Protein AF-0000000066066113 (afdb_homodimer)

Structure (mmCIF, N/CA/C/O backbone):
data_AF-0000000066066113-model_v1
#
loop_
_entity.id
_entity.type
_entity.pdbx_description
1 polymer 'Erythronate-4-phosphate dehydrogenase'
#
loop_
_atom_site.group_PDB
_atom_site.id
_atom_site.type_symbol
_atom_site.label_atom_id
_atom_site.label_alt_id
_atom_site.label_comp_id
_atom_site.label_asym_id
_atom_site.label_entity_id
_atom_site.label_seq_id
_atom_site.pdbx_PDB_ins_code
_atom_site.Cartn_x
_atom_site.Cartn_y
_atom_site.Cartn_z
_atom_site.occupancy
_atom_site.B_iso_or_equiv
_atom_site.auth_seq_id
_atom_site.auth_comp_id
_atom_site.auth_asym_id
_atom_site.auth_atom_id
_atom_site.pdbx_PDB_model_num
ATOM 1 N N . MET A 1 1 ? -11.086 47.125 -4.098 1 95.38 1 MET A N 1
ATOM 2 C CA . MET A 1 1 ? -10.203 47 -2.939 1 95.38 1 MET A CA 1
ATOM 3 C C . MET A 1 1 ? -8.789 46.625 -3.365 1 95.38 1 MET A C 1
ATOM 5 O O . MET A 1 1 ? -8.594 46.031 -4.438 1 95.38 1 MET A O 1
ATOM 9 N N . LYS A 1 2 ? -7.852 47.125 -2.639 1 97.94 2 LYS A N 1
ATOM 10 C CA . LYS A 1 2 ? -6.473 46.688 -2.828 1 97.94 2 LYS A CA 1
ATOM 11 C C . LYS A 1 2 ? -6.086 45.625 -1.81 1 97.94 2 LYS A C 1
ATOM 13 O O . LYS A 1 2 ? -6.152 45.844 -0.601 1 97.94 2 LYS A O 1
ATOM 18 N N . ILE A 1 3 ? -5.738 44.5 -2.369 1 98.38 3 ILE A N 1
ATOM 19 C CA . ILE A 1 3 ? -5.461 43.344 -1.529 1 98.38 3 ILE A CA 1
ATOM 20 C C . ILE A 1 3 ? -3.994 42.938 -1.677 1 98.38 3 ILE A C 1
ATOM 22 O O . ILE A 1 3 ? -3.576 42.469 -2.74 1 98.38 3 ILE A O 1
ATOM 26 N N . VAL A 1 4 ? -3.25 43.094 -0.605 1 98.38 4 VAL A N 1
ATOM 27 C CA . VAL A 1 4 ? -1.85 42.688 -0.605 1 98.38 4 VAL A CA 1
ATOM 28 C C . VAL A 1 4 ? -1.726 41.281 -0.037 1 98.38 4 VAL A C 1
ATOM 30 O O . VAL A 1 4 ? -2.229 41 1.054 1 98.38 4 VAL A O 1
ATOM 33 N N . VAL A 1 5 ? -1.1 40.406 -0.794 1 98.19 5 VAL A N 1
ATOM 34 C CA . VAL A 1 5 ? -0.991 39 -0.369 1 98.19 5 VAL A CA 1
ATOM 35 C C . VAL A 1 5 ? 0.466 38.562 -0.44 1 98.19 5 VAL A C 1
ATOM 37 O O . VAL A 1 5 ? 1.25 39.094 -1.227 1 98.19 5 VAL A O 1
ATOM 40 N N . ASP A 1 6 ? 0.817 37.625 0.457 1 97.19 6 ASP A N 1
ATOM 41 C CA . ASP A 1 6 ? 2.086 36.906 0.263 1 97.19 6 ASP A CA 1
ATOM 42 C C . ASP A 1 6 ? 2.107 36.188 -1.07 1 97.19 6 ASP A C 1
ATOM 44 O O . ASP A 1 6 ? 1.188 35.406 -1.376 1 97.19 6 ASP A O 1
ATOM 48 N N . GLU A 1 7 ? 3.178 36.344 -1.824 1 95.06 7 GLU A N 1
ATOM 49 C CA . GLU A 1 7 ? 3.23 35.781 -3.18 1 95.06 7 GLU A CA 1
ATOM 50 C C . GLU A 1 7 ? 3.207 34.281 -3.168 1 95.06 7 GLU A C 1
ATOM 52 O O . GLU A 1 7 ? 2.9 33.625 -4.184 1 95.06 7 GLU A O 1
ATOM 57 N N . ASN A 1 8 ? 3.428 33.656 -1.995 1 91.88 8 ASN A N 1
ATOM 58 C CA . ASN A 1 8 ? 3.506 32.219 -1.913 1 91.88 8 ASN A CA 1
ATOM 59 C C . ASN A 1 8 ? 2.205 31.609 -1.387 1 91.88 8 ASN A C 1
ATOM 61 O O . ASN A 1 8 ? 2.131 30.406 -1.138 1 91.88 8 ASN A O 1
ATOM 65 N N . MET A 1 9 ? 1.219 32.406 -1.24 1 94.56 9 MET A N 1
ATOM 66 C CA . MET A 1 9 ? -0.091 31.875 -0.862 1 94.56 9 MET A CA 1
ATOM 67 C C . MET A 1 9 ? -0.788 31.234 -2.057 1 94.56 9 MET A C 1
ATOM 69 O O . MET A 1 9 ? -1.115 31.906 -3.029 1 94.56 9 MET A O 1
ATOM 73 N N . PRO A 1 10 ? -1.056 29.969 -1.89 1 92.69 10 PRO A N 1
ATOM 74 C CA . PRO A 1 10 ? -1.675 29.281 -3.025 1 92.69 10 PRO A CA 1
ATOM 75 C C . PRO A 1 10 ? -3.07 29.812 -3.346 1 92.69 10 PRO A C 1
ATOM 77 O O . PRO A 1 10 ? -3.875 30.031 -2.436 1 92.69 10 PRO A O 1
ATOM 80 N N . HIS A 1 11 ? -3.352 30.125 -4.633 1 94.38 11 HIS A N 1
ATOM 81 C CA . HIS A 1 11 ? -4.656 30.438 -5.203 1 94.38 11 HIS A CA 1
ATOM 82 C C . HIS A 1 11 ? -5.176 31.766 -4.684 1 94.38 11 HIS A C 1
ATOM 84 O O . HIS A 1 11 ? -6.375 32.062 -4.777 1 94.38 11 HIS A O 1
ATOM 90 N N . ALA A 1 12 ? -4.32 32.562 -4.051 1 95.38 12 ALA A N 1
ATOM 91 C CA . ALA A 1 12 ? -4.762 33.812 -3.496 1 95.38 12 ALA A CA 1
ATOM 92 C C . ALA A 1 12 ? -5.312 34.75 -4.586 1 95.38 12 ALA A C 1
ATOM 94 O O . ALA A 1 12 ? -6.383 35.344 -4.426 1 95.38 12 ALA A O 1
ATOM 95 N N . ARG A 1 13 ? -4.582 34.812 -5.668 1 94.31 13 ARG A N 1
ATOM 96 C CA . ARG A 1 13 ? -5.035 35.656 -6.758 1 94.31 13 ARG A CA 1
ATOM 97 C C . ARG A 1 13 ? -6.398 35.219 -7.273 1 94.31 13 ARG A C 1
ATOM 99 O O . ARG A 1 13 ? -7.293 36.062 -7.465 1 94.31 13 ARG A O 1
ATOM 106 N N . GLU A 1 14 ? -6.57 33.969 -7.457 1 92.88 14 GLU A N 1
ATOM 107 C CA . GLU A 1 14 ? -7.812 33.406 -7.984 1 92.88 14 GLU A CA 1
ATOM 108 C C . GLU A 1 14 ? -8.977 33.656 -7.027 1 92.88 14 GLU A C 1
ATOM 110 O O . GLU A 1 14 ? -10.078 34 -7.457 1 92.88 14 GLU A O 1
ATOM 115 N N . LEU A 1 15 ? -8.789 33.531 -5.793 1 94.88 15 LEU A N 1
ATOM 116 C CA . LEU A 1 15 ? -9.852 33.594 -4.789 1 94.88 15 LEU A CA 1
ATOM 117 C C . LEU A 1 15 ? -10.242 35.031 -4.504 1 94.88 15 LEU A C 1
ATOM 119 O O . LEU A 1 15 ? -11.422 35.344 -4.316 1 94.88 15 LEU A O 1
ATOM 123 N N . PHE A 1 16 ? -9.305 35.969 -4.559 1 96.44 16 PHE A N 1
ATOM 124 C CA . PHE A 1 16 ? -9.578 37.281 -4.012 1 96.44 16 PHE A CA 1
ATOM 125 C C . PHE A 1 16 ? -9.742 38.312 -5.129 1 96.44 16 PHE A C 1
ATOM 127 O O . PHE A 1 16 ? -10.086 39.469 -4.871 1 96.44 16 PHE A O 1
ATOM 134 N N . ALA A 1 17 ? -9.594 37.875 -6.371 1 94.88 17 ALA A N 1
ATOM 135 C CA . ALA A 1 17 ? -9.688 38.781 -7.516 1 94.88 17 ALA A CA 1
ATOM 136 C C . ALA A 1 17 ? -11.078 39.406 -7.602 1 94.88 17 ALA A C 1
ATOM 138 O O . ALA A 1 17 ? -11.227 40.531 -8.094 1 94.88 17 ALA A O 1
ATOM 139 N N . GLU A 1 18 ? -12.031 38.75 -7.168 1 94.25 18 GLU A N 1
ATOM 140 C CA . GLU A 1 18 ? -13.398 39.25 -7.277 1 94.25 18 GLU A CA 1
ATOM 141 C C . GLU A 1 18 ? -13.602 40.469 -6.379 1 94.25 18 GLU A C 1
ATOM 143 O O . GLU A 1 18 ? -14.578 41.219 -6.547 1 94.25 18 GLU A O 1
ATOM 148 N N . PHE A 1 19 ? -12.703 40.688 -5.445 1 95.88 19 PHE A N 1
ATOM 149 C CA . PHE A 1 19 ? -12.883 41.781 -4.492 1 95.88 19 PHE A CA 1
ATOM 150 C C . PHE A 1 19 ? -12.156 43.031 -4.965 1 95.88 19 PHE A C 1
ATOM 152 O O . PHE A 1 19 ? -12.422 44.125 -4.465 1 95.88 19 PHE A O 1
ATOM 159 N N . GLY A 1 20 ? -11.164 42.844 -5.828 1 96.31 20 GLY A N 1
ATOM 160 C CA . GLY A 1 20 ? -10.383 44 -6.301 1 96.31 20 GLY A CA 1
ATOM 161 C C . GLY A 1 20 ? -9.016 43.594 -6.836 1 96.31 20 GLY A C 1
ATOM 162 O O . GLY A 1 20 ? -8.859 42.5 -7.398 1 96.31 20 GLY A O 1
ATOM 163 N N . GLU A 1 21 ? -8.07 44.531 -6.719 1 97.88 21 GLU A N 1
ATOM 164 C CA . GLU A 1 21 ? -6.715 44.312 -7.223 1 97.88 21 GLU A CA 1
ATOM 165 C C . GLU A 1 21 ? -5.875 43.531 -6.223 1 97.88 21 GLU A C 1
ATOM 167 O O . GLU A 1 21 ? -5.699 43.969 -5.078 1 97.88 21 GLU A O 1
ATOM 172 N N . VAL A 1 22 ? -5.387 42.375 -6.656 1 98.25 22 VAL A N 1
ATOM 173 C CA . VAL A 1 22 ? -4.551 41.531 -5.809 1 98.25 22 VAL A CA 1
ATOM 174 C C . VAL A 1 22 ? -3.076 41.781 -6.121 1 98.25 22 VAL A C 1
ATOM 176 O O . VAL A 1 22 ? -2.646 41.656 -7.27 1 98.25 22 VAL A O 1
ATOM 179 N N . ILE A 1 23 ? -2.297 42.156 -5.121 1 98 23 ILE A N 1
ATOM 180 C CA . ILE A 1 23 ? -0.891 42.531 -5.277 1 98 23 ILE A CA 1
ATOM 181 C C . ILE A 1 23 ? -0.02 41.531 -4.516 1 98 23 ILE A C 1
ATOM 183 O O . ILE A 1 23 ? 0.142 41.625 -3.299 1 98 23 ILE A O 1
ATOM 187 N N . PRO A 1 24 ? 0.548 40.562 -5.246 1 97.62 24 PRO A N 1
ATOM 188 C CA . PRO A 1 24 ? 1.463 39.625 -4.594 1 97.62 24 PRO A CA 1
ATOM 189 C C . PRO A 1 24 ? 2.828 40.219 -4.297 1 97.62 24 PRO A C 1
ATOM 191 O O . PRO A 1 24 ? 3.414 40.875 -5.16 1 97.62 24 PRO A O 1
ATOM 194 N N . LEU A 1 25 ? 3.293 40.062 -3.045 1 97.44 25 LEU A N 1
ATOM 195 C CA . LEU A 1 25 ? 4.605 40.562 -2.631 1 97.44 25 LEU A CA 1
ATOM 196 C C . LEU A 1 25 ? 5.367 39.469 -1.875 1 97.44 25 LEU A C 1
ATOM 198 O O . LEU A 1 25 ? 4.762 38.625 -1.224 1 97.44 25 LEU A O 1
ATOM 202 N N . PRO A 1 26 ? 6.699 39.5 -1.98 1 95.88 26 PRO A N 1
ATOM 203 C CA . PRO A 1 26 ? 7.461 38.594 -1.131 1 95.88 26 PRO A CA 1
ATOM 204 C C . PRO A 1 26 ? 7.27 38.875 0.358 1 95.88 26 PRO A C 1
ATOM 206 O O . PRO A 1 26 ? 7.531 39.969 0.821 1 95.88 26 PRO A O 1
ATOM 209 N N . GLY A 1 27 ? 6.883 37.938 1.05 1 93.31 27 GLY A N 1
ATOM 210 C CA . GLY A 1 27 ? 6.531 38.094 2.453 1 93.31 27 GLY A CA 1
ATOM 211 C C . GLY A 1 27 ? 7.66 38.625 3.295 1 93.31 27 GLY A C 1
ATOM 212 O O . GLY A 1 27 ? 7.438 39.5 4.16 1 93.31 27 GLY A O 1
ATOM 213 N N . ARG A 1 28 ? 8.859 38.219 3.02 1 92.19 28 ARG A N 1
ATOM 214 C CA . ARG A 1 28 ? 10.016 38.625 3.822 1 92.19 28 ARG A CA 1
ATOM 215 C C . ARG A 1 28 ? 10.438 40.062 3.523 1 92.19 28 ARG A C 1
ATOM 217 O O . ARG A 1 28 ? 11.133 40.688 4.324 1 92.19 28 ARG A O 1
ATOM 224 N N . GLN A 1 29 ? 9.922 40.625 2.48 1 94.31 29 GLN A N 1
ATOM 225 C CA . GLN A 1 29 ? 10.398 41.906 2.029 1 94.31 29 GLN A CA 1
ATOM 226 C C . GLN A 1 29 ? 9.297 42.969 2.131 1 94.31 29 GLN A C 1
ATOM 228 O O . GLN A 1 29 ? 9.484 44.125 1.726 1 94.31 29 GLN A O 1
ATOM 233 N N . MET A 1 30 ? 8.203 42.562 2.662 1 95.38 30 MET A N 1
ATOM 234 C CA . MET A 1 30 ? 7.07 43.469 2.736 1 95.38 30 MET A CA 1
ATOM 235 C C . MET A 1 30 ? 7.383 44.656 3.658 1 95.38 30 MET A C 1
ATOM 237 O O . MET A 1 30 ? 7.953 44.469 4.734 1 95.38 30 MET A O 1
ATOM 241 N N . LEU A 1 31 ? 7.07 45.906 3.168 1 95.56 31 LEU A N 1
ATOM 242 C CA . LEU A 1 31 ? 7.332 47.125 3.92 1 95.56 31 LEU A CA 1
ATOM 243 C C . LEU A 1 31 ? 6.043 47.906 4.152 1 95.56 31 LEU A C 1
ATOM 245 O O . LEU A 1 31 ? 5.043 47.656 3.469 1 95.56 31 LEU A O 1
ATOM 249 N N . ALA A 1 32 ? 6.133 48.844 5.09 1 96.69 32 ALA A N 1
ATOM 250 C CA . ALA A 1 32 ? 4.988 49.688 5.406 1 96.69 32 ALA A CA 1
ATOM 251 C C . ALA A 1 32 ? 4.523 50.469 4.172 1 96.69 32 ALA A C 1
ATOM 253 O O . ALA A 1 32 ? 3.326 50.688 3.99 1 96.69 32 ALA A O 1
ATOM 254 N N . THR A 1 33 ? 5.477 50.812 3.32 1 96.38 33 THR A N 1
ATOM 255 C CA . THR A 1 33 ? 5.168 51.594 2.135 1 96.38 33 THR A CA 1
ATOM 256 C C . THR A 1 33 ? 4.305 50.781 1.162 1 96.38 33 THR A C 1
ATOM 258 O O . THR A 1 33 ? 3.523 51.375 0.401 1 96.38 33 THR A O 1
ATOM 261 N N . ASP A 1 34 ? 4.402 49.469 1.246 1 96.69 34 ASP A N 1
ATOM 262 C CA . ASP A 1 34 ? 3.631 48.625 0.357 1 96.69 34 ASP A CA 1
ATOM 263 C C . ASP A 1 34 ? 2.16 48.594 0.763 1 96.69 34 ASP A C 1
ATOM 265 O O . ASP A 1 34 ? 1.304 48.156 -0.021 1 96.69 34 ASP A O 1
ATOM 269 N N . LEU A 1 35 ? 1.851 49.031 1.969 1 97.19 35 LEU A N 1
ATOM 270 C CA . LEU A 1 35 ? 0.516 48.875 2.529 1 97.19 35 LEU A CA 1
ATOM 271 C C . LEU A 1 35 ? -0.241 50.188 2.574 1 97.19 35 LEU A C 1
ATOM 273 O O . LEU A 1 35 ? -1.354 50.25 3.1 1 97.19 35 LEU A O 1
ATOM 277 N N . GLN A 1 36 ? 0.277 51.188 1.976 1 96.25 36 GLN A N 1
ATOM 278 C CA . GLN A 1 36 ? -0.279 52.531 2.061 1 96.25 36 GLN A CA 1
ATOM 279 C C . GLN A 1 36 ? -1.721 52.594 1.561 1 96.25 36 GLN A C 1
ATOM 281 O O . GLN A 1 36 ? -2.561 53.281 2.115 1 96.25 36 GLN A O 1
ATOM 286 N N . GLU A 1 37 ? -1.96 51.844 0.555 1 96.94 37 GLU A N 1
ATOM 287 C CA . GLU A 1 37 ? -3.297 51.875 -0.033 1 96.94 37 GLU A CA 1
ATOM 288 C C . GLU A 1 37 ? -4.004 50.531 0.154 1 96.94 37 GLU A C 1
ATOM 290 O O . GLU A 1 37 ? -5.031 50.281 -0.476 1 96.94 37 GLU A O 1
ATOM 295 N N . ALA A 1 38 ? -3.443 49.688 0.925 1 97.94 38 ALA A N 1
ATOM 296 C CA . ALA A 1 38 ? -3.988 48.312 1.076 1 97.94 38 ALA A CA 1
ATOM 297 C C . ALA A 1 38 ? -5.246 48.344 1.938 1 97.94 38 ALA A C 1
ATOM 299 O O . ALA A 1 38 ? -5.281 48.969 2.988 1 97.94 38 ALA A O 1
ATOM 300 N N . ASP A 1 39 ? -6.281 47.688 1.496 1 98.31 39 ASP A N 1
ATOM 301 C CA . ASP A 1 39 ? -7.492 47.438 2.277 1 98.31 39 ASP A CA 1
ATOM 302 C C . ASP A 1 39 ? -7.402 46.125 3.039 1 98.31 39 ASP A C 1
ATOM 304 O O . ASP A 1 39 ? -7.984 45.969 4.117 1 98.31 39 ASP A O 1
ATOM 308 N N . VAL A 1 40 ? -6.773 45.125 2.441 1 98.44 40 VAL A N 1
ATOM 309 C CA . VAL A 1 40 ? -6.656 43.781 2.951 1 98.44 40 VAL A CA 1
ATOM 310 C C . VAL A 1 40 ? -5.199 43.344 2.895 1 98.44 40 VAL A C 1
ATOM 312 O O . VAL A 1 40 ? -4.5 43.594 1.912 1 98.44 40 VAL A O 1
ATOM 315 N N . LEU A 1 41 ? -4.734 42.719 3.963 1 98.62 41 LEU A N 1
ATOM 316 C CA . LEU A 1 41 ? -3.406 42.125 4.023 1 98.62 41 LEU A CA 1
ATOM 317 C C . LEU A 1 41 ? -3.496 40.625 4.367 1 98.62 41 LEU A C 1
ATOM 319 O O . LEU A 1 41 ? -4.074 40.25 5.391 1 98.62 41 LEU A O 1
ATOM 323 N N . LEU A 1 42 ? -2.994 39.781 3.482 1 98.44 42 LEU A N 1
ATOM 324 C CA . LEU A 1 42 ? -2.945 38.344 3.693 1 98.44 42 LEU A CA 1
ATOM 325 C C . LEU A 1 42 ? -1.505 37.844 3.711 1 98.44 42 LEU A C 1
ATOM 327 O O . LEU A 1 42 ? -0.764 38.031 2.744 1 98.44 42 LEU A O 1
ATOM 331 N N . VAL A 1 43 ? -1.121 37.125 4.812 1 97.81 43 VAL A N 1
ATOM 332 C CA . VAL A 1 43 ? 0.29 36.781 4.969 1 97.81 43 VAL A CA 1
ATOM 333 C C . VAL A 1 43 ? 0.434 35.312 5.371 1 97.81 43 VAL A C 1
ATOM 335 O O . VAL A 1 43 ? -0.562 34.625 5.5 1 97.81 43 VAL A O 1
ATOM 338 N N . ARG A 1 44 ? 1.668 34.875 5.391 1 94.31 44 ARG A N 1
ATOM 339 C CA . ARG A 1 44 ? 2.111 33.625 6.027 1 94.31 44 ARG A CA 1
ATOM 340 C C . ARG A 1 44 ? 3.07 33.938 7.18 1 94.31 44 ARG A C 1
ATOM 342 O O . ARG A 1 44 ? 3.199 35.062 7.613 1 94.31 44 ARG A O 1
ATOM 349 N N . SER A 1 45 ? 3.77 32.875 7.664 1 90.12 45 SER A N 1
ATOM 350 C CA . SER A 1 45 ? 4.531 33 8.898 1 90.12 45 SER A CA 1
ATOM 351 C C . SER A 1 45 ? 5.773 33.875 8.695 1 90.12 45 SER A C 1
ATOM 353 O O . SER A 1 45 ? 6.305 34.438 9.648 1 90.12 45 SER A O 1
ATOM 355 N N . VAL A 1 46 ? 6.156 34.062 7.449 1 91.31 46 VAL A N 1
ATOM 356 C CA . VAL A 1 46 ? 7.438 34.719 7.188 1 91.31 46 VAL A CA 1
ATOM 357 C C . VAL A 1 46 ? 7.273 36.219 7.273 1 91.31 46 VAL A C 1
ATOM 359 O O . VAL A 1 46 ? 8.266 36.969 7.316 1 91.31 46 VAL A O 1
ATOM 362 N N . THR A 1 47 ? 6.055 36.781 7.281 1 94.69 47 THR A N 1
ATOM 363 C CA . THR A 1 47 ? 5.781 38.188 7.375 1 94.69 47 THR A CA 1
ATOM 364 C C . THR A 1 47 ? 5.441 38.594 8.812 1 94.69 47 THR A C 1
ATOM 366 O O . THR A 1 47 ? 4.434 38.125 9.359 1 94.69 47 THR A O 1
ATOM 369 N N . ARG A 1 48 ? 6.258 39.438 9.352 1 95.56 48 ARG A N 1
ATOM 370 C CA . ARG A 1 48 ? 5.98 39.938 10.695 1 95.56 48 ARG A CA 1
ATOM 371 C C . ARG A 1 48 ? 5.016 41.125 10.648 1 95.56 48 ARG A C 1
ATOM 373 O O . ARG A 1 48 ? 5.367 42.188 10.156 1 95.56 48 ARG A O 1
ATOM 380 N N . VAL A 1 49 ? 3.875 40.938 11.156 1 97.62 49 VAL A N 1
ATOM 381 C CA . VAL A 1 49 ? 2.869 42 11.203 1 97.62 49 VAL A CA 1
ATOM 382 C C . VAL A 1 49 ? 2.934 42.719 12.547 1 97.62 49 VAL A C 1
ATOM 384 O O . VAL A 1 49 ? 2.264 42.312 13.5 1 97.62 49 VAL A O 1
ATOM 387 N N . ASP A 1 50 ? 3.707 43.688 12.578 1 97.19 50 ASP A N 1
ATOM 388 C CA . ASP A 1 50 ? 3.939 44.469 13.797 1 97.19 50 ASP A CA 1
ATOM 389 C C . ASP A 1 50 ? 3.805 45.969 13.531 1 97.19 50 ASP A C 1
ATOM 391 O O . ASP A 1 50 ? 3.303 46.375 12.484 1 97.19 50 ASP A O 1
ATOM 395 N N . ALA A 1 51 ? 4.195 46.719 14.492 1 97 51 ALA A N 1
ATOM 396 C CA . ALA A 1 51 ? 4.047 48.156 14.398 1 97 51 ALA A CA 1
ATOM 397 C C . ALA A 1 51 ? 4.836 48.719 13.219 1 97 51 ALA A C 1
ATOM 399 O O . ALA A 1 51 ? 4.395 49.688 12.562 1 97 51 ALA A O 1
ATOM 400 N N . ALA A 1 52 ? 5.977 48.156 12.953 1 97 52 ALA A N 1
ATOM 401 C CA . ALA A 1 52 ? 6.82 48.625 11.859 1 97 52 ALA A CA 1
ATOM 402 C C . ALA A 1 52 ? 6.137 48.438 10.508 1 97 52 ALA A C 1
ATOM 404 O O . ALA A 1 52 ? 6.113 49.344 9.68 1 97 52 ALA A O 1
ATOM 405 N N . LEU A 1 53 ? 5.562 47.25 10.297 1 97.5 53 LEU A N 1
ATOM 406 C CA . LEU A 1 53 ? 4.91 46.969 9.023 1 97.5 53 LEU A CA 1
ATOM 407 C C . LEU A 1 53 ? 3.627 47.781 8.867 1 97.5 53 LEU A C 1
ATOM 409 O O . LEU A 1 53 ? 3.277 48.188 7.758 1 97.5 53 LEU A O 1
ATOM 413 N N . LEU A 1 54 ? 2.898 48.094 9.953 1 97.06 54 LEU A N 1
ATOM 414 C CA . LEU A 1 54 ? 1.583 48.719 9.906 1 97.06 54 LEU A CA 1
ATOM 415 C C . LEU A 1 54 ? 1.694 50.219 10.102 1 97.06 54 LEU A C 1
ATOM 417 O O . LEU A 1 54 ? 0.688 50.906 10.312 1 97.06 54 LEU A O 1
ATOM 421 N N . ALA A 1 55 ? 2.824 50.719 10 1 95.06 55 ALA A N 1
ATOM 422 C CA . ALA A 1 55 ? 3.086 52.125 10.305 1 95.06 55 ALA A CA 1
ATOM 423 C C . ALA A 1 55 ? 2.314 53.031 9.367 1 95.06 55 ALA A C 1
ATOM 425 O O . ALA A 1 55 ? 1.933 54.156 9.75 1 95.06 55 ALA A O 1
ATOM 426 N N . SER A 1 56 ? 2.189 52.656 8.148 1 91.38 56 SER A N 1
ATOM 427 C CA . SER A 1 56 ? 1.51 53.469 7.156 1 91.38 56 SER A CA 1
ATOM 428 C C . SER A 1 56 ? 0.473 52.656 6.383 1 91.38 56 SER A C 1
ATOM 430 O O . SER A 1 56 ? 0.666 52.375 5.203 1 91.38 56 SER A O 1
ATOM 432 N N . CYS A 1 57 ? -0.69 52.375 6.957 1 92.88 57 CYS A N 1
ATOM 433 C CA . CYS A 1 57 ? -1.757 51.594 6.316 1 92.88 57 CYS A CA 1
ATOM 434 C C . CYS A 1 57 ? -3.127 52.125 6.742 1 92.88 57 CYS A C 1
ATOM 436 O O . CYS A 1 57 ? -3.918 51.375 7.332 1 92.88 57 CYS A O 1
ATOM 438 N N . PRO A 1 58 ? -3.445 53.344 6.344 1 93.75 58 PRO A N 1
ATOM 439 C CA . PRO A 1 58 ? -4.652 54 6.855 1 93.75 58 PRO A CA 1
ATOM 440 C C . PRO A 1 58 ? -5.938 53.312 6.383 1 93.75 58 PRO A C 1
ATOM 442 O O . PRO A 1 58 ? -6.988 53.5 7.004 1 93.75 58 PRO A O 1
ATOM 445 N N . ARG A 1 59 ? -5.938 52.531 5.367 1 96.31 59 ARG A N 1
ATOM 446 C CA . ARG A 1 59 ? -7.156 51.969 4.797 1 96.31 59 ARG A CA 1
ATOM 447 C C . ARG A 1 59 ? -7.34 50.531 5.23 1 96.31 59 ARG A C 1
ATOM 449 O O . ARG A 1 59 ? -8.398 49.938 5 1 96.31 59 ARG A O 1
ATOM 456 N N . LEU A 1 60 ? -6.348 49.969 5.844 1 97.56 60 LEU A N 1
ATOM 457 C CA . LEU A 1 60 ? -6.336 48.531 6.148 1 97.56 60 LEU A CA 1
ATOM 458 C C . LEU A 1 60 ? -7.5 48.188 7.062 1 97.56 60 LEU A C 1
ATOM 460 O O . LEU A 1 60 ? -7.664 48.75 8.133 1 97.56 60 LEU A O 1
ATOM 464 N N . SER A 1 61 ? -8.273 47.219 6.598 1 97.5 61 SER A N 1
ATOM 465 C CA . SER A 1 61 ? -9.484 46.875 7.34 1 97.5 61 SER A CA 1
ATOM 466 C C . SER A 1 61 ? -9.594 45.375 7.559 1 97.5 61 SER A C 1
ATOM 468 O O . SER A 1 61 ? -10.539 44.906 8.18 1 97.5 61 SER A O 1
ATOM 470 N N . PHE A 1 62 ? -8.664 44.562 7.082 1 98.31 62 PHE A N 1
ATOM 471 C CA . PHE A 1 62 ? -8.648 43.125 7.211 1 98.31 62 PHE A CA 1
ATOM 472 C C . PHE A 1 62 ? -7.223 42.594 7.168 1 98.31 62 PHE A C 1
ATOM 474 O O . PHE A 1 62 ? -6.465 42.906 6.25 1 98.31 62 PHE A O 1
ATOM 481 N N . VAL A 1 63 ? -6.848 41.812 8.148 1 98.56 63 VAL A N 1
ATOM 482 C CA . VAL A 1 63 ? -5.57 41.125 8.156 1 98.56 63 VAL A CA 1
ATOM 483 C C . VAL A 1 63 ? -5.805 39.625 8.375 1 98.56 63 VAL A C 1
ATOM 485 O O . VAL A 1 63 ? -6.539 39.219 9.289 1 98.56 63 VAL A O 1
ATOM 488 N N . GLY A 1 64 ? -5.297 38.812 7.48 1 98.19 64 GLY A N 1
ATOM 489 C CA . GLY A 1 64 ? -5.398 37.375 7.625 1 98.19 64 GLY A CA 1
ATOM 490 C C . GLY A 1 64 ? -4.07 36.656 7.465 1 98.19 64 GLY A C 1
ATOM 491 O O . GLY A 1 64 ? -3.221 37.062 6.68 1 98.19 64 GLY A O 1
ATOM 492 N N . THR A 1 65 ? -3.855 35.562 8.234 1 97.44 65 THR A N 1
ATOM 493 C CA . THR A 1 65 ? -2.697 34.719 8.031 1 97.44 65 THR A CA 1
ATOM 494 C C . THR A 1 65 ? -3.133 33.281 7.691 1 97.44 65 THR A C 1
ATOM 496 O O . THR A 1 65 ? -4.023 32.719 8.336 1 97.44 65 THR A O 1
ATOM 499 N N . ALA A 1 66 ? -2.51 32.75 6.656 1 95.81 66 ALA A N 1
ATOM 500 C CA . ALA A 1 66 ? -2.836 31.391 6.227 1 95.81 66 ALA A CA 1
ATOM 501 C C . ALA A 1 66 ? -2.025 30.359 7.008 1 95.81 66 ALA A C 1
ATOM 503 O O . ALA A 1 66 ? -1.429 29.453 6.418 1 95.81 66 ALA A O 1
ATOM 504 N N . THR A 1 67 ? -1.931 30.531 8.312 1 91.5 67 THR A N 1
ATOM 505 C CA . THR A 1 67 ? -1.196 29.641 9.203 1 91.5 67 THR A CA 1
ATOM 506 C C . THR A 1 67 ? -2.033 29.297 10.438 1 91.5 67 THR A C 1
ATOM 508 O O . THR A 1 67 ? -2.988 30.016 10.758 1 91.5 67 THR A O 1
ATOM 511 N N . ILE A 1 68 ? -1.674 28.203 11.031 1 87.94 68 ILE A N 1
ATOM 512 C CA . ILE A 1 68 ? -2.273 27.844 12.312 1 87.94 68 ILE A CA 1
ATOM 513 C C . ILE A 1 68 ? -1.718 28.75 13.414 1 87.94 68 ILE A C 1
ATOM 515 O O . ILE A 1 68 ? -2.48 29.359 14.172 1 87.94 68 ILE A O 1
ATOM 519 N N . GLY A 1 69 ? -0.408 28.828 13.477 1 84.62 69 GLY A N 1
ATOM 520 C CA . GLY A 1 69 ? 0.237 29.734 14.414 1 84.62 69 GLY A CA 1
ATOM 521 C C . GLY A 1 69 ? 0.057 31.203 14.055 1 84.62 69 GLY A C 1
ATOM 522 O O . GLY A 1 69 ? -0.102 31.531 12.883 1 84.62 69 GLY A O 1
ATOM 523 N N . THR A 1 70 ? 0.085 32.062 15.125 1 91.94 70 THR A N 1
ATOM 524 C CA . THR A 1 70 ? -0.141 33.469 14.875 1 91.94 70 THR A CA 1
ATOM 525 C C . THR A 1 70 ? 0.924 34.312 15.57 1 91.94 70 THR A C 1
ATOM 527 O O . THR A 1 70 ? 0.722 35.5 15.805 1 91.94 70 THR A O 1
ATOM 530 N N . ASP A 1 71 ? 2.029 33.656 15.867 1 87.06 71 ASP A N 1
ATOM 531 C CA . ASP A 1 71 ? 3.072 34.312 16.641 1 87.06 71 ASP A CA 1
ATOM 532 C C . ASP A 1 71 ? 3.658 35.5 15.883 1 87.06 71 ASP A C 1
ATOM 534 O O . ASP A 1 71 ? 4.168 36.438 16.484 1 87.06 71 ASP A O 1
ATOM 538 N N . HIS A 1 72 ? 3.588 35.531 14.633 1 92.81 72 HIS A N 1
ATOM 539 C CA . HIS A 1 72 ? 4.184 36.531 13.781 1 92.81 72 HIS A CA 1
ATOM 540 C C . HIS A 1 72 ? 3.242 37.719 13.609 1 92.81 72 HIS A C 1
ATOM 542 O O . HIS A 1 72 ? 3.586 38.719 12.938 1 92.81 72 HIS A O 1
ATOM 548 N N . VAL A 1 73 ? 2.086 37.75 14.273 1 97 73 VAL A N 1
ATOM 549 C CA . VAL A 1 73 ? 1.098 38.812 14.148 1 97 73 VAL A CA 1
ATOM 550 C C . VAL A 1 73 ? 0.867 39.469 15.508 1 97 73 VAL A C 1
ATOM 552 O O . VAL A 1 73 ? 0.604 38.781 16.5 1 97 73 VAL A O 1
ATOM 555 N N . ASP A 1 74 ? 1.021 40.719 15.602 1 97 74 ASP A N 1
ATOM 556 C CA . ASP A 1 74 ? 0.686 41.469 16.812 1 97 74 ASP A CA 1
ATOM 557 C C . ASP A 1 74 ? -0.821 41.688 16.922 1 97 74 ASP A C 1
ATOM 559 O O . ASP A 1 74 ? -1.33 42.75 16.531 1 97 74 ASP A O 1
ATOM 563 N N . LYS A 1 75 ? -1.497 40.75 17.5 1 97.06 75 LYS A N 1
ATOM 564 C CA . LYS A 1 75 ? -2.953 40.75 17.594 1 97.06 75 LYS A CA 1
ATOM 565 C C . LYS A 1 75 ? -3.434 41.906 18.469 1 97.06 75 LYS A C 1
ATOM 567 O O . LYS A 1 75 ? -4.492 42.5 18.219 1 97.06 75 LYS A O 1
ATOM 572 N N . GLY A 1 76 ? -2.697 42.219 19.484 1 97 76 GLY A N 1
ATOM 573 C CA . GLY A 1 76 ? -3.033 43.375 20.328 1 97 76 GLY A CA 1
ATOM 574 C C . GLY A 1 76 ? -3.066 44.688 19.578 1 97 76 GLY A C 1
ATOM 575 O O . GLY A 1 76 ? -4.004 45.469 19.734 1 97 76 GLY A O 1
ATOM 576 N N . LEU A 1 77 ? -2.021 44.875 18.828 1 97.06 77 LEU A N 1
ATOM 577 C CA . LEU A 1 77 ? -1.929 46.094 18.016 1 97.06 77 LEU A CA 1
ATOM 578 C C . LEU A 1 77 ? -3.1 46.188 17.031 1 97.06 77 LEU A C 1
ATOM 580 O O . LEU A 1 77 ? -3.68 47.25 16.859 1 97.06 77 LEU A O 1
ATOM 584 N N . LEU A 1 78 ? -3.467 45.125 16.359 1 97.81 78 LEU A N 1
ATOM 585 C CA . LEU A 1 78 ? -4.594 45.094 15.43 1 97.81 78 LEU A CA 1
ATOM 586 C C . LEU A 1 78 ? -5.895 45.438 16.141 1 97.81 78 LEU A C 1
ATOM 588 O O . LEU A 1 78 ? -6.703 46.188 15.625 1 97.81 78 LEU A O 1
ATOM 592 N N . ALA A 1 79 ? -6.109 44.906 17.312 1 97.06 79 ALA A N 1
ATOM 593 C CA . ALA A 1 79 ? -7.301 45.188 18.109 1 97.06 79 ALA A CA 1
ATOM 594 C C . ALA A 1 79 ? -7.379 46.656 18.484 1 97.06 79 ALA A C 1
ATOM 596 O O . ALA A 1 79 ? -8.453 47.25 18.438 1 97.06 79 ALA A O 1
ATOM 597 N N . GLU A 1 80 ? -6.289 47.219 18.891 1 96.81 80 GLU A N 1
ATOM 598 C CA . GLU A 1 80 ? -6.227 48.625 19.234 1 96.81 80 GLU A CA 1
ATOM 599 C C . GLU A 1 80 ? -6.637 49.5 18.078 1 96.81 80 GLU A C 1
ATOM 601 O O . GLU A 1 80 ? -7.266 50.531 18.266 1 96.81 80 GLU A O 1
ATOM 606 N N . ARG A 1 81 ? -6.32 49.094 16.922 1 96 81 ARG A N 1
ATOM 607 C CA . ARG A 1 81 ? -6.598 49.875 15.719 1 96 81 ARG A CA 1
ATOM 608 C C . ARG A 1 81 ? -7.965 49.531 15.141 1 96 81 ARG A C 1
ATOM 610 O O . ARG A 1 81 ? -8.383 50.094 14.133 1 96 81 ARG A O 1
ATOM 617 N N . GLY A 1 82 ? -8.609 48.531 15.711 1 96.62 82 GLY A N 1
ATOM 618 C CA . GLY A 1 82 ? -9.914 48.125 15.234 1 96.62 82 GLY A CA 1
ATOM 619 C C . GLY A 1 82 ? -9.852 47.344 13.922 1 96.62 82 GLY A C 1
ATOM 620 O O . GLY A 1 82 ? -10.789 47.406 13.125 1 96.62 82 GLY A O 1
ATOM 621 N N . ILE A 1 83 ? -8.742 46.75 13.617 1 97.44 83 ILE A N 1
ATOM 622 C CA . ILE A 1 83 ? -8.578 45.969 12.398 1 97.44 83 ILE A CA 1
ATOM 623 C C . ILE A 1 83 ? -8.852 44.5 12.695 1 97.44 83 ILE A C 1
ATOM 625 O O . ILE A 1 83 ? -8.102 43.844 13.43 1 97.44 83 ILE A O 1
ATOM 629 N N . PRO A 1 84 ? -9.93 43.875 12.07 1 97.62 84 PRO A N 1
ATOM 630 C CA . PRO A 1 84 ? -10.211 42.438 12.273 1 97.62 84 PRO A CA 1
ATOM 631 C C . PRO A 1 84 ? -9.078 41.562 11.781 1 97.62 84 PRO A C 1
ATOM 633 O O . PRO A 1 84 ? -8.469 41.812 10.742 1 97.62 84 PRO A O 1
ATOM 636 N N . PHE A 1 85 ? -8.789 40.5 12.57 1 97.81 85 PHE A N 1
ATOM 637 C CA . PHE A 1 85 ? -7.738 39.531 12.273 1 97.81 85 PHE A CA 1
ATOM 638 C C . PHE A 1 85 ? -8.312 38.125 12.172 1 97.81 85 PHE A C 1
ATOM 640 O O . PHE A 1 85 ? -9.188 37.75 12.961 1 97.81 85 PHE A O 1
ATOM 647 N N . PHE A 1 86 ? -7.875 37.375 11.164 1 97.38 86 PHE A N 1
ATOM 648 C CA . PHE A 1 86 ? -8.312 36 10.969 1 97.38 86 PHE A CA 1
ATOM 649 C C . PHE A 1 86 ? -7.121 35.094 10.688 1 97.38 86 PHE A C 1
ATOM 651 O O . PHE A 1 86 ? -6.199 35.469 9.961 1 97.38 86 PHE A O 1
ATOM 658 N N . SER A 1 87 ? -7.121 33.906 11.312 1 96.69 87 SER A N 1
ATOM 659 C CA . SER A 1 87 ? -6.133 32.875 11.008 1 96.69 87 SER A CA 1
ATOM 660 C C . SER A 1 87 ? -6.785 31.672 10.352 1 96.69 87 SER A C 1
ATOM 662 O O . SER A 1 87 ? -7.945 31.734 9.938 1 96.69 87 SER A O 1
ATOM 664 N N . ALA A 1 88 ? -5.992 30.656 10.125 1 95.81 88 ALA A N 1
ATOM 665 C CA . ALA A 1 88 ? -6.492 29.453 9.484 1 95.81 88 ALA A CA 1
ATOM 666 C C . ALA A 1 88 ? -6.254 28.219 10.359 1 95.81 88 ALA A C 1
ATOM 668 O O . ALA A 1 88 ? -5.621 27.25 9.93 1 95.81 88 ALA A O 1
ATOM 669 N N . PRO A 1 89 ? -6.852 28.234 11.594 1 93.69 89 PRO A N 1
ATOM 670 C CA . PRO A 1 89 ? -6.656 27.078 12.469 1 93.69 89 PRO A CA 1
ATOM 671 C C . PRO A 1 89 ? -7.184 25.781 11.859 1 93.69 89 PRO A C 1
ATOM 673 O O . PRO A 1 89 ? -8.281 25.766 11.297 1 93.69 89 PRO A O 1
ATOM 676 N N . GLY A 1 90 ? -6.441 24.719 11.883 1 95.31 90 GLY A N 1
ATOM 677 C CA . GLY A 1 90 ? -6.891 23.406 11.453 1 95.31 90 GLY A CA 1
ATOM 678 C C . GLY A 1 90 ? -6.902 23.25 9.945 1 95.31 90 GLY A C 1
ATOM 679 O O . GLY A 1 90 ? -7.566 22.359 9.414 1 95.31 90 GLY A O 1
ATOM 680 N N . CYS A 1 91 ? -6.27 24.172 9.227 1 96.12 91 CYS A N 1
ATOM 681 C CA . CYS A 1 91 ? -6.305 24.078 7.773 1 96.12 91 CYS A CA 1
ATOM 682 C C . CYS A 1 91 ? -5.637 22.797 7.293 1 96.12 91 CYS A C 1
ATOM 684 O O . CYS A 1 91 ? -5.887 22.344 6.176 1 96.12 91 CYS A O 1
ATOM 686 N N . ASN A 1 92 ? -4.801 22.156 8.156 1 96.06 92 ASN A N 1
ATOM 687 C CA . ASN A 1 92 ? -4.109 20.922 7.77 1 96.06 92 ASN A CA 1
ATOM 688 C C . ASN A 1 92 ? -4.645 19.719 8.531 1 96.06 92 ASN A C 1
ATOM 690 O O . ASN A 1 92 ? -4.043 18.641 8.5 1 96.06 92 ASN A O 1
ATOM 694 N N . LYS A 1 93 ? -5.75 19.844 9.242 1 97.94 93 LYS A N 1
ATOM 695 C CA . LYS A 1 93 ? -6.223 18.797 10.148 1 97.94 93 LYS A CA 1
ATOM 696 C C . LYS A 1 93 ? -6.527 17.516 9.391 1 97.94 93 LYS A C 1
ATOM 698 O O . LYS A 1 93 ? -6.258 16.422 9.883 1 97.94 93 LYS A O 1
ATOM 703 N N . TYR A 1 94 ? -7.027 17.609 8.156 1 98.12 94 TYR A N 1
ATOM 704 C CA . TYR A 1 94 ? -7.41 16.406 7.414 1 98.12 94 TYR A CA 1
ATOM 705 C C . TYR A 1 94 ? -6.18 15.648 6.945 1 98.12 94 TYR A C 1
ATOM 707 O O . TYR A 1 94 ? -6.176 14.414 6.938 1 98.12 94 TYR A O 1
ATOM 715 N N . SER A 1 95 ? -5.133 16.406 6.535 1 98.25 95 SER A N 1
ATOM 716 C CA . SER A 1 95 ? -3.9 15.742 6.121 1 98.25 95 SER A CA 1
ATOM 717 C C . SER A 1 95 ? -3.26 15 7.285 1 98.25 95 SER A C 1
ATOM 719 O O . SER A 1 95 ? -2.762 13.883 7.113 1 98.25 95 SER A O 1
ATOM 721 N N . VAL A 1 96 ? -3.295 15.57 8.461 1 98.62 96 VAL A N 1
ATOM 722 C CA . VAL A 1 96 ? -2.762 14.891 9.633 1 98.62 96 VAL A CA 1
ATOM 723 C C . VAL A 1 96 ? -3.615 13.664 9.945 1 98.62 96 VAL A C 1
ATOM 725 O O . VAL A 1 96 ? -3.086 12.586 10.242 1 98.62 96 VAL A O 1
ATOM 728 N N . GLY A 1 97 ? -4.93 13.875 9.898 1 98.81 97 GLY A N 1
ATOM 729 C CA . GLY A 1 97 ? -5.816 12.742 10.094 1 98.81 97 GLY A CA 1
ATOM 730 C C . GLY A 1 97 ? -5.543 11.594 9.141 1 98.81 97 GLY A C 1
ATOM 731 O O . GLY A 1 97 ? -5.516 10.438 9.547 1 98.81 97 GLY A O 1
ATOM 732 N N . ASP A 1 98 ? -5.359 11.945 7.863 1 98.88 98 ASP A N 1
ATOM 733 C CA . ASP A 1 98 ? -5.059 10.938 6.848 1 98.88 98 ASP A CA 1
ATOM 734 C C . ASP A 1 98 ? -3.729 10.25 7.137 1 98.88 98 ASP A C 1
ATOM 736 O O . ASP A 1 98 ? -3.586 9.047 6.902 1 98.88 98 ASP A O 1
ATOM 740 N N . TYR A 1 99 ? -2.73 11.016 7.617 1 98.88 99 TYR A N 1
ATOM 741 C CA . TYR A 1 99 ? -1.431 10.469 7.988 1 98.88 99 TYR A CA 1
ATOM 742 C C . TYR A 1 99 ? -1.576 9.414 9.078 1 98.88 99 TYR A C 1
ATOM 744 O O . TYR A 1 99 ? -1.062 8.305 8.945 1 98.88 99 TYR A O 1
ATOM 752 N N . VAL A 1 100 ? -2.326 9.711 10.109 1 98.94 100 VAL A N 1
ATOM 753 C CA . VAL A 1 100 ? -2.506 8.805 11.234 1 98.94 100 VAL A CA 1
ATOM 754 C C . VAL A 1 100 ? -3.303 7.578 10.789 1 98.94 100 VAL A C 1
ATOM 756 O O . VAL A 1 100 ? -2.963 6.449 11.141 1 98.94 100 VAL A O 1
ATOM 759 N N . LEU A 1 101 ? -4.32 7.863 10.016 1 98.88 101 LEU A N 1
ATOM 760 C CA . LEU A 1 101 ? -5.141 6.77 9.492 1 98.88 101 LEU A CA 1
ATOM 761 C C . LEU A 1 101 ? -4.297 5.812 8.664 1 98.88 101 LEU A C 1
ATOM 763 O O . LEU A 1 101 ? -4.375 4.594 8.844 1 98.88 101 LEU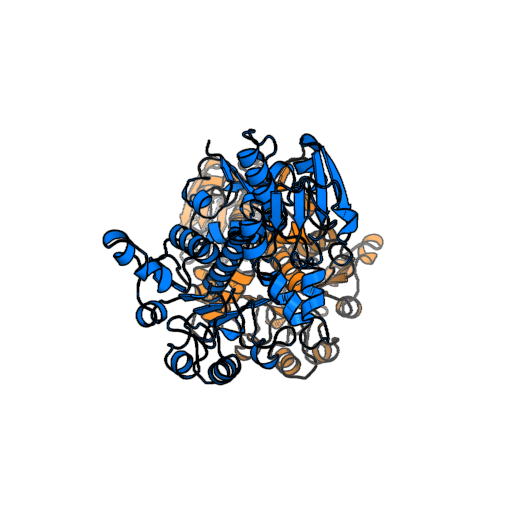 A O 1
ATOM 767 N N . SER A 1 102 ? -3.514 6.355 7.758 1 98.88 102 SER A N 1
ATOM 768 C CA . SER A 1 102 ? -2.615 5.555 6.934 1 98.88 102 SER A CA 1
ATOM 769 C C . SER A 1 102 ? -1.672 4.723 7.797 1 98.88 102 SER A C 1
ATOM 771 O O . SER A 1 102 ? -1.489 3.527 7.551 1 98.88 102 SER A O 1
ATOM 773 N N . ALA A 1 103 ? -1.132 5.309 8.812 1 98.94 103 ALA A N 1
ATOM 774 C CA . ALA A 1 103 ? -0.187 4.641 9.703 1 98.94 103 ALA A CA 1
ATOM 775 C C . ALA A 1 103 ? -0.866 3.512 10.477 1 98.94 103 ALA A C 1
ATOM 777 O O . ALA A 1 103 ? -0.318 2.412 10.594 1 98.94 103 ALA A O 1
ATOM 778 N N . LEU A 1 104 ? -2.066 3.82 10.992 1 98.94 104 LEU A N 1
ATOM 779 C CA . LEU A 1 104 ? -2.816 2.811 11.727 1 98.94 104 LEU A CA 1
ATOM 780 C C . LEU A 1 104 ? -3.049 1.572 10.867 1 98.94 104 LEU A C 1
ATOM 782 O O . LEU A 1 104 ? -2.871 0.445 11.336 1 98.94 104 LEU A O 1
ATOM 786 N N . LEU A 1 105 ? -3.371 1.807 9.648 1 98.88 105 LEU A N 1
ATOM 787 C CA . LEU A 1 105 ? -3.715 0.702 8.766 1 98.88 105 LEU A CA 1
ATOM 788 C C . LEU A 1 105 ? -2.467 -0.072 8.352 1 98.88 105 LEU A C 1
ATOM 790 O O . LEU A 1 105 ? -2.52 -1.291 8.172 1 98.88 105 LEU A O 1
ATOM 794 N N . VAL A 1 106 ? -1.309 0.588 8.172 1 98.88 106 VAL A N 1
ATOM 795 C CA . VAL A 1 106 ? -0.043 -0.094 7.926 1 98.88 106 VAL A CA 1
ATOM 796 C C . VAL A 1 106 ? 0.283 -1.017 9.094 1 98.88 106 VAL A C 1
ATOM 798 O O . VAL A 1 106 ? 0.58 -2.197 8.898 1 98.88 106 VAL A O 1
ATOM 801 N N . LEU A 1 107 ? 0.17 -0.471 10.32 1 98.88 107 LEU A N 1
ATOM 802 C CA . LEU A 1 107 ? 0.537 -1.242 11.5 1 98.88 107 LEU A CA 1
ATOM 803 C C . LEU A 1 107 ? -0.437 -2.395 11.719 1 98.88 107 LEU A C 1
ATOM 805 O O . LEU A 1 107 ? -0.035 -3.479 12.148 1 98.88 107 LEU A O 1
ATOM 809 N N . ALA A 1 108 ? -1.718 -2.107 11.469 1 98.75 108 ALA A N 1
ATOM 810 C CA . ALA A 1 108 ? -2.711 -3.168 11.625 1 98.75 108 ALA A CA 1
ATOM 811 C C . ALA A 1 108 ? -2.381 -4.359 10.727 1 98.75 108 ALA A C 1
ATOM 813 O O . ALA A 1 108 ? -2.52 -5.512 11.141 1 98.75 108 ALA A O 1
ATOM 814 N N . GLU A 1 109 ? -1.981 -4.098 9.508 1 97.94 109 GLU A N 1
ATOM 815 C CA . GLU A 1 109 ? -1.604 -5.168 8.594 1 97.94 109 GLU A CA 1
ATOM 816 C C . GLU A 1 109 ? -0.308 -5.844 9.039 1 97.94 109 GLU A C 1
ATOM 818 O O . GLU A 1 109 ? -0.221 -7.07 9.07 1 97.94 109 GLU A O 1
ATOM 823 N N . ARG A 1 110 ? 0.688 -5.055 9.406 1 97.88 110 ARG A N 1
ATOM 824 C CA . ARG A 1 110 ? 2.008 -5.539 9.789 1 97.88 110 ARG A CA 1
ATOM 825 C C . ARG A 1 110 ? 1.916 -6.473 10.992 1 97.88 110 ARG A C 1
ATOM 827 O O . ARG A 1 110 ? 2.617 -7.484 11.062 1 97.88 110 ARG A O 1
ATOM 834 N N . HIS A 1 111 ? 1.021 -6.137 11.922 1 98 111 HIS A N 1
ATOM 835 C CA . HIS A 1 111 ? 0.965 -6.863 13.188 1 98 111 HIS A CA 1
ATOM 836 C C . HIS A 1 111 ? -0.356 -7.609 13.336 1 98 111 HIS A C 1
ATOM 838 O O . HIS A 1 111 ? -0.688 -8.078 14.422 1 98 111 HIS A O 1
ATOM 844 N N . GLU A 1 112 ? -1.138 -7.637 12.227 1 96.88 112 GLU A N 1
ATOM 845 C CA . GLU A 1 112 ? -2.4 -8.367 12.164 1 96.88 112 GLU A CA 1
ATOM 846 C C . GLU A 1 112 ? -3.334 -7.949 13.297 1 96.88 112 GLU A C 1
ATOM 848 O O . GLU A 1 112 ? -3.861 -8.797 14.016 1 96.88 112 GLU A O 1
ATOM 853 N N . LEU A 1 113 ? -3.557 -6.656 13.414 1 98.44 113 LEU A N 1
ATOM 854 C CA . LEU A 1 113 ? -4.414 -6.09 14.445 1 98.44 113 LEU A CA 1
ATOM 855 C C . LEU A 1 113 ? -5.828 -5.867 13.914 1 98.44 113 LEU A C 1
ATOM 857 O O . LEU A 1 113 ? -6.008 -5.508 12.742 1 98.44 113 LEU A O 1
ATOM 861 N N . ASN A 1 114 ? -6.797 -6.074 14.734 1 98.44 114 ASN A N 1
ATOM 862 C CA . ASN A 1 114 ? -8.172 -5.648 14.508 1 98.44 114 ASN A CA 1
ATOM 863 C C . ASN A 1 114 ? -8.469 -4.316 15.195 1 98.44 114 ASN A C 1
ATOM 865 O O . ASN A 1 114 ? -8.773 -4.281 16.391 1 98.44 114 ASN A O 1
ATOM 869 N N . LEU A 1 115 ? -8.438 -3.273 14.453 1 98.75 115 LEU A N 1
ATOM 870 C CA . LEU A 1 115 ? -8.523 -1.932 15.023 1 98.75 115 LEU A CA 1
ATOM 871 C C . LEU A 1 115 ? -9.883 -1.71 15.68 1 98.75 115 LEU A C 1
ATOM 873 O O . LEU A 1 115 ? -9.984 -1.007 16.688 1 98.75 115 LEU A O 1
ATOM 877 N N . GLY A 1 116 ? -10.906 -2.33 15.141 1 98.44 116 GLY A N 1
ATOM 878 C CA . GLY A 1 116 ? -12.234 -2.191 15.703 1 98.44 116 GLY A CA 1
ATOM 879 C C . GLY A 1 116 ? -12.344 -2.721 17.125 1 98.44 116 GLY A C 1
ATOM 880 O O . GLY A 1 116 ? -13.289 -2.393 17.844 1 98.44 116 GLY A O 1
ATOM 881 N N . ALA A 1 117 ? -11.445 -3.502 17.516 1 98.56 117 ALA A N 1
ATOM 882 C CA . ALA A 1 117 ? -11.453 -4.098 18.844 1 98.56 117 ALA A CA 1
ATOM 883 C C . ALA A 1 117 ? -10.453 -3.396 19.766 1 98.56 117 ALA A C 1
ATOM 885 O O . ALA A 1 117 ? -10.18 -3.873 20.875 1 98.56 117 ALA A O 1
ATOM 886 N N . MET A 1 118 ? -9.906 -2.281 19.297 1 98.81 118 MET A N 1
ATOM 887 C CA . MET A 1 118 ? -8.836 -1.617 20.047 1 98.81 118 MET A CA 1
ATOM 888 C C . MET A 1 118 ? -9.258 -0.205 20.453 1 98.81 118 MET A C 1
ATOM 890 O O . MET A 1 118 ? -10.148 0.379 19.844 1 98.81 118 MET A O 1
ATOM 894 N N . SER A 1 119 ? -8.586 0.339 21.438 1 98.88 119 SER A N 1
ATOM 895 C CA . SER A 1 119 ? -8.797 1.716 21.859 1 98.88 119 SER A CA 1
ATOM 896 C C . SER A 1 119 ? -7.703 2.639 21.344 1 98.88 119 SER A C 1
ATOM 898 O O . SER A 1 119 ? -6.551 2.229 21.219 1 98.88 119 SER A O 1
ATOM 900 N N . LEU A 1 120 ? -8.094 3.836 21.016 1 98.88 120 LEU A N 1
ATOM 901 C CA . LEU A 1 120 ? -7.168 4.902 20.641 1 98.88 120 LEU A CA 1
ATOM 902 C C . LEU A 1 120 ? -7.418 6.152 21.484 1 98.88 120 LEU A C 1
ATOM 904 O O . LEU A 1 120 ? -8.547 6.648 21.531 1 98.88 120 LEU A O 1
ATOM 908 N N . ALA A 1 121 ? -6.426 6.621 22.172 1 98.94 121 ALA A N 1
ATOM 909 C CA . ALA A 1 121 ? -6.52 7.887 22.891 1 98.94 121 ALA A CA 1
ATOM 910 C C . ALA A 1 121 ? -5.879 9.023 22.094 1 98.94 121 ALA A C 1
ATOM 912 O O . ALA A 1 121 ? -4.77 8.867 21.578 1 98.94 121 ALA A O 1
ATOM 913 N N . VAL A 1 122 ? -6.566 10.078 22 1 98.75 122 VAL A N 1
ATOM 914 C CA . VAL A 1 122 ? -6.023 11.305 21.438 1 98.75 122 VAL A CA 1
ATOM 915 C C . VAL A 1 122 ? -5.625 12.266 22.547 1 98.75 122 VAL A C 1
ATOM 917 O O . VAL A 1 122 ? -6.465 12.672 23.359 1 98.75 122 VAL A O 1
ATOM 920 N N . ILE A 1 123 ? -4.336 12.539 22.609 1 98.69 123 ILE A N 1
ATOM 921 C CA . ILE A 1 123 ? -3.844 13.594 23.5 1 98.69 123 ILE A CA 1
ATOM 922 C C . ILE A 1 123 ? -3.859 14.93 22.766 1 98.69 123 ILE A C 1
ATOM 924 O O . ILE A 1 123 ? -3.059 15.148 21.844 1 98.69 123 ILE A O 1
ATOM 928 N N . GLY A 1 124 ? -4.656 15.859 23.219 1 97.56 124 GLY A N 1
ATOM 929 C CA . GLY A 1 124 ? -4.965 17.062 22.453 1 97.56 124 GLY A CA 1
ATOM 930 C C . GLY A 1 124 ? -6.145 16.875 21.516 1 97.56 124 GLY A C 1
ATOM 931 O O . GLY A 1 124 ? -5.98 16.406 20.375 1 97.56 124 GLY A O 1
ATOM 932 N N . ALA A 1 125 ? -7.305 17.297 21.984 1 96.69 125 ALA A N 1
ATOM 933 C CA . ALA A 1 125 ? -8.531 17.109 21.219 1 96.69 125 ALA A CA 1
ATOM 934 C C . ALA A 1 125 ? -8.984 18.406 20.562 1 96.69 125 ALA A C 1
ATOM 936 O O . ALA A 1 125 ? -10.141 18.812 20.672 1 96.69 125 ALA A O 1
ATOM 937 N N . GLY A 1 126 ? -7.984 19.109 19.938 1 95.31 126 GLY A N 1
ATOM 938 C CA . GLY A 1 126 ? -8.297 20.25 19.094 1 95.31 126 GLY A CA 1
ATOM 939 C C . GLY A 1 126 ? -8.695 19.859 17.688 1 95.31 126 GLY A C 1
ATOM 940 O O . GLY A 1 126 ? -9.297 18.797 17.484 1 95.31 126 GLY A O 1
ATOM 941 N N . ASN A 1 127 ? -8.422 20.75 16.719 1 95.62 127 ASN A N 1
ATOM 942 C CA . ASN A 1 127 ? -8.812 20.484 15.336 1 95.62 127 ASN A CA 1
ATOM 943 C C . ASN A 1 127 ? -8.211 19.188 14.812 1 95.62 127 ASN A C 1
ATOM 945 O O . ASN A 1 127 ? -8.938 18.312 14.328 1 95.62 127 ASN A O 1
ATOM 949 N N . THR A 1 128 ? -6.914 19.016 14.984 1 96.88 128 THR A N 1
ATOM 950 C CA . THR A 1 128 ? -6.215 17.844 14.469 1 96.88 128 THR A CA 1
ATOM 951 C C . THR A 1 128 ? -6.598 16.594 15.258 1 96.88 128 THR A C 1
ATOM 953 O O . THR A 1 128 ? -6.941 15.562 14.672 1 96.88 128 THR A O 1
ATOM 956 N N . GLY A 1 129 ? -6.598 16.719 16.562 1 98 129 GLY A N 1
ATOM 957 C CA . GLY A 1 129 ? -6.957 15.594 17.406 1 98 129 GLY A CA 1
ATOM 958 C C . GLY A 1 129 ? -8.359 15.07 17.141 1 98 129 GLY A C 1
ATOM 959 O O . GLY A 1 129 ? -8.57 13.859 17.078 1 98 129 GLY A O 1
ATOM 960 N N . GLU A 1 130 ? -9.25 15.992 17 1 97.5 130 GLU A N 1
ATOM 961 C CA . GLU A 1 130 ? -10.633 15.586 16.75 1 97.5 130 GLU A CA 1
ATOM 962 C C . GLU A 1 130 ? -10.781 14.93 15.391 1 97.5 130 GLU A C 1
ATOM 964 O O . GLU A 1 130 ? -11.594 14.016 15.219 1 97.5 130 GLU A O 1
ATOM 969 N N . CYS A 1 131 ? -10.039 15.422 14.422 1 98.19 131 CYS A N 1
ATOM 970 C CA . CYS A 1 131 ? -10.062 14.766 13.117 1 98.19 131 CYS A CA 1
ATOM 971 C C . CYS A 1 131 ? -9.578 13.328 13.219 1 98.19 131 CYS A C 1
ATOM 973 O O . CYS A 1 131 ? -10.211 12.414 12.688 1 98.19 131 CYS A O 1
ATOM 975 N N . VAL A 1 132 ? -8.508 13.086 13.953 1 98.75 132 VAL A N 1
ATOM 976 C CA . VAL A 1 132 ? -7.965 11.75 14.172 1 98.75 132 VAL A CA 1
ATOM 977 C C . VAL A 1 132 ? -8.984 10.891 14.914 1 98.75 132 VAL A C 1
ATOM 979 O O . VAL A 1 132 ? -9.234 9.742 14.539 1 98.75 132 VAL A O 1
ATOM 982 N N . ALA A 1 133 ? -9.602 11.516 15.93 1 98.5 133 ALA A N 1
ATOM 983 C CA . ALA A 1 133 ? -10.617 10.812 16.719 1 98.5 133 ALA A CA 1
ATOM 984 C C . ALA A 1 133 ? -11.781 10.359 15.828 1 98.5 133 ALA A C 1
ATOM 986 O O . ALA A 1 133 ? -12.211 9.211 15.906 1 98.5 133 ALA A O 1
ATOM 987 N N . GLY A 1 134 ? -12.242 11.258 15.031 1 98.19 134 GLY A N 1
ATOM 988 C CA . GLY A 1 134 ? -13.344 10.938 14.141 1 98.19 134 GLY A CA 1
ATOM 989 C C . GLY A 1 134 ? -13.023 9.797 13.188 1 98.19 134 GLY A C 1
ATOM 990 O O . GLY A 1 134 ? -13.836 8.898 12.984 1 98.19 134 GLY A O 1
ATOM 991 N N . LYS A 1 135 ? -11.852 9.828 12.602 1 98.56 135 LYS A N 1
ATOM 992 C CA . LYS A 1 135 ? -11.438 8.773 11.68 1 98.56 135 LYS A CA 1
ATOM 993 C C . LYS A 1 135 ? -11.266 7.441 12.398 1 98.56 135 LYS A C 1
ATOM 995 O O . LYS A 1 135 ? -11.633 6.391 11.867 1 98.56 135 LYS A O 1
ATOM 1000 N N . ALA A 1 136 ? -10.727 7.469 13.609 1 98.69 136 ALA A N 1
ATOM 1001 C CA . ALA A 1 136 ? -10.594 6.254 14.406 1 98.69 136 ALA A CA 1
ATOM 1002 C C . ALA A 1 136 ? -11.969 5.664 14.742 1 98.69 136 ALA A C 1
ATOM 1004 O O . ALA A 1 136 ? -12.156 4.449 14.68 1 98.69 136 ALA A O 1
ATOM 1005 N N . GLU A 1 137 ? -12.891 6.539 15.102 1 98.25 137 GLU A N 1
ATOM 1006 C CA . GLU A 1 137 ? -14.25 6.09 15.367 1 98.25 137 GLU A CA 1
ATOM 1007 C C . GLU A 1 137 ? -14.867 5.438 14.133 1 98.25 137 GLU A C 1
ATOM 1009 O O . GLU A 1 137 ? -15.57 4.426 14.242 1 98.25 137 GLU A O 1
ATOM 1014 N N . ALA A 1 138 ? -14.586 6.004 13 1 97.75 138 ALA A N 1
ATOM 1015 C CA . ALA A 1 138 ? -15.102 5.465 11.742 1 97.75 138 ALA A CA 1
ATOM 1016 C C . ALA A 1 138 ? -14.539 4.074 11.469 1 97.75 138 ALA A C 1
ATOM 1018 O O . ALA A 1 138 ? -15.172 3.264 10.789 1 97.75 138 ALA A O 1
ATOM 1019 N N . LEU A 1 139 ? -13.359 3.734 12.023 1 97.88 139 LEU A N 1
ATOM 1020 C CA . LEU A 1 139 ? -12.75 2.41 11.914 1 97.88 139 LEU A CA 1
ATOM 1021 C C . LEU A 1 139 ? -13.352 1.455 12.938 1 97.88 139 LEU A C 1
ATOM 1023 O O . LEU A 1 139 ? -13.016 0.268 12.961 1 97.88 139 LEU A O 1
ATOM 1027 N N . GLY A 1 140 ? -14.148 1.968 13.828 1 97.75 140 GLY A N 1
ATOM 1028 C CA . GLY A 1 140 ? -14.781 1.154 14.852 1 97.75 140 GLY A CA 1
ATOM 1029 C C . GLY A 1 140 ? -14 1.112 16.156 1 97.75 140 GLY A C 1
ATOM 1030 O O . GLY A 1 140 ? -14.305 0.31 17.031 1 97.75 140 GLY A O 1
ATOM 1031 N N . MET A 1 141 ? -13.031 1.946 16.312 1 98.62 141 MET A N 1
ATOM 1032 C CA . MET A 1 141 ? -12.211 1.928 17.531 1 98.62 141 MET A CA 1
ATOM 1033 C C . MET A 1 141 ? -12.938 2.604 18.688 1 98.62 141 MET A C 1
ATOM 1035 O O . MET A 1 141 ? -13.805 3.451 18.469 1 98.62 141 MET A O 1
ATOM 1039 N N . ARG A 1 142 ? -12.633 2.189 19.938 1 98.44 142 ARG A N 1
ATOM 1040 C CA . ARG A 1 142 ? -12.984 2.959 21.125 1 98.44 142 ARG A CA 1
ATOM 1041 C C . ARG A 1 142 ? -12.047 4.152 21.297 1 98.44 142 ARG A C 1
ATOM 1043 O O . ARG A 1 142 ? -10.844 3.977 21.516 1 98.44 142 ARG A O 1
ATOM 1050 N N . VAL A 1 143 ? -12.625 5.383 21.25 1 98.62 143 VAL A N 1
ATOM 1051 C CA . VAL A 1 143 ? -11.758 6.562 21.25 1 98.62 143 VAL A CA 1
ATOM 1052 C C . VAL A 1 143 ? -11.852 7.277 22.594 1 98.62 143 VAL A C 1
ATOM 1054 O O . VAL A 1 143 ? -12.945 7.461 23.141 1 98.62 143 VAL A O 1
ATOM 1057 N N . LEU A 1 144 ? -10.719 7.582 23.109 1 98.62 144 LEU A N 1
ATOM 1058 C CA . LEU A 1 144 ? -10.602 8.406 24.297 1 98.62 144 LEU A CA 1
ATOM 1059 C C . LEU A 1 144 ? -10.031 9.773 23.969 1 98.62 144 LEU A C 1
ATOM 1061 O O . LEU A 1 144 ? -9.125 9.891 23.125 1 98.62 144 LEU A O 1
ATOM 1065 N N . ARG A 1 145 ? -10.602 10.789 24.547 1 98.19 145 ARG A N 1
ATOM 1066 C CA . ARG A 1 145 ? -10.125 12.156 24.359 1 98.19 145 ARG A CA 1
ATOM 1067 C C . ARG A 1 145 ? -9.508 12.711 25.641 1 98.19 145 ARG A C 1
ATOM 1069 O O . ARG A 1 145 ? -10.133 12.664 26.703 1 98.19 145 ARG A O 1
ATOM 1076 N N . CYS A 1 146 ? -8.312 13.133 25.531 1 98.25 146 CYS A N 1
ATOM 1077 C CA . CYS A 1 146 ? -7.625 13.797 26.641 1 98.25 146 CYS A CA 1
ATOM 1078 C C . CYS A 1 146 ? -7.223 15.219 26.25 1 98.25 146 CYS A C 1
ATOM 1080 O O . CYS A 1 146 ? -6.371 15.414 25.391 1 98.25 146 CYS A O 1
ATOM 1082 N N . ASP A 1 147 ? -7.816 16.188 26.828 1 96.94 147 ASP A N 1
ATOM 1083 C CA . ASP A 1 147 ? -7.57 17.609 26.609 1 96.94 147 ASP A CA 1
ATOM 1084 C C . ASP A 1 147 ? -7.93 18.422 27.859 1 96.94 147 ASP A C 1
ATOM 1086 O O . ASP A 1 147 ? -9.039 18.938 27.969 1 96.94 147 ASP A O 1
ATOM 1090 N N . PRO A 1 148 ? -6.941 18.562 28.75 1 94.5 148 PRO A N 1
ATOM 1091 C CA . PRO A 1 148 ? -7.242 19.172 30.047 1 94.5 148 PRO A CA 1
ATOM 1092 C C . PRO A 1 148 ? -7.805 20.578 29.938 1 94.5 148 PRO A C 1
ATOM 1094 O O . PRO A 1 148 ? -8.828 20.891 30.547 1 94.5 148 PRO A O 1
ATOM 1097 N N . PRO A 1 149 ? -7.156 21.469 29.141 1 92.81 149 PRO A N 1
ATOM 1098 C CA . PRO A 1 149 ? -7.766 22.797 29.031 1 92.81 149 PRO A CA 1
ATOM 1099 C C . PRO A 1 149 ? -9.211 22.734 28.547 1 92.81 149 PRO A C 1
ATOM 1101 O O . PRO A 1 149 ? -10.07 23.469 29.062 1 92.81 149 PRO A O 1
ATOM 1104 N N . ARG A 1 150 ? -9.578 21.953 27.594 1 93.12 150 ARG A N 1
ATOM 1105 C CA . ARG A 1 150 ? -10.938 21.828 27.078 1 93.12 150 ARG A CA 1
ATOM 1106 C C . ARG A 1 150 ? -11.859 21.203 28.109 1 93.12 150 ARG A C 1
ATOM 1108 O O . ARG A 1 150 ? -13.031 21.578 28.234 1 93.12 150 ARG A O 1
ATOM 1115 N N . ALA A 1 151 ? -11.375 20.219 28.766 1 92.62 151 ALA A N 1
ATOM 1116 C CA . ALA A 1 151 ? -12.156 19.578 29.812 1 92.62 151 ALA A CA 1
ATOM 1117 C C . ALA A 1 151 ? -12.555 20.578 30.891 1 92.62 151 ALA A C 1
ATOM 1119 O O . ALA A 1 151 ? -13.695 20.562 31.359 1 92.62 151 ALA A O 1
ATOM 1120 N N . ARG A 1 152 ? -11.617 21.453 31.25 1 91.81 152 ARG A N 1
ATOM 1121 C CA . ARG A 1 152 ? -11.867 22.438 32.281 1 91.81 152 ARG A CA 1
ATOM 1122 C C . ARG A 1 152 ? -12.867 23.5 31.797 1 91.81 152 ARG A C 1
ATOM 1124 O O . ARG A 1 152 ? -13.656 24.016 32.594 1 91.81 152 ARG A O 1
ATOM 1131 N N . ALA A 1 153 ? -12.812 23.75 30.531 1 89.81 153 ALA A N 1
ATOM 1132 C CA . ALA A 1 153 ? -13.672 24.781 29.969 1 89.81 153 ALA A CA 1
ATOM 1133 C C . ALA A 1 153 ? -15.062 24.234 29.656 1 89.81 153 ALA A C 1
ATOM 1135 O O . ALA A 1 153 ? -16.016 25 29.469 1 89.81 153 ALA A O 1
ATOM 1136 N N . ALA A 1 154 ? -15.141 22.969 29.516 1 84.38 154 ALA A N 1
ATOM 1137 C CA . ALA A 1 154 ? -16.375 22.328 29.094 1 84.38 154 ALA A CA 1
ATOM 1138 C C . ALA A 1 154 ? -17.406 22.344 30.219 1 84.38 154 ALA A C 1
ATOM 1140 O O . ALA A 1 154 ? -17.062 22.312 31.391 1 84.38 154 ALA A O 1
ATOM 1141 N N . GLU A 1 155 ? -18.641 22.438 29.766 1 78.5 155 GLU A N 1
ATOM 1142 C CA . GLU A 1 155 ? -19.719 22.234 30.719 1 78.5 155 GLU A CA 1
ATOM 1143 C C . GLU A 1 155 ? -19.75 20.797 31.234 1 78.5 155 GLU A C 1
ATOM 1145 O O . GLU A 1 155 ? -19.141 19.906 30.641 1 78.5 155 GLU A O 1
ATOM 1150 N N . ALA A 1 156 ? -20.562 20.656 32.312 1 68.19 156 ALA A N 1
ATOM 1151 C CA . ALA A 1 156 ? -20.531 19.406 33.031 1 68.19 156 ALA A CA 1
ATOM 1152 C C . ALA A 1 156 ? -20.766 18.219 32.094 1 68.19 156 ALA A C 1
ATOM 1154 O O . ALA A 1 156 ? -20.016 17.25 32.125 1 68.19 156 ALA A O 1
ATOM 1155 N N . ASN A 1 157 ? -21.734 18.172 31.219 1 67.19 157 ASN A N 1
ATOM 1156 C CA . ASN A 1 157 ? -22.094 17.062 30.344 1 67.19 157 ASN A CA 1
ATOM 1157 C C . ASN A 1 157 ? -21.031 16.828 29.281 1 67.19 157 ASN A C 1
ATOM 1159 O O . ASN A 1 157 ? -20.734 15.672 28.938 1 67.19 157 ASN A O 1
ATOM 1163 N N . GLU A 1 158 ? -20.312 17.781 28.859 1 75.56 158 GLU A N 1
ATOM 1164 C CA . GLU A 1 158 ? -19.281 17.688 27.828 1 75.56 158 GLU A CA 1
ATOM 1165 C C . GLU A 1 158 ? -17.938 17.25 28.422 1 75.56 158 GLU A C 1
ATOM 1167 O O . GLU A 1 158 ? -17.172 16.547 27.781 1 75.56 158 GLU A O 1
ATOM 1172 N N . ALA A 1 159 ? -17.828 17.594 29.672 1 75.31 159 ALA A N 1
ATOM 1173 C CA . ALA A 1 159 ? -16.594 17.281 30.375 1 75.31 159 ALA A CA 1
ATOM 1174 C C . ALA A 1 159 ? -16.422 15.781 30.562 1 75.31 159 ALA A C 1
ATOM 1176 O O . ALA A 1 159 ? -15.297 15.273 30.578 1 75.31 159 ALA A O 1
ATOM 1177 N N . ALA A 1 160 ? -17.516 15.078 30.625 1 74.62 160 ALA A N 1
ATOM 1178 C CA . ALA A 1 160 ? -17.516 13.641 30.859 1 74.62 160 ALA A CA 1
ATOM 1179 C C . ALA A 1 160 ? -16.953 12.891 29.656 1 74.62 160 ALA A C 1
ATOM 1181 O O . ALA A 1 160 ? -16.578 11.719 29.766 1 74.62 160 ALA A O 1
ATOM 1182 N N . GLN A 1 161 ? -16.719 13.586 28.625 1 86.5 161 GLN A N 1
ATOM 1183 C CA . GLN A 1 161 ? -16.25 12.961 27.406 1 86.5 161 GLN A CA 1
ATOM 1184 C C . GLN A 1 161 ? -14.727 12.906 27.359 1 86.5 161 GLN A C 1
ATOM 1186 O O . GLN A 1 161 ? -14.148 12.234 26.5 1 86.5 161 GLN A O 1
ATOM 1191 N N . PHE A 1 162 ? -14.133 13.531 28.406 1 95.38 162 PHE A N 1
ATOM 1192 C CA . PHE A 1 162 ? -12.672 13.578 28.438 1 95.38 162 PHE A CA 1
ATOM 1193 C C . PHE A 1 162 ? -12.125 12.648 29.516 1 95.38 162 PHE A C 1
ATOM 1195 O O . PHE A 1 162 ? -12.742 12.492 30.578 1 95.38 162 PHE A O 1
ATOM 1202 N N . VAL A 1 163 ? -11.078 12.023 29.234 1 97.12 163 VAL A N 1
ATOM 1203 C CA . VAL A 1 163 ? -10.352 11.227 30.219 1 97.12 163 VAL A CA 1
ATOM 1204 C C . VAL A 1 163 ? -9.086 11.961 30.656 1 97.12 163 VAL A C 1
ATOM 1206 O O . VAL A 1 163 ? -8.664 12.914 30 1 97.12 163 VAL A O 1
ATOM 1209 N N . ASP A 1 164 ? -8.547 11.578 31.797 1 95.81 164 ASP A N 1
ATOM 1210 C CA . ASP A 1 164 ? -7.293 12.203 32.219 1 95.81 164 ASP A CA 1
ATOM 1211 C C . ASP A 1 164 ? -6.102 11.57 31.5 1 95.81 164 ASP A C 1
ATOM 1213 O O . ASP A 1 164 ? -6.262 10.594 30.766 1 95.81 164 ASP A O 1
ATOM 1217 N N . TYR A 1 165 ? -4.961 12.109 31.734 1 97.69 165 TYR A N 1
ATOM 1218 C CA . TYR A 1 165 ? -3.76 11.75 31 1 97.69 165 TYR A CA 1
ATOM 1219 C C . TYR A 1 165 ? -3.359 10.305 31.266 1 97.69 165 TYR A C 1
ATOM 1221 O O . TYR A 1 165 ? -3.031 9.562 30.328 1 97.69 165 TYR A O 1
ATOM 1229 N N . GLN A 1 166 ? -3.367 9.875 32.469 1 97.62 166 GLN A N 1
ATOM 1230 C CA . GLN A 1 166 ? -2.957 8.516 32.812 1 97.62 166 GLN A CA 1
ATOM 1231 C C . GLN A 1 166 ? -3.902 7.48 32.219 1 97.62 166 GLN A C 1
ATOM 1233 O O . GLN A 1 166 ? -3.459 6.449 31.719 1 97.62 166 GLN A O 1
ATOM 1238 N N . GLN A 1 167 ? -5.18 7.773 32.25 1 97.69 167 GLN A N 1
ATOM 1239 C CA . GLN A 1 167 ? -6.164 6.898 31.625 1 97.69 167 GLN A CA 1
ATOM 1240 C C . GLN A 1 167 ? -5.926 6.797 30.109 1 97.69 167 GLN A C 1
ATOM 1242 O O . GLN A 1 167 ? -6.023 5.715 29.531 1 97.69 167 GLN A O 1
ATOM 1247 N N . ALA A 1 168 ? -5.641 7.914 29.531 1 98.62 168 ALA A N 1
ATOM 1248 C CA . ALA A 1 168 ? -5.387 7.949 28.094 1 98.62 168 ALA A CA 1
ATOM 1249 C C . ALA A 1 168 ? -4.18 7.09 27.734 1 98.62 168 ALA A C 1
ATOM 1251 O O . ALA A 1 168 ? -4.203 6.367 26.734 1 98.62 168 ALA A O 1
ATOM 1252 N N . LEU A 1 169 ? -3.154 7.109 28.547 1 98.56 169 LEU A N 1
ATOM 1253 C CA . LEU A 1 169 ? -1.907 6.402 28.281 1 98.56 169 LEU A CA 1
ATOM 1254 C C . LEU A 1 169 ? -2.113 4.895 28.328 1 98.56 169 LEU A C 1
ATOM 1256 O O . LEU A 1 169 ? -1.266 4.129 27.875 1 98.56 169 LEU A O 1
ATOM 1260 N N . GLU A 1 170 ? -3.271 4.41 28.812 1 98.12 170 GLU A N 1
ATOM 1261 C CA . GLU A 1 170 ? -3.539 2.982 28.953 1 98.12 170 GLU A CA 1
ATOM 1262 C C . GLU A 1 170 ? -4.172 2.414 27.688 1 98.12 170 GLU A C 1
ATOM 1264 O O . GLU A 1 170 ? -4.324 1.198 27.562 1 98.12 170 GLU A O 1
ATOM 1269 N N . ALA A 1 171 ? -4.535 3.271 26.781 1 98.81 171 ALA A N 1
ATOM 1270 C CA . ALA A 1 171 ? -5.145 2.814 25.547 1 98.81 171 ALA A CA 1
ATOM 1271 C C . ALA A 1 171 ? -4.176 1.938 24.75 1 98.81 171 ALA A C 1
ATOM 1273 O O . ALA A 1 171 ? -2.963 1.996 24.953 1 98.81 171 ALA A O 1
ATOM 1274 N N . ASP A 1 172 ? -4.719 1.076 23.844 1 98.88 172 ASP A N 1
ATOM 1275 C CA . ASP A 1 172 ? -3.887 0.25 22.969 1 98.88 172 ASP A CA 1
ATOM 1276 C C . ASP A 1 172 ? -2.971 1.112 22.109 1 98.88 172 ASP A C 1
ATOM 1278 O O . ASP A 1 172 ? -1.813 0.757 21.875 1 98.88 172 ASP A O 1
ATOM 1282 N N . ILE A 1 173 ? -3.533 2.229 21.641 1 98.94 173 ILE A N 1
ATOM 1283 C CA . ILE A 1 173 ? -2.846 3.189 20.781 1 98.94 173 ILE A CA 1
ATOM 1284 C C . ILE A 1 173 ? -3.014 4.598 21.344 1 98.94 173 ILE A C 1
ATOM 1286 O O . ILE A 1 173 ? -4.109 4.98 21.766 1 98.94 173 ILE A O 1
ATOM 1290 N N . VAL A 1 174 ? -1.93 5.375 21.438 1 98.94 174 VAL A N 1
ATOM 1291 C CA . VAL A 1 174 ? -1.989 6.754 21.906 1 98.94 174 VAL A CA 1
ATOM 1292 C C . VAL A 1 174 ? -1.391 7.691 20.859 1 98.94 174 VAL A C 1
ATOM 1294 O O . VAL A 1 174 ? -0.256 7.496 20.422 1 98.94 174 VAL A O 1
ATOM 1297 N N . SER A 1 175 ? -2.141 8.688 20.438 1 98.94 175 SER A N 1
ATOM 1298 C CA . SER A 1 175 ? -1.72 9.656 19.438 1 98.94 175 SER A CA 1
ATOM 1299 C C . SER A 1 175 ? -1.674 11.07 20 1 98.94 175 SER A C 1
ATOM 1301 O O . SER A 1 175 ? -2.646 11.531 20.594 1 98.94 175 SER A O 1
ATOM 1303 N N . PHE A 1 176 ? -0.562 11.766 19.797 1 98.81 176 PHE A N 1
ATOM 1304 C CA . PHE A 1 176 ? -0.346 13.078 20.391 1 98.81 176 PHE A CA 1
ATOM 1305 C C . PHE A 1 176 ? -0.565 14.18 19.359 1 98.81 176 PHE A C 1
ATOM 1307 O O . PHE A 1 176 ? -0.017 14.133 18.266 1 98.81 176 PHE A O 1
ATOM 1314 N N . HIS A 1 177 ? -1.343 15.18 19.703 1 98.06 177 HIS A N 1
ATOM 1315 C CA . HIS A 1 177 ? -1.706 16.328 18.875 1 98.06 177 HIS A CA 1
ATOM 1316 C C . HIS A 1 177 ? -1.789 17.594 19.703 1 98.06 177 HIS A C 1
ATOM 1318 O O . HIS A 1 177 ? -2.781 18.328 19.641 1 98.06 177 HIS A O 1
ATOM 1324 N N . VAL A 1 178 ? -0.703 17.953 20.406 1 97.06 178 VAL A N 1
ATOM 1325 C CA . VAL A 1 178 ? -0.679 19.078 21.344 1 97.06 178 VAL A CA 1
ATOM 1326 C C . VAL A 1 178 ? 0.356 20.109 20.891 1 97.06 178 VAL A C 1
ATOM 1328 O O . VAL A 1 178 ? 1.313 19.766 20.188 1 97.06 178 VAL A O 1
ATOM 1331 N N . PRO A 1 179 ? 0.165 21.359 21.266 1 92.69 179 PRO A N 1
ATOM 1332 C CA . PRO A 1 179 ? 1.252 22.328 21.094 1 92.69 179 PRO A CA 1
ATOM 1333 C C . PRO A 1 179 ? 2.4 22.094 22.078 1 92.69 179 PRO A C 1
ATOM 1335 O O . PRO A 1 179 ? 2.297 21.25 22.969 1 92.69 179 PRO A O 1
ATOM 1338 N N . ILE A 1 180 ? 3.492 22.734 21.859 1 92.69 180 ILE A N 1
ATOM 1339 C CA . ILE A 1 180 ? 4.594 22.672 22.812 1 92.69 180 ILE A CA 1
ATOM 1340 C C . ILE A 1 180 ? 4.512 23.844 23.797 1 92.69 180 ILE A C 1
ATOM 1342 O O . ILE A 1 180 ? 4.488 25 23.375 1 92.69 180 ILE A O 1
ATOM 1346 N N . THR A 1 181 ? 4.305 23.547 25.016 1 92.44 181 THR A N 1
ATOM 1347 C CA . THR A 1 181 ? 4.344 24.5 26.109 1 92.44 181 THR A CA 1
ATOM 1348 C C . THR A 1 181 ? 5.273 24.016 27.219 1 92.44 181 THR A C 1
ATOM 1350 O O . THR A 1 181 ? 5.355 22.828 27.484 1 92.44 181 THR A O 1
ATOM 1353 N N . ARG A 1 182 ? 5.945 24.922 27.875 1 93.69 182 ARG A N 1
ATOM 1354 C CA . ARG A 1 182 ? 6.973 24.516 28.828 1 93.69 182 ARG A CA 1
ATOM 1355 C C . ARG A 1 182 ? 6.594 24.891 30.25 1 93.69 182 ARG A C 1
ATOM 1357 O O . ARG A 1 182 ? 7.148 24.375 31.219 1 93.69 182 ARG A O 1
ATOM 1364 N N . GLN A 1 183 ? 5.633 25.812 30.375 1 92.94 183 GLN A N 1
ATOM 1365 C CA . GLN A 1 183 ? 5.238 26.312 31.688 1 92.94 183 GLN A CA 1
ATOM 1366 C C . GLN A 1 183 ? 3.74 26.125 31.922 1 92.94 183 GLN A C 1
ATOM 1368 O O . GLN A 1 183 ? 2.982 25.906 30.969 1 92.94 183 GLN A O 1
ATOM 1373 N N . GLY A 1 184 ? 3.373 26.125 33.219 1 91.94 184 GLY A N 1
ATOM 1374 C CA . GLY A 1 184 ? 1.964 26.062 33.594 1 91.94 184 GLY A CA 1
ATOM 1375 C C . GLY A 1 184 ? 1.478 24.656 33.844 1 91.94 184 GLY A C 1
ATOM 1376 O O . GLY A 1 184 ? 2.227 23.688 33.656 1 91.94 184 GLY A O 1
ATOM 1377 N N . PRO A 1 185 ? 0.2 24.531 34.188 1 91.94 185 PRO A N 1
ATOM 1378 C CA . PRO A 1 185 ? -0.346 23.219 34.594 1 91.94 185 PRO A CA 1
ATOM 1379 C C . PRO A 1 185 ? -0.552 22.297 33.375 1 91.94 185 PRO A C 1
ATOM 1381 O O . PRO A 1 185 ? -0.691 21.078 33.562 1 91.94 185 PRO A O 1
ATOM 1384 N N . ASP A 1 186 ? -0.505 22.812 32.219 1 95.19 186 ASP A N 1
ATOM 1385 C CA . ASP A 1 186 ? -0.759 22 31.031 1 95.19 186 ASP A CA 1
ATOM 1386 C C . ASP A 1 186 ? 0.468 21.953 30.125 1 95.19 186 ASP A C 1
ATOM 1388 O O . ASP A 1 186 ? 0.338 21.906 28.906 1 95.19 186 ASP A O 1
ATOM 1392 N N . ALA A 1 187 ? 1.634 22.125 30.734 1 96 187 ALA A N 1
ATOM 1393 C CA . ALA A 1 187 ? 2.871 22.062 29.953 1 96 187 ALA A CA 1
ATOM 1394 C C . ALA A 1 187 ? 2.982 20.75 29.203 1 96 187 ALA A C 1
ATOM 1396 O O . ALA A 1 187 ? 2.631 19.688 29.734 1 96 187 ALA A O 1
ATOM 1397 N N . THR A 1 188 ? 3.525 20.812 27.984 1 97.5 188 THR A N 1
ATOM 1398 C CA . THR A 1 188 ? 3.506 19.609 27.156 1 97.5 188 THR A CA 1
ATOM 1399 C C . THR A 1 188 ? 4.926 19.156 26.812 1 97.5 188 THR A C 1
ATOM 1401 O O . THR A 1 188 ? 5.117 18.125 26.188 1 97.5 188 THR A O 1
ATOM 1404 N N . PHE A 1 189 ? 5.965 19.953 27.234 1 97.5 189 PHE A N 1
ATOM 1405 C CA . PHE A 1 189 ? 7.344 19.516 27.062 1 97.5 189 PHE A CA 1
ATOM 1406 C C . PHE A 1 189 ? 7.586 18.203 27.812 1 97.5 189 PHE A C 1
ATOM 1408 O O . PHE A 1 189 ? 7.363 18.109 29.016 1 97.5 189 PHE A O 1
ATOM 1415 N N . HIS A 1 190 ? 8.039 17.156 27.047 1 98.19 190 HIS A N 1
ATOM 1416 C CA . HIS A 1 190 ? 8.305 15.82 27.578 1 98.19 190 HIS A CA 1
ATOM 1417 C C . HIS A 1 190 ? 7.102 15.281 28.344 1 98.19 190 HIS A C 1
ATOM 1419 O O . HIS A 1 190 ? 7.25 14.734 29.438 1 98.19 190 HIS A O 1
ATOM 1425 N N . LEU A 1 191 ? 5.945 15.617 27.703 1 97.62 191 LEU A N 1
ATOM 1426 C CA . LEU A 1 191 ? 4.734 14.984 28.219 1 97.62 191 LEU A CA 1
ATOM 1427 C C . LEU A 1 191 ? 4.918 13.469 28.328 1 97.62 191 LEU A C 1
ATOM 1429 O O . LEU A 1 191 ? 4.398 12.844 29.25 1 97.62 191 LEU A O 1
ATOM 1433 N N . LEU A 1 192 ? 5.504 12.852 27.375 1 98.62 192 LEU A N 1
ATOM 1434 C CA . LEU A 1 192 ? 5.977 11.477 27.469 1 98.62 192 LEU A CA 1
ATOM 1435 C C . LEU A 1 192 ? 7.441 11.438 27.891 1 98.62 192 LEU A C 1
ATOM 1437 O O . LEU A 1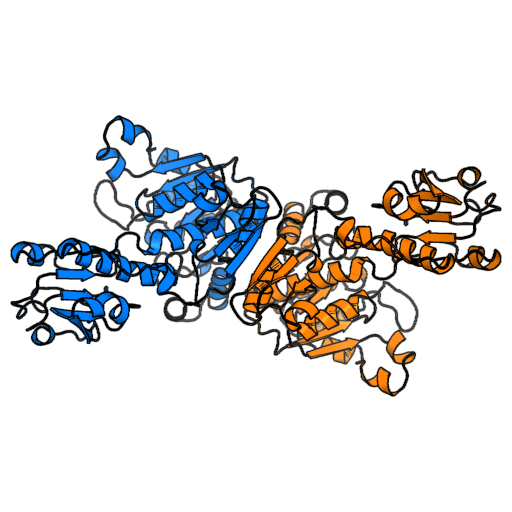 192 ? 8.336 11.312 27.047 1 98.62 192 LEU A O 1
ATOM 1441 N N . ASP A 1 193 ? 7.699 11.555 29.172 1 98.25 193 ASP A N 1
ATOM 1442 C CA . ASP A 1 193 ? 9.047 11.586 29.719 1 98.25 193 ASP A CA 1
ATOM 1443 C C . ASP A 1 193 ? 9.562 10.18 30 1 98.25 193 ASP A C 1
ATOM 1445 O O . ASP A 1 193 ? 8.906 9.195 29.672 1 98.25 193 ASP A O 1
ATOM 1449 N N . ALA A 1 194 ? 10.695 10.094 30.547 1 98.38 194 ALA A N 1
ATOM 1450 C CA . ALA A 1 194 ? 11.375 8.82 30.781 1 98.38 194 ALA A CA 1
ATOM 1451 C C . ALA A 1 194 ? 10.531 7.902 31.656 1 98.38 194 ALA A C 1
ATOM 1453 O O . ALA A 1 194 ? 10.445 6.699 31.406 1 98.38 194 ALA A O 1
ATOM 1454 N N . ALA A 1 195 ? 9.938 8.492 32.656 1 98.25 195 ALA A N 1
ATOM 1455 C CA . ALA A 1 195 ? 9.141 7.699 33.594 1 98.25 195 ALA A CA 1
ATOM 1456 C C . ALA A 1 195 ? 7.918 7.102 32.906 1 98.25 195 ALA A C 1
ATOM 1458 O O . ALA A 1 195 ? 7.605 5.922 33.062 1 98.25 195 ALA A O 1
ATOM 1459 N N . GLN A 1 196 ? 7.211 7.898 32.125 1 98.44 196 GLN A N 1
ATOM 1460 C CA . GLN A 1 196 ? 6.047 7.414 31.391 1 98.44 196 GLN A CA 1
ATOM 1461 C C . GLN A 1 196 ? 6.445 6.371 30.359 1 98.44 196 GLN A C 1
ATOM 1463 O O . GLN A 1 196 ? 5.738 5.379 30.156 1 98.44 196 GLN A O 1
ATOM 1468 N N . ILE A 1 197 ? 7.508 6.582 29.672 1 98.75 197 ILE A N 1
ATOM 1469 C CA . ILE A 1 197 ? 8 5.652 28.656 1 98.75 197 ILE A CA 1
ATOM 1470 C C . ILE A 1 197 ? 8.289 4.297 29.297 1 98.75 197 ILE A C 1
ATOM 1472 O O . ILE A 1 197 ? 7.895 3.256 28.766 1 98.75 197 ILE A O 1
ATOM 1476 N N . ALA A 1 198 ? 8.922 4.332 30.438 1 97.94 198 ALA A N 1
ATOM 1477 C CA . ALA A 1 198 ? 9.281 3.104 31.141 1 97.94 198 ALA A CA 1
ATOM 1478 C C . ALA A 1 198 ? 8.039 2.338 31.578 1 97.94 198 ALA A C 1
ATOM 1480 O O . ALA A 1 198 ? 8.047 1.106 31.641 1 97.94 198 ALA A O 1
ATOM 1481 N N . ALA A 1 199 ? 6.98 3.037 31.797 1 97.94 199 ALA A N 1
ATOM 1482 C CA . ALA A 1 199 ? 5.77 2.445 32.375 1 97.94 199 ALA A CA 1
ATOM 1483 C C . ALA A 1 199 ? 4.883 1.858 31.266 1 97.94 199 ALA A C 1
ATOM 1485 O O . ALA A 1 199 ? 3.955 1.098 31.562 1 97.94 199 ALA A O 1
ATOM 1486 N N . ARG A 1 200 ? 5.148 2.143 30 1 98.31 200 ARG A N 1
ATOM 1487 C CA . ARG A 1 200 ? 4.289 1.68 28.922 1 98.31 200 ARG A CA 1
ATOM 1488 C C . ARG A 1 200 ? 4.469 0.184 28.688 1 98.31 200 ARG A C 1
ATOM 1490 O O . ARG A 1 200 ? 5.574 -0.344 28.812 1 98.31 200 ARG A O 1
ATOM 1497 N N . PRO A 1 201 ? 3.406 -0.53 28.391 1 97.94 201 PRO A N 1
ATOM 1498 C CA . PRO A 1 201 ? 3.566 -1.945 28.047 1 97.94 201 PRO A CA 1
ATOM 1499 C C . PRO A 1 201 ? 4.316 -2.154 26.734 1 97.94 201 PRO A C 1
ATOM 1501 O O . PRO A 1 201 ? 4.188 -1.348 25.812 1 97.94 201 PRO A O 1
ATOM 1504 N N . ALA A 1 202 ? 5.047 -3.254 26.688 1 97.75 202 ALA A N 1
ATOM 1505 C CA . ALA A 1 202 ? 5.773 -3.605 25.469 1 97.75 202 ALA A CA 1
ATOM 1506 C C . ALA A 1 202 ? 4.828 -3.695 24.266 1 97.75 202 ALA A C 1
ATOM 1508 O O . ALA A 1 202 ? 3.727 -4.238 24.375 1 97.75 202 ALA A O 1
ATOM 1509 N N . GLY A 1 203 ? 5.223 -3.096 23.172 1 98.12 203 GLY A N 1
ATOM 1510 C CA . GLY A 1 203 ? 4.457 -3.229 21.938 1 98.12 203 GLY A CA 1
ATOM 1511 C C . GLY A 1 203 ? 3.354 -2.195 21.812 1 98.12 203 GLY A C 1
ATOM 1512 O O . GLY A 1 203 ? 2.654 -2.152 20.797 1 98.12 203 GLY A O 1
ATOM 1513 N N . GLN A 1 204 ? 3.158 -1.359 22.828 1 98.81 204 GLN A N 1
ATOM 1514 C CA . GLN A 1 204 ? 2.158 -0.309 22.672 1 98.81 204 GLN A CA 1
ATOM 1515 C C . GLN A 1 204 ? 2.486 0.589 21.484 1 98.81 204 GLN A C 1
ATOM 1517 O O . GLN A 1 204 ? 3.65 0.921 21.25 1 98.81 204 GLN A O 1
ATOM 1522 N N . ILE A 1 205 ? 1.464 0.98 20.781 1 98.94 205 ILE A N 1
ATOM 1523 C CA . ILE A 1 205 ? 1.642 1.854 19.625 1 98.94 205 ILE A CA 1
ATOM 1524 C C . ILE A 1 205 ? 1.509 3.312 20.062 1 98.94 205 ILE A C 1
ATOM 1526 O O . ILE A 1 205 ? 0.497 3.703 20.656 1 98.94 205 ILE A O 1
ATOM 1530 N N . LEU A 1 206 ? 2.514 4.09 19.828 1 98.94 206 LEU A N 1
ATOM 1531 C CA . LEU A 1 206 ? 2.512 5.523 20.094 1 98.94 206 LEU A CA 1
ATOM 1532 C C . LEU A 1 206 ? 2.75 6.32 18.828 1 98.94 206 LEU A C 1
ATOM 1534 O O . LEU A 1 206 ? 3.613 5.965 18.016 1 98.94 206 LEU A O 1
ATOM 1538 N N . ILE A 1 207 ? 1.952 7.352 18.609 1 98.94 207 ILE A N 1
ATOM 1539 C CA . ILE A 1 207 ? 2.041 8.188 17.406 1 98.94 207 ILE A CA 1
ATOM 1540 C C . ILE A 1 207 ? 2.258 9.641 17.812 1 98.94 207 ILE A C 1
ATOM 1542 O O . ILE A 1 207 ? 1.507 10.188 18.625 1 98.94 207 ILE A O 1
ATOM 1546 N N . ASN A 1 208 ? 3.32 10.266 17.312 1 98.81 208 ASN A N 1
ATOM 1547 C CA . ASN A 1 208 ? 3.531 11.695 17.531 1 98.81 208 ASN A CA 1
ATOM 1548 C C . ASN A 1 208 ? 3.521 12.469 16.219 1 98.81 208 ASN A C 1
ATOM 1550 O O . ASN A 1 208 ? 4.461 12.367 15.422 1 98.81 208 ASN A O 1
ATOM 1554 N N . ALA A 1 209 ? 2.49 13.156 15.945 1 98 209 ALA A N 1
ATOM 1555 C CA . ALA A 1 209 ? 2.367 14.055 14.797 1 98 209 ALA A CA 1
ATOM 1556 C C . ALA A 1 209 ? 2.133 15.492 15.242 1 98 209 ALA A C 1
ATOM 1558 O O . ALA A 1 209 ? 1.377 16.234 14.609 1 98 209 ALA A O 1
ATOM 1559 N N . SER A 1 210 ? 2.684 15.867 16.375 1 96.75 210 SER A N 1
ATOM 1560 C CA . SER A 1 210 ? 2.557 17.203 16.953 1 96.75 210 SER A CA 1
ATOM 1561 C C . SER A 1 210 ? 3.896 17.938 16.953 1 96.75 210 SER A C 1
ATOM 1563 O O . SER A 1 210 ? 4.371 18.391 15.914 1 96.75 210 SER A O 1
ATOM 1565 N N . ARG A 1 211 ? 4.582 17.891 18.156 1 95.94 211 ARG A N 1
ATOM 1566 C CA . ARG A 1 211 ? 5.922 18.453 18.312 1 95.94 211 ARG A CA 1
ATOM 1567 C C . ARG A 1 211 ? 6.887 17.422 18.875 1 95.94 211 ARG A C 1
ATOM 1569 O O . ARG A 1 211 ? 6.523 16.641 19.766 1 95.94 211 ARG A O 1
ATOM 1576 N N . GLY A 1 212 ? 8.094 17.438 18.344 1 97.94 212 GLY A N 1
ATOM 1577 C CA . GLY A 1 212 ? 9.062 16.406 18.703 1 97.94 212 GLY A CA 1
ATOM 1578 C C . GLY A 1 212 ? 9.391 16.391 20.188 1 97.94 212 GLY A C 1
ATOM 1579 O O . GLY A 1 212 ? 9.539 15.32 20.781 1 97.94 212 GLY A O 1
ATOM 1580 N N . GLU A 1 213 ? 9.367 17.625 20.797 1 97.31 213 GLU A N 1
ATOM 1581 C CA . GLU A 1 213 ? 9.812 17.781 22.188 1 97.31 213 GLU A CA 1
ATOM 1582 C C . GLU A 1 213 ? 8.734 17.328 23.156 1 97.31 213 GLU A C 1
ATOM 1584 O O . GLU A 1 213 ? 8.992 17.203 24.359 1 97.31 213 GLU A O 1
ATOM 1589 N N . VAL A 1 214 ? 7.633 16.938 22.656 1 98.31 214 VAL A N 1
ATOM 1590 C CA . VAL A 1 214 ? 6.582 16.391 23.5 1 98.31 214 VAL A CA 1
ATOM 1591 C C . VAL A 1 214 ? 7.008 15.031 24.047 1 98.31 214 VAL A C 1
ATOM 1593 O O . VAL A 1 214 ? 6.602 14.633 25.141 1 98.31 214 VAL A O 1
ATOM 1596 N N . TRP A 1 215 ? 7.809 14.32 23.297 1 98.81 215 TRP A N 1
ATOM 1597 C CA . TRP A 1 215 ? 8.367 13.031 23.703 1 98.81 215 TRP A CA 1
ATOM 1598 C C . TRP A 1 215 ? 9.852 13.172 24.047 1 98.81 215 TRP A C 1
ATOM 1600 O O . TRP A 1 215 ? 10.594 13.867 23.344 1 98.81 215 TRP A O 1
ATOM 1610 N N . ASP A 1 216 ? 10.336 12.57 25.078 1 98.75 216 ASP A N 1
ATOM 1611 C CA . ASP A 1 216 ? 11.758 12.445 25.359 1 98.75 216 ASP A CA 1
ATOM 1612 C C . ASP A 1 216 ? 12.414 11.43 24.422 1 98.75 216 ASP A C 1
ATOM 1614 O O . ASP A 1 216 ? 12.367 10.219 24.672 1 98.75 216 ASP A O 1
ATOM 1618 N N . ASN A 1 217 ? 13.078 11.922 23.375 1 98.81 217 ASN A N 1
ATOM 1619 C CA . ASN A 1 217 ? 13.602 11.047 22.344 1 98.81 217 ASN A CA 1
ATOM 1620 C C . ASN A 1 217 ? 14.75 10.18 22.859 1 98.81 217 ASN A C 1
ATOM 1622 O O . ASN A 1 217 ? 14.914 9.039 22.422 1 98.81 217 ASN A O 1
ATOM 1626 N N . GLN A 1 218 ? 15.547 10.75 23.75 1 98.69 218 GLN A N 1
ATOM 1627 C CA . GLN A 1 218 ? 16.641 9.961 24.312 1 98.69 218 GLN A CA 1
ATOM 1628 C C . GLN A 1 218 ? 16.109 8.797 25.141 1 98.69 218 GLN A C 1
ATOM 1630 O O . GLN A 1 218 ? 16.625 7.68 25.047 1 98.69 218 GLN A O 1
ATOM 1635 N N . ALA A 1 219 ? 15.109 9.094 25.891 1 98.75 219 ALA A N 1
ATOM 1636 C CA . ALA A 1 219 ? 14.484 8.039 26.688 1 98.75 219 ALA A CA 1
ATOM 1637 C C . ALA A 1 219 ? 13.844 6.984 25.781 1 98.75 219 ALA A C 1
ATOM 1639 O O . ALA A 1 219 ? 13.883 5.789 26.094 1 98.75 219 ALA A O 1
ATOM 1640 N N . LEU A 1 220 ? 13.242 7.398 24.703 1 98.81 220 LEU A N 1
ATOM 1641 C CA . LEU A 1 220 ? 12.641 6.469 23.75 1 98.81 220 LEU A CA 1
ATOM 1642 C C . LEU A 1 220 ? 13.695 5.555 23.141 1 98.81 220 LEU A C 1
ATOM 1644 O O . LEU A 1 220 ? 13.461 4.355 22.984 1 98.81 220 LEU A O 1
ATOM 1648 N N . LEU A 1 221 ? 14.836 6.148 22.781 1 98.81 221 LEU A N 1
ATOM 1649 C CA . LEU A 1 221 ? 15.906 5.344 22.219 1 98.81 221 LEU A CA 1
ATOM 1650 C C . LEU A 1 221 ? 16.328 4.242 23.188 1 98.81 221 LEU A C 1
ATOM 1652 O O . LEU A 1 221 ? 16.484 3.084 22.781 1 98.81 221 LEU A O 1
ATOM 1656 N N . ALA A 1 222 ? 16.531 4.652 24.438 1 98.62 222 ALA A N 1
ATOM 1657 C CA . ALA A 1 222 ? 16.891 3.674 25.453 1 98.62 222 ALA A CA 1
ATOM 1658 C C . ALA A 1 222 ? 15.859 2.559 25.547 1 98.62 222 ALA A C 1
ATOM 1660 O O . ALA A 1 222 ? 16.219 1.378 25.609 1 98.62 222 ALA A O 1
ATOM 1661 N N . ARG A 1 223 ? 14.594 2.912 25.547 1 98.69 223 ARG A N 1
ATOM 1662 C CA . ARG A 1 223 ? 13.508 1.945 25.594 1 98.69 223 ARG A CA 1
ATOM 1663 C C . ARG A 1 223 ? 13.531 1.022 24.391 1 98.69 223 ARG A C 1
ATOM 1665 O O . ARG A 1 223 ? 13.375 -0.192 24.516 1 98.69 223 ARG A O 1
ATOM 1672 N N . GLN A 1 224 ? 13.742 1.567 23.203 1 98.62 224 GLN A N 1
ATOM 1673 C CA . GLN A 1 224 ? 13.727 0.823 21.953 1 98.62 224 GLN A CA 1
ATOM 1674 C C . GLN A 1 224 ? 14.875 -0.175 21.891 1 98.62 224 GLN A C 1
ATOM 1676 O O . GLN A 1 224 ? 14.766 -1.218 21.234 1 98.62 224 GLN A O 1
ATOM 1681 N N . GLN A 1 225 ? 15.922 0.107 22.516 1 97.94 225 GLN A N 1
ATOM 1682 C CA . GLN A 1 225 ? 17.094 -0.754 22.5 1 97.94 225 GLN A CA 1
ATOM 1683 C C . GLN A 1 225 ? 17 -1.826 23.578 1 97.94 225 GLN A C 1
ATOM 1685 O O . GLN A 1 225 ? 17.844 -2.736 23.641 1 97.94 225 GLN A O 1
ATOM 1690 N N . SER A 1 226 ? 16.016 -1.716 24.359 1 97.44 226 SER A N 1
ATOM 1691 C CA . SER A 1 226 ? 15.789 -2.727 25.391 1 97.44 226 SER A CA 1
ATOM 1692 C C . SER A 1 226 ? 15.07 -3.945 24.812 1 97.44 226 SER A C 1
ATOM 1694 O O . SER A 1 226 ? 14.883 -4.051 23.609 1 97.44 226 SER A O 1
ATOM 1696 N N . GLN A 1 227 ? 14.602 -4.895 25.688 1 96.62 227 GLN A N 1
ATOM 1697 C CA . GLN A 1 227 ? 13.945 -6.137 25.281 1 96.62 227 GLN A CA 1
ATOM 1698 C C . GLN A 1 227 ? 12.438 -5.949 25.141 1 96.62 227 GLN A C 1
ATOM 1700 O O . GLN A 1 227 ? 11.719 -6.891 24.812 1 96.62 227 GLN A O 1
ATOM 1705 N N . ALA A 1 228 ? 12 -4.75 25.406 1 97 228 ALA A N 1
ATOM 1706 C CA . ALA A 1 228 ? 10.555 -4.508 25.375 1 97 228 ALA A CA 1
ATOM 1707 C C . ALA A 1 228 ? 10.234 -3.225 24.609 1 97 228 ALA A C 1
ATOM 1709 O O . ALA A 1 228 ? 9.672 -2.285 25.172 1 97 228 ALA A O 1
ATOM 1710 N N . PRO A 1 229 ? 10.57 -3.223 23.422 1 98.31 229 PRO A N 1
ATOM 1711 C CA . PRO A 1 229 ? 10.383 -1.996 22.641 1 98.31 229 PRO A CA 1
ATOM 1712 C C . PRO A 1 229 ? 8.906 -1.655 22.438 1 98.31 229 PRO A C 1
ATOM 1714 O O . PRO A 1 229 ? 8.039 -2.523 22.578 1 98.31 229 PRO A O 1
ATOM 1717 N N . LEU A 1 230 ? 8.617 -0.42 22.188 1 98.75 230 LEU A N 1
ATOM 1718 C CA . LEU A 1 230 ? 7.328 0.104 21.766 1 98.75 230 LEU A CA 1
ATOM 1719 C C . LEU A 1 230 ? 7.215 0.104 20.25 1 98.75 230 LEU A C 1
ATOM 1721 O O . LEU A 1 230 ? 8.172 -0.245 19.547 1 98.75 230 LEU A O 1
ATOM 1725 N N . ARG A 1 231 ? 6.074 0.361 19.734 1 98.81 231 ARG A N 1
ATOM 1726 C CA . ARG A 1 231 ? 5.859 0.602 18.312 1 98.81 231 ARG A CA 1
ATOM 1727 C C . ARG A 1 231 ? 5.605 2.08 18.047 1 98.81 231 ARG A C 1
ATOM 1729 O O . ARG A 1 231 ? 4.527 2.598 18.344 1 98.81 231 ARG A O 1
ATOM 1736 N N . LEU A 1 232 ? 6.594 2.744 17.438 1 98.94 232 LEU A N 1
ATOM 1737 C CA . LEU A 1 232 ? 6.586 4.199 17.359 1 98.94 232 LEU A CA 1
ATOM 1738 C C . LEU A 1 232 ? 6.301 4.668 15.93 1 98.94 232 LEU A C 1
ATOM 1740 O O . LEU A 1 232 ? 6.891 4.156 14.977 1 98.94 232 LEU A O 1
ATOM 1744 N N . VAL A 1 233 ? 5.359 5.52 15.758 1 98.94 233 VAL A N 1
ATOM 1745 C CA . VAL A 1 233 ? 5.16 6.312 14.547 1 98.94 233 VAL A CA 1
ATOM 1746 C C . VAL A 1 233 ? 5.488 7.777 14.828 1 98.94 233 VAL A C 1
ATOM 1748 O O . VAL A 1 233 ? 4.816 8.43 15.633 1 98.94 233 VAL A O 1
ATOM 1751 N N . MET A 1 234 ? 6.52 8.273 14.18 1 98.94 234 MET A N 1
ATOM 1752 C CA . MET A 1 234 ? 6.992 9.609 14.516 1 98.94 234 MET A CA 1
ATOM 1753 C C . MET A 1 234 ? 7.102 10.484 13.273 1 98.94 234 MET A C 1
ATOM 1755 O O . MET A 1 234 ? 7.867 10.172 12.352 1 98.94 234 MET A O 1
ATOM 1759 N N . ASP A 1 235 ? 6.359 11.539 13.266 1 98.75 235 ASP A N 1
ATOM 1760 C CA . ASP A 1 235 ? 6.461 12.555 12.219 1 98.75 235 ASP A CA 1
ATOM 1761 C C . ASP A 1 235 ? 7.316 13.734 12.68 1 98.75 235 ASP A C 1
ATOM 1763 O O . ASP A 1 235 ? 7.762 14.539 11.859 1 98.75 235 ASP A O 1
ATOM 1767 N N . VAL A 1 236 ? 7.523 13.844 13.977 1 98.5 236 VAL A N 1
ATOM 1768 C CA . VAL A 1 236 ? 8.242 14.977 14.562 1 98.5 236 VAL A CA 1
ATOM 1769 C C . VAL A 1 236 ? 9.32 14.461 15.508 1 98.5 236 VAL A C 1
ATOM 1771 O O . VAL A 1 236 ? 9.195 13.367 16.062 1 98.5 236 VAL A O 1
ATOM 1774 N N . TRP A 1 237 ? 10.312 15.234 15.688 1 98.31 237 TRP A N 1
ATOM 1775 C CA . TRP A 1 237 ? 11.523 14.805 16.375 1 98.31 237 TRP A CA 1
ATOM 1776 C C . TRP A 1 237 ? 12.062 15.922 17.266 1 98.31 237 TRP A C 1
ATOM 1778 O O . TRP A 1 237 ? 12.055 17.094 16.875 1 98.31 237 TRP A O 1
ATOM 1788 N N . GLU A 1 238 ? 12.469 15.531 18.422 1 97.31 238 GLU A N 1
ATOM 1789 C CA . GLU A 1 238 ? 13.211 16.484 19.234 1 97.31 238 GLU A CA 1
ATOM 1790 C C . GLU A 1 238 ? 14.508 16.906 18.562 1 97.31 238 GLU A C 1
ATOM 1792 O O . GLU A 1 238 ? 15.258 16.047 18.062 1 97.31 238 GLU A O 1
ATOM 1797 N N . GLY A 1 239 ? 14.719 18.25 18.453 1 95.19 239 GLY A N 1
ATOM 1798 C CA . GLY A 1 239 ? 15.961 18.734 17.875 1 95.19 239 GLY A CA 1
ATOM 1799 C C . GLY A 1 239 ? 15.867 18.984 16.375 1 95.19 239 GLY A C 1
ATOM 1800 O O . GLY A 1 239 ? 16.891 19.188 15.719 1 95.19 239 GLY A O 1
ATOM 1801 N N . GLU A 1 240 ? 14.719 19 15.766 1 95.56 240 GLU A N 1
ATOM 1802 C CA . GLU A 1 240 ? 14.578 19.328 14.352 1 95.56 240 GLU A CA 1
ATOM 1803 C C . GLU A 1 240 ? 15.312 20.625 14.008 1 95.56 240 GLU A C 1
ATOM 1805 O O . GLU A 1 240 ? 15.367 21.547 14.82 1 95.56 240 GLU A O 1
ATOM 1810 N N . PRO A 1 241 ? 15.977 20.578 12.883 1 95.81 241 PRO A N 1
ATOM 1811 C CA . PRO A 1 241 ? 15.891 19.656 11.75 1 95.81 241 PRO A CA 1
ATOM 1812 C C . PRO A 1 241 ? 16.922 18.547 11.812 1 95.81 241 PRO A C 1
ATOM 1814 O O . PRO A 1 241 ? 17.219 17.906 10.805 1 95.81 241 PRO A O 1
ATOM 1817 N N . GLU A 1 242 ? 17.531 18.359 12.953 1 95.62 242 GLU A N 1
ATOM 1818 C CA . GLU A 1 242 ? 18.484 17.281 13.164 1 95.62 242 GLU A CA 1
ATOM 1819 C C . GLU A 1 242 ? 17.938 16.234 14.125 1 95.62 242 GLU A C 1
ATOM 1821 O O . GLU A 1 242 ? 18.297 16.203 15.305 1 95.62 242 GLU A O 1
ATOM 1826 N N . PRO A 1 243 ? 17.141 15.312 13.625 1 96.75 243 PRO A N 1
ATOM 1827 C CA . PRO A 1 243 ? 16.578 14.273 14.492 1 96.75 243 PRO A CA 1
ATOM 1828 C C . PRO A 1 243 ? 17.656 13.359 15.086 1 96.75 243 PRO A C 1
ATOM 1830 O O . PRO A 1 243 ? 18.766 13.273 14.555 1 96.75 243 PRO A O 1
ATOM 1833 N N . LEU A 1 244 ? 17.328 12.797 16.234 1 97.75 244 LEU A N 1
ATOM 1834 C CA . LEU A 1 244 ? 18.156 11.727 16.781 1 97.75 244 LEU A CA 1
ATOM 1835 C C . LEU A 1 244 ? 18.203 10.531 15.836 1 97.75 244 LEU A C 1
ATOM 1837 O O . LEU A 1 244 ? 17.344 9.641 15.914 1 97.75 244 LEU A O 1
ATOM 1841 N N . GLN A 1 245 ? 19.203 10.461 15.008 1 97.31 245 GLN A N 1
ATOM 1842 C CA . GLN A 1 245 ? 19.297 9.492 13.914 1 97.31 245 GLN A CA 1
ATOM 1843 C C . GLN A 1 245 ? 19.25 8.062 14.438 1 97.31 245 GLN A C 1
ATOM 1845 O O . GLN A 1 245 ? 18.656 7.184 13.805 1 97.31 245 GLN A O 1
ATOM 1850 N N . ALA A 1 246 ? 19.812 7.836 15.57 1 98 246 ALA A N 1
ATOM 1851 C CA . ALA A 1 246 ? 19.906 6.496 16.141 1 98 246 ALA A CA 1
ATOM 1852 C C . ALA A 1 246 ? 18.531 5.934 16.469 1 98 246 ALA A C 1
ATOM 1854 O O . ALA A 1 246 ? 18.359 4.719 16.594 1 98 246 ALA A O 1
ATOM 1855 N N . LEU A 1 247 ? 17.531 6.816 16.609 1 98.69 247 LEU A N 1
ATOM 1856 C CA . LEU A 1 247 ? 16.188 6.402 17 1 98.69 247 LEU A CA 1
ATOM 1857 C C . LEU A 1 247 ? 15.383 5.949 15.773 1 98.69 247 LEU A C 1
ATOM 1859 O O . LEU A 1 247 ? 14.508 5.086 15.891 1 98.69 247 LEU A O 1
ATOM 1863 N N . VAL A 1 248 ? 15.711 6.426 14.617 1 98.56 248 VAL A N 1
ATOM 1864 C CA . VAL A 1 248 ? 14.914 6.285 13.406 1 98.56 248 VAL A CA 1
ATOM 1865 C C . VAL A 1 248 ? 14.773 4.809 13.047 1 98.56 248 VAL A C 1
ATOM 1867 O O . VAL A 1 248 ? 13.672 4.328 12.781 1 98.56 248 VAL A O 1
ATOM 1870 N N . PRO A 1 249 ? 15.891 3.99 13.133 1 97.44 249 PRO A N 1
ATOM 1871 C CA . PRO A 1 249 ? 15.766 2.58 12.758 1 97.44 249 PRO A CA 1
ATOM 1872 C C . PRO A 1 249 ? 14.859 1.798 13.703 1 97.44 249 PRO A C 1
ATOM 1874 O O . PRO A 1 249 ? 14.438 0.683 13.383 1 97.44 249 PRO A O 1
ATOM 1877 N N . HIS A 1 250 ? 14.523 2.396 14.836 1 98.25 250 HIS A N 1
ATOM 1878 C CA . HIS A 1 250 ? 13.742 1.684 15.844 1 98.25 250 HIS A CA 1
ATOM 1879 C C . HIS A 1 250 ? 12.281 2.117 15.828 1 98.25 250 HIS A C 1
ATOM 1881 O O . HIS A 1 250 ? 11.523 1.813 16.75 1 98.25 250 HIS A O 1
ATOM 1887 N N . THR A 1 251 ? 11.844 2.832 14.812 1 98.75 251 THR A N 1
ATOM 1888 C CA . THR A 1 251 ? 10.453 3.242 14.641 1 98.75 251 THR A CA 1
ATOM 1889 C C . THR A 1 251 ? 9.758 2.363 13.609 1 98.75 251 THR A C 1
ATOM 1891 O O . THR A 1 251 ? 10.406 1.775 12.742 1 98.75 251 THR A O 1
ATOM 1894 N N . GLU A 1 252 ? 8.43 2.264 13.727 1 98.62 252 GLU A N 1
ATOM 1895 C CA . GLU A 1 252 ? 7.621 1.614 12.703 1 98.62 252 GLU A CA 1
ATOM 1896 C C . GLU A 1 252 ? 7.547 2.467 11.438 1 98.62 252 GLU A C 1
ATOM 1898 O O . GLU A 1 252 ? 7.633 1.947 10.32 1 98.62 252 GLU A O 1
ATOM 1903 N N . LEU A 1 253 ? 7.316 3.705 11.609 1 98.88 253 LEU A N 1
ATOM 1904 C CA . LEU A 1 253 ? 7.25 4.715 10.562 1 98.88 253 LEU A CA 1
ATOM 1905 C C . LEU A 1 253 ? 7.902 6.016 11.008 1 98.88 253 LEU A C 1
ATOM 1907 O O . LEU A 1 253 ? 7.723 6.441 12.156 1 98.88 253 LEU A O 1
ATOM 1911 N N . ALA A 1 254 ? 8.703 6.59 10.188 1 98.81 254 ALA A N 1
ATOM 1912 C CA . ALA A 1 254 ? 9.438 7.82 10.461 1 98.81 254 ALA A CA 1
ATOM 1913 C C . ALA A 1 254 ? 9.336 8.789 9.289 1 98.81 254 ALA A C 1
ATOM 1915 O O . ALA A 1 254 ? 9.594 8.422 8.141 1 98.81 254 ALA A O 1
ATOM 1916 N N . THR A 1 255 ? 8.883 10.008 9.547 1 98.81 255 THR A N 1
ATOM 1917 C CA . THR A 1 255 ? 8.734 11.016 8.5 1 98.81 255 THR A CA 1
ATOM 1918 C C . THR A 1 255 ? 9.211 12.375 8.992 1 98.81 255 THR A C 1
ATOM 1920 O O . THR A 1 255 ? 9.391 12.586 10.195 1 98.81 255 THR A O 1
ATOM 1923 N N . PRO A 1 256 ? 9.578 13.266 8.125 1 98.19 256 PRO A N 1
ATOM 1924 C CA . PRO A 1 256 ? 10.18 14.547 8.508 1 98.19 256 PRO A CA 1
ATOM 1925 C C . PRO A 1 256 ? 9.148 15.672 8.609 1 98.19 256 PRO A C 1
ATOM 1927 O O . PRO A 1 256 ? 9.258 16.672 7.902 1 98.19 256 PRO A O 1
ATOM 1930 N N . HIS A 1 257 ? 8.227 15.531 9.555 1 97.94 257 HIS A N 1
ATOM 1931 C CA . HIS A 1 257 ? 7.285 16.594 9.898 1 97.94 257 HIS A CA 1
ATOM 1932 C C . HIS A 1 257 ? 6.453 17 8.688 1 97.94 257 HIS A C 1
ATOM 1934 O O . HIS A 1 257 ? 6.371 18.188 8.359 1 97.94 257 HIS A O 1
ATOM 1940 N N . ILE A 1 258 ? 5.828 15.992 8.039 1 98.12 258 ILE A N 1
ATOM 1941 C CA . ILE A 1 258 ? 5.078 16.234 6.812 1 98.12 258 ILE A CA 1
ATOM 1942 C C . ILE A 1 258 ? 3.637 15.773 6.984 1 98.12 258 ILE A C 1
ATOM 1944 O O . ILE A 1 258 ? 2.867 15.734 6.023 1 98.12 258 ILE A O 1
ATOM 1948 N N . ALA A 1 259 ? 3.211 15.383 8.18 1 98.31 259 ALA A N 1
ATOM 1949 C CA . ALA A 1 259 ? 1.859 14.867 8.391 1 98.31 259 ALA A CA 1
ATOM 1950 C C . ALA A 1 259 ? 0.811 15.883 7.941 1 98.31 259 ALA A C 1
ATOM 1952 O O . ALA A 1 259 ? -0.249 15.5 7.438 1 98.31 259 ALA A O 1
ATOM 1953 N N . GLY A 1 260 ? 1.13 17.141 8.094 1 96.75 260 GLY A N 1
ATOM 1954 C CA . GLY A 1 260 ? 0.171 18.188 7.793 1 96.75 260 GLY A CA 1
ATOM 1955 C C . GLY A 1 260 ? 0.238 18.672 6.352 1 96.75 260 GLY A C 1
ATOM 1956 O O . GLY A 1 260 ? -0.464 19.609 5.969 1 96.75 260 GLY A O 1
ATOM 1957 N N . TYR A 1 261 ? 1.064 18 5.523 1 95.69 261 TYR A N 1
ATOM 1958 C CA . TYR A 1 261 ? 1.258 18.453 4.152 1 95.69 261 TYR A CA 1
ATOM 1959 C C . TYR A 1 261 ? 0.244 17.812 3.213 1 95.69 261 TYR A C 1
ATOM 1961 O O . TYR A 1 261 ? 0.14 16.578 3.146 1 95.69 261 TYR A O 1
ATOM 1969 N N . SER A 1 262 ? -0.496 18.609 2.502 1 96.94 262 SER A N 1
ATOM 1970 C CA . SER A 1 262 ? -1.345 18.188 1.389 1 96.94 262 SER A CA 1
ATOM 1971 C C . SER A 1 262 ? -1.702 19.375 0.498 1 96.94 262 SER A C 1
ATOM 1973 O O . SER A 1 262 ? -1.642 20.531 0.935 1 96.94 262 SER A O 1
ATOM 1975 N N . LEU A 1 263 ? -2.008 19.062 -0.712 1 96.38 263 LEU A N 1
ATOM 1976 C CA . LEU A 1 263 ? -2.457 20.125 -1.617 1 96.38 263 LEU A CA 1
ATOM 1977 C C . LEU A 1 263 ? -3.721 20.781 -1.089 1 96.38 263 LEU A C 1
ATOM 1979 O O . LEU A 1 263 ? -3.838 22.016 -1.118 1 96.38 263 LEU A O 1
ATOM 1983 N N . GLU A 1 264 ? -4.68 20.016 -0.636 1 97.12 264 GLU A N 1
ATOM 1984 C CA . GLU A 1 264 ? -5.918 20.531 -0.059 1 97.12 264 GLU A CA 1
ATOM 1985 C C . GLU A 1 264 ? -5.629 21.422 1.143 1 97.12 264 GLU A C 1
ATOM 1987 O O . GLU A 1 264 ? -6.203 22.516 1.266 1 97.12 264 GLU A O 1
ATOM 1992 N N . GLY A 1 265 ? -4.762 20.938 2.031 1 95.62 265 GLY A N 1
ATOM 1993 C CA . GLY A 1 265 ? -4.449 21.703 3.232 1 95.62 265 GLY A CA 1
ATOM 1994 C C . GLY A 1 265 ? -3.844 23.062 2.941 1 95.62 265 GLY A C 1
ATOM 1995 O O . GLY A 1 265 ? -4.223 24.062 3.557 1 95.62 265 GLY A O 1
ATOM 1996 N N . LYS A 1 266 ? -2.949 23.078 2.02 1 92.81 266 LYS A N 1
ATOM 1997 C CA . LYS A 1 266 ? -2.334 24.344 1.615 1 92.81 266 LYS A CA 1
ATOM 1998 C C . LYS A 1 266 ? -3.373 25.297 1.046 1 92.81 266 LYS A C 1
ATOM 2000 O O . LYS A 1 266 ? -3.41 26.469 1.417 1 92.81 266 LYS A O 1
ATOM 2005 N N . ALA A 1 267 ? -4.195 24.812 0.232 1 95.25 267 ALA A N 1
ATOM 2006 C CA . ALA A 1 267 ? -5.234 25.625 -0.388 1 95.25 267 ALA A CA 1
ATOM 2007 C C . ALA A 1 267 ? -6.277 26.047 0.639 1 95.25 267 ALA A C 1
ATOM 2009 O O . ALA A 1 267 ? -6.812 27.156 0.562 1 95.25 267 AL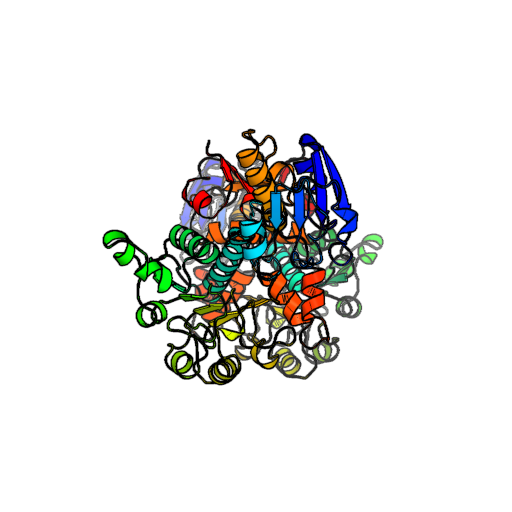A A O 1
ATOM 2010 N N . ARG A 1 268 ? -6.551 25.203 1.546 1 96.31 268 ARG A N 1
ATOM 2011 C CA . ARG A 1 268 ? -7.582 25.453 2.545 1 96.31 268 ARG A CA 1
ATOM 2012 C C . ARG A 1 268 ? -7.211 26.641 3.428 1 96.31 268 ARG A C 1
ATOM 2014 O O . ARG A 1 268 ? -8.078 27.406 3.844 1 96.31 268 ARG A O 1
ATOM 2021 N N . GLY A 1 269 ? -5.953 26.766 3.748 1 95.94 269 GLY A N 1
ATOM 2022 C CA . GLY A 1 269 ? -5.531 27.938 4.496 1 95.94 269 GLY A CA 1
ATOM 2023 C C . GLY A 1 269 ? -5.945 29.234 3.846 1 95.94 269 GLY A C 1
ATOM 2024 O O . GLY A 1 269 ? -6.531 30.109 4.5 1 95.94 269 GLY A O 1
ATOM 2025 N N . THR A 1 270 ? -5.707 29.359 2.564 1 96.25 270 THR A N 1
ATOM 2026 C CA . THR A 1 270 ? -6.098 30.531 1.8 1 96.25 270 THR A CA 1
ATOM 2027 C C . THR A 1 270 ? -7.617 30.625 1.69 1 96.25 270 THR A C 1
ATOM 2029 O O . THR A 1 270 ? -8.188 31.703 1.833 1 96.25 270 THR A O 1
ATOM 2032 N N . TRP A 1 271 ? -8.227 29.5 1.492 1 96.25 271 TRP A N 1
ATOM 2033 C CA . TRP A 1 271 ? -9.672 29.438 1.32 1 96.25 271 TRP A CA 1
ATOM 2034 C C . TRP A 1 271 ? -10.391 29.906 2.578 1 96.25 271 TRP A C 1
ATOM 2036 O O . TRP A 1 271 ? -11.43 30.578 2.496 1 96.25 271 TRP A O 1
ATOM 2046 N N . MET A 1 272 ? -9.883 29.547 3.693 1 96.38 272 MET A N 1
ATOM 2047 C CA . MET A 1 272 ? -10.477 29.969 4.961 1 96.38 272 MET A CA 1
ATOM 2048 C C . MET A 1 272 ? -10.438 31.484 5.102 1 96.38 272 MET A C 1
ATOM 2050 O O . MET A 1 272 ? -11.383 32.094 5.621 1 96.38 272 MET A O 1
ATOM 2054 N N . LEU A 1 273 ? -9.359 32.125 4.676 1 97.12 273 LEU A N 1
ATOM 2055 C CA . LEU A 1 273 ? -9.266 33.562 4.707 1 97.12 273 LEU A CA 1
ATOM 2056 C C . LEU A 1 273 ? -10.234 34.188 3.711 1 97.12 273 LEU A C 1
ATOM 2058 O O . LEU A 1 273 ? -10.82 35.25 3.984 1 97.12 273 LEU A O 1
ATOM 2062 N N . TYR A 1 274 ? -10.383 33.531 2.57 1 97.06 274 TYR A N 1
ATOM 2063 C CA . TYR A 1 274 ? -11.367 33.938 1.576 1 97.06 274 TYR A CA 1
ATOM 2064 C C . TYR A 1 274 ? -12.773 33.938 2.166 1 97.06 274 TYR A C 1
ATOM 2066 O O . TYR A 1 274 ? -13.508 34.906 2.043 1 97.06 274 TYR A O 1
ATOM 2074 N N . GLU A 1 275 ? -13.086 32.906 2.811 1 96.56 275 GLU A N 1
ATOM 2075 C CA . GLU A 1 275 ? -14.391 32.781 3.445 1 96.56 275 GLU A CA 1
ATOM 2076 C C . GLU A 1 275 ? -14.578 33.875 4.504 1 96.56 275 GLU A C 1
ATOM 2078 O O . GLU A 1 275 ? -15.664 34.438 4.625 1 96.56 275 GLU A O 1
ATOM 2083 N N . ALA A 1 276 ? -13.562 34.125 5.293 1 97.12 276 ALA A N 1
ATOM 2084 C CA . ALA A 1 276 ? -13.617 35.156 6.336 1 97.12 276 ALA A CA 1
ATOM 2085 C C . ALA A 1 276 ? -13.875 36.531 5.742 1 97.12 276 ALA A C 1
ATOM 2087 O O . ALA A 1 276 ? -14.672 37.312 6.277 1 97.12 276 ALA A O 1
ATOM 2088 N N . LEU A 1 277 ? -13.172 36.844 4.672 1 97.5 277 LEU A N 1
ATOM 2089 C CA . LEU A 1 277 ? -13.375 38.125 4.02 1 97.5 277 LEU A CA 1
ATOM 2090 C C . LEU A 1 277 ? -14.789 38.219 3.457 1 97.5 277 LEU A C 1
ATOM 2092 O O . LEU A 1 277 ? -15.43 39.281 3.564 1 97.5 277 LEU A O 1
ATOM 2096 N N . CYS A 1 278 ? -15.266 37.156 2.836 1 97.31 278 CYS A N 1
ATOM 2097 C CA . CYS A 1 278 ? -16.641 37.125 2.34 1 97.31 278 CYS A CA 1
ATOM 2098 C C . CYS A 1 278 ? -17.625 37.406 3.459 1 97.31 278 CYS A C 1
ATOM 2100 O O . CYS A 1 278 ? -18.562 38.188 3.27 1 97.31 278 CYS A O 1
ATOM 2102 N N . ARG A 1 279 ? -17.406 36.812 4.574 1 97.12 279 ARG A N 1
ATOM 2103 C CA . ARG A 1 279 ? -18.281 37.031 5.719 1 97.12 279 ARG A CA 1
ATOM 2104 C C . ARG A 1 279 ? -18.25 38.5 6.148 1 97.12 279 ARG A C 1
ATOM 2106 O O . ARG A 1 279 ? -19.297 39.094 6.398 1 97.12 279 ARG A O 1
ATOM 2113 N N . GLN A 1 280 ? -17.031 39.062 6.293 1 96.44 280 GLN A N 1
ATOM 2114 C CA . GLN A 1 280 ? -16.906 40.438 6.695 1 96.44 280 GLN A CA 1
ATOM 2115 C C . GLN A 1 280 ? -17.625 41.375 5.719 1 96.44 280 GLN A C 1
ATOM 2117 O O . GLN A 1 280 ? -18.219 42.375 6.125 1 96.44 280 GLN A O 1
ATOM 2122 N N . LEU A 1 281 ? -17.594 41.031 4.484 1 96.69 281 LEU A N 1
ATOM 2123 C CA . LEU A 1 281 ? -18.188 41.875 3.445 1 96.69 281 LEU A CA 1
ATOM 2124 C C . LEU A 1 281 ? -19.641 41.5 3.195 1 96.69 281 LEU A C 1
ATOM 2126 O O . LEU A 1 281 ? -20.281 42.062 2.312 1 96.69 281 LEU A O 1
ATOM 2130 N N . ARG A 1 282 ? -20.141 40.438 3.799 1 96.31 282 ARG A N 1
ATOM 2131 C CA . ARG A 1 282 ? -21.516 39.938 3.648 1 96.31 282 ARG A CA 1
ATOM 2132 C C . ARG A 1 282 ? -21.766 39.469 2.219 1 96.31 282 ARG A C 1
ATOM 2134 O O . ARG A 1 282 ? -22.766 39.844 1.608 1 96.31 282 ARG A O 1
ATOM 2141 N N . ARG A 1 283 ? -20.828 38.75 1.765 1 95 283 ARG A N 1
ATOM 2142 C CA . ARG A 1 283 ? -20.922 38.156 0.444 1 95 283 ARG A CA 1
ATOM 2143 C C . ARG A 1 283 ? -20.906 36.625 0.548 1 95 283 ARG A C 1
ATOM 2145 O O . ARG A 1 283 ? -20.281 36.062 1.448 1 95 283 ARG A O 1
ATOM 2152 N N . THR A 1 284 ? -21.562 36.031 -0.362 1 93.75 284 THR A N 1
ATOM 2153 C CA . THR A 1 284 ? -21.547 34.562 -0.433 1 93.75 284 THR A CA 1
ATOM 2154 C C . THR A 1 284 ? -20.344 34.062 -1.219 1 93.75 284 THR A C 1
ATOM 2156 O O . THR A 1 284 ? -20.078 34.531 -2.328 1 93.75 284 THR A O 1
ATOM 2159 N N . PRO A 1 285 ? -19.609 33.125 -0.613 1 93 285 PRO A N 1
ATOM 2160 C CA . PRO A 1 285 ? -18.484 32.594 -1.372 1 93 285 PRO A CA 1
ATOM 2161 C C . PRO A 1 285 ? -18.922 31.922 -2.68 1 93 285 PRO A C 1
ATOM 2163 O O . PRO A 1 285 ? -19.938 31.234 -2.719 1 93 285 PRO A O 1
ATOM 2166 N N . ARG A 1 286 ? -18.141 32.125 -3.723 1 89.06 286 ARG A N 1
ATOM 2167 C CA . ARG A 1 286 ? -18.484 31.594 -5.043 1 89.06 286 ARG A CA 1
ATOM 2168 C C . ARG A 1 286 ? -17.578 30.438 -5.438 1 89.06 286 ARG A C 1
ATOM 2170 O O . ARG A 1 286 ? -17.922 29.641 -6.32 1 89.06 286 ARG A O 1
ATOM 2177 N N . GLN A 1 287 ? -16.516 30.344 -4.879 1 85.56 287 GLN A N 1
ATOM 2178 C CA . GLN A 1 287 ? -15.531 29.312 -5.238 1 85.56 287 GLN A CA 1
ATOM 2179 C C . GLN A 1 287 ? -15.453 28.234 -4.168 1 85.56 287 GLN A C 1
ATOM 2181 O O . GLN A 1 287 ? -15.523 28.531 -2.975 1 85.56 287 GLN A O 1
ATOM 2186 N N . ASP A 1 288 ? -15.352 26.984 -4.73 1 87.69 288 ASP A N 1
ATOM 2187 C CA . ASP A 1 288 ? -15.148 25.875 -3.797 1 87.69 288 ASP A CA 1
ATOM 2188 C C . ASP A 1 288 ? -13.695 25.406 -3.826 1 87.69 288 ASP A C 1
ATOM 2190 O O . ASP A 1 288 ? -13.008 25.531 -4.844 1 87.69 288 ASP A O 1
ATOM 2194 N N . LEU A 1 289 ? -13.266 24.938 -2.736 1 89.69 289 LEU A N 1
ATOM 2195 C CA . LEU A 1 289 ? -11.883 24.516 -2.549 1 89.69 289 LEU A CA 1
ATOM 2196 C C . LEU A 1 289 ? -11.477 23.5 -3.607 1 89.69 289 LEU A C 1
ATOM 2198 O O . LEU A 1 289 ? -10.391 23.594 -4.18 1 89.69 289 LEU A O 1
ATOM 2202 N N . GLN A 1 290 ? -12.336 22.531 -3.91 1 87.69 290 GLN A N 1
ATOM 2203 C CA . GLN A 1 290 ? -12.023 21.438 -4.824 1 87.69 290 GLN A CA 1
ATOM 2204 C C . GLN A 1 290 ? -11.797 21.953 -6.242 1 87.69 290 GLN A C 1
ATOM 2206 O O . GLN A 1 290 ? -10.984 21.406 -6.984 1 87.69 290 GLN A O 1
ATOM 2211 N N . SER A 1 291 ? -12.492 23 -6.555 1 89.31 291 SER A N 1
ATOM 2212 C CA . SER A 1 291 ? -12.398 23.547 -7.902 1 89.31 291 SER A CA 1
ATOM 2213 C C . SER A 1 291 ? -11.055 24.219 -8.133 1 89.31 291 SER A C 1
ATOM 2215 O O . SER A 1 291 ? -10.664 24.484 -9.273 1 89.31 291 SER A O 1
ATOM 2217 N N . LEU A 1 292 ? -10.367 24.531 -7.055 1 91.31 292 LEU A N 1
ATOM 2218 C CA . LEU A 1 292 ? -9.086 25.219 -7.141 1 91.31 292 LEU A CA 1
ATOM 2219 C C . LEU A 1 292 ? -7.957 24.234 -7.398 1 91.31 292 LEU A C 1
ATOM 2221 O O . LEU A 1 292 ? -6.852 24.625 -7.777 1 91.31 292 LEU A O 1
ATOM 2225 N N . LEU A 1 293 ? -8.219 22.969 -7.207 1 95 293 LEU A N 1
ATOM 2226 C CA . LEU A 1 293 ? -7.156 21.969 -7.191 1 95 293 LEU A CA 1
ATOM 2227 C C . LEU A 1 293 ? -7.098 21.219 -8.516 1 95 293 LEU A C 1
ATOM 2229 O O . LEU A 1 293 ? -8.117 21.078 -9.203 1 95 293 LEU A O 1
ATOM 2233 N N . PRO A 1 294 ? -5.926 20.766 -8.93 1 94.69 294 PRO A N 1
ATOM 2234 C CA . PRO A 1 294 ? -5.82 19.953 -10.148 1 94.69 294 PRO A CA 1
ATOM 2235 C C . PRO A 1 294 ? -6.527 18.594 -10.016 1 94.69 294 PRO A C 1
ATOM 2237 O O . PRO A 1 294 ? -6.824 18.156 -8.906 1 94.69 294 PRO A O 1
ATOM 2240 N N . ILE A 1 295 ? -6.766 18 -11.172 1 95.62 295 ILE A N 1
ATOM 2241 C CA . ILE A 1 295 ? -7.371 16.672 -11.203 1 95.62 295 ILE A CA 1
ATOM 2242 C C . ILE A 1 295 ? -6.473 15.68 -10.469 1 95.62 295 ILE A C 1
ATOM 2244 O O . ILE A 1 295 ? -5.262 15.641 -10.688 1 95.62 295 ILE A O 1
ATOM 2248 N N . PRO A 1 296 ? -7.078 14.969 -9.508 1 96.88 296 PRO A N 1
ATOM 2249 C CA . PRO A 1 296 ? -6.254 14.008 -8.773 1 96.88 296 PRO A CA 1
ATOM 2250 C C . PRO A 1 296 ? -5.828 12.812 -9.625 1 96.88 296 PRO A C 1
ATOM 2252 O O . PRO A 1 296 ? -6.426 12.555 -10.672 1 96.88 296 PRO A O 1
ATOM 2255 N N . GLU A 1 297 ? -4.805 12.047 -9.18 1 96.88 297 GLU A N 1
ATOM 2256 C CA . GLU A 1 297 ? -4.254 10.906 -9.898 1 96.88 297 GLU A CA 1
ATOM 2257 C C . GLU A 1 297 ? -5.301 9.805 -10.078 1 96.88 297 GLU A C 1
ATOM 2259 O O . GLU A 1 297 ? -5.305 9.102 -11.086 1 96.88 297 GLU A O 1
ATOM 2264 N N . VAL A 1 298 ? -6.141 9.609 -9.109 1 98.12 298 VAL A N 1
ATOM 2265 C CA . VAL A 1 298 ? -7.285 8.711 -9.148 1 98.12 298 VAL A CA 1
ATOM 2266 C C . VAL A 1 298 ? -8.562 9.477 -8.844 1 98.12 298 VAL A C 1
ATOM 2268 O O . VAL A 1 298 ? -8.688 10.086 -7.777 1 98.12 298 VAL A O 1
ATOM 2271 N N . ARG A 1 299 ? -9.547 9.391 -9.703 1 97.19 299 ARG A N 1
ATOM 2272 C CA . ARG A 1 299 ? -10.727 10.234 -9.602 1 97.19 299 ARG A CA 1
ATOM 2273 C C . ARG A 1 299 ? -11.859 9.508 -8.883 1 97.19 299 ARG A C 1
ATOM 2275 O O . ARG A 1 299 ? -12.523 10.086 -8.016 1 97.19 299 ARG A O 1
ATOM 2282 N N . GLU A 1 300 ? -12.031 8.219 -9.312 1 98.12 300 GLU A N 1
ATOM 2283 C CA . GLU A 1 300 ? -13.211 7.504 -8.836 1 98.12 300 GLU A CA 1
ATOM 2284 C C . GLU A 1 300 ? -12.891 6.031 -8.578 1 98.12 300 GLU A C 1
ATOM 2286 O O . GLU A 1 300 ? -12.086 5.434 -9.297 1 98.12 300 GLU A O 1
ATOM 2291 N N . VAL A 1 301 ? -13.539 5.477 -7.617 1 98.62 301 VAL A N 1
ATOM 2292 C CA . VAL A 1 301 ? -13.484 4.047 -7.328 1 98.62 301 VAL A CA 1
ATOM 2293 C C . VAL A 1 301 ? -14.891 3.527 -7.027 1 98.62 301 VAL A C 1
ATOM 2295 O O . VAL A 1 301 ? -15.695 4.223 -6.402 1 98.62 301 VAL A O 1
ATOM 2298 N N . THR A 1 302 ? -15.211 2.393 -7.496 1 98.25 302 THR A N 1
ATOM 2299 C CA . THR A 1 302 ? -16.438 1.694 -7.141 1 98.25 302 THR A CA 1
ATOM 2300 C C . THR A 1 302 ? -16.125 0.442 -6.324 1 98.25 302 THR A C 1
ATOM 2302 O O . THR A 1 302 ? -15.695 -0.573 -6.875 1 98.25 302 THR A O 1
ATOM 2305 N N . PRO A 1 303 ? -16.359 0.511 -4.984 1 97.88 303 PRO A N 1
ATOM 2306 C CA . PRO A 1 303 ? -16.203 -0.711 -4.191 1 97.88 303 PRO A CA 1
ATOM 2307 C C . PRO A 1 303 ? -17.203 -1.795 -4.566 1 97.88 303 PRO A C 1
ATOM 2309 O O . PRO A 1 303 ? -18.312 -1.484 -5.008 1 97.88 303 PRO A O 1
ATOM 2312 N N . GLY A 1 304 ? -16.844 -3.057 -4.375 1 96.88 304 GLY A N 1
ATOM 2313 C CA . GLY A 1 304 ? -17.703 -4.176 -4.723 1 96.88 304 GLY A CA 1
ATOM 2314 C C . GLY A 1 304 ? -18.312 -4.855 -3.51 1 96.88 304 GLY A C 1
ATOM 2315 O O . GLY A 1 304 ? -19.047 -5.836 -3.646 1 96.88 304 GLY A O 1
ATOM 2316 N N . GLN A 1 305 ? -18.031 -4.348 -2.328 1 96.12 305 GLN A N 1
ATOM 2317 C CA . GLN A 1 305 ? -18.547 -4.887 -1.078 1 96.12 305 GLN A CA 1
ATOM 2318 C C . GLN A 1 305 ? -18.594 -3.812 0.005 1 96.12 305 GLN A C 1
ATOM 2320 O O . GLN A 1 305 ? -18.094 -2.707 -0.183 1 96.12 305 GLN A O 1
ATOM 2325 N N . SER A 1 306 ? -19.266 -4.152 1.086 1 95.31 306 SER A N 1
ATOM 2326 C CA . SER A 1 306 ? -19.297 -3.254 2.236 1 95.31 306 SER A CA 1
ATOM 2327 C C . SER A 1 306 ? -17.891 -3.068 2.824 1 95.31 306 SER A C 1
ATOM 2329 O O . SER A 1 306 ? -17.078 -3.984 2.781 1 95.31 306 SER A O 1
ATOM 2331 N N . ALA A 1 307 ? -17.719 -1.965 3.383 1 95.31 307 ALA A N 1
ATOM 2332 C CA . ALA A 1 307 ? -16.406 -1.604 3.891 1 95.31 307 ALA A CA 1
ATOM 2333 C C . ALA A 1 307 ? -16.031 -2.445 5.109 1 95.31 307 ALA A C 1
ATOM 2335 O O . ALA A 1 307 ? -16.812 -2.561 6.055 1 95.31 307 ALA A O 1
ATOM 2336 N N . ASP A 1 308 ? -14.984 -3.098 5.078 1 96.31 308 ASP A N 1
ATOM 2337 C CA . ASP A 1 308 ? -14.281 -3.65 6.23 1 96.31 308 ASP A CA 1
ATOM 2338 C C . ASP A 1 308 ? -12.867 -3.088 6.336 1 96.31 308 ASP A C 1
ATOM 2340 O O . ASP A 1 308 ? -12.469 -2.23 5.539 1 96.31 308 ASP A O 1
ATOM 2344 N N . GLN A 1 309 ? -12.109 -3.434 7.348 1 97.62 309 GLN A N 1
ATOM 2345 C CA . GLN A 1 309 ? -10.789 -2.852 7.598 1 97.62 309 GLN A CA 1
ATOM 2346 C C . GLN A 1 309 ? -9.867 -3.051 6.402 1 97.62 309 GLN A C 1
ATOM 2348 O O . GLN A 1 309 ? -9.086 -2.158 6.059 1 97.62 309 GLN A O 1
ATOM 2353 N N . ALA A 1 310 ? -9.984 -4.199 5.758 1 96.94 310 ALA A N 1
ATOM 2354 C CA . ALA A 1 310 ? -9.125 -4.512 4.621 1 96.94 310 ALA A CA 1
ATOM 2355 C C . ALA A 1 310 ? -9.422 -3.59 3.439 1 96.94 310 ALA A C 1
ATOM 2357 O O . ALA A 1 310 ? -8.508 -3.023 2.838 1 96.94 310 ALA A O 1
ATOM 2358 N N . LEU A 1 311 ? -10.703 -3.436 3.08 1 97.56 311 LEU A N 1
ATOM 2359 C CA . LEU A 1 311 ? -11.086 -2.557 1.979 1 97.56 311 LEU A CA 1
ATOM 2360 C C . LEU A 1 311 ? -10.719 -1.108 2.289 1 97.56 311 LEU A C 1
ATOM 2362 O O . LEU A 1 311 ? -10.242 -0.384 1.414 1 97.56 311 LEU A O 1
ATOM 2366 N N . ILE A 1 312 ? -10.938 -0.68 3.527 1 98.56 312 ILE A N 1
ATOM 2367 C CA . ILE A 1 312 ? -10.594 0.678 3.936 1 98.56 312 ILE A CA 1
ATOM 2368 C C . ILE A 1 312 ? -9.102 0.916 3.738 1 98.56 312 ILE A C 1
ATOM 2370 O O . ILE A 1 312 ? -8.695 1.957 3.219 1 98.56 312 ILE A O 1
ATOM 2374 N N . LYS A 1 313 ? -8.281 -0.068 4.121 1 98.5 313 LYS A N 1
ATOM 2375 C CA . LYS A 1 313 ? -6.836 0.041 3.922 1 98.5 313 LYS A CA 1
ATOM 2376 C C . LYS A 1 313 ? -6.492 0.221 2.445 1 98.5 313 LYS A C 1
ATOM 2378 O O . LYS A 1 313 ? -5.68 1.075 2.092 1 98.5 313 LYS A O 1
ATOM 2383 N N . GLN A 1 314 ? -7.145 -0.596 1.607 1 98.25 314 GLN A N 1
ATOM 2384 C CA . GLN A 1 314 ? -6.91 -0.508 0.171 1 98.25 314 GLN A CA 1
ATOM 2385 C C . GLN A 1 314 ? -7.223 0.891 -0.354 1 98.25 314 GLN A C 1
ATOM 2387 O O . GLN A 1 314 ? -6.414 1.488 -1.066 1 98.25 314 GLN A O 1
ATOM 2392 N N . LEU A 1 315 ? -8.344 1.448 0.044 1 98.69 315 LEU A N 1
ATOM 2393 C CA . LEU A 1 315 ? -8.805 2.738 -0.459 1 98.69 315 LEU A CA 1
ATOM 2394 C C . LEU A 1 315 ? -7.945 3.873 0.085 1 98.69 315 LEU A C 1
ATOM 2396 O O . LEU A 1 315 ? -7.574 4.785 -0.656 1 98.69 315 LEU A O 1
ATOM 2400 N N . VAL A 1 316 ? -7.59 3.83 1.379 1 98.81 316 VAL A N 1
ATOM 2401 C CA . VAL A 1 316 ? -6.789 4.875 2.008 1 98.81 316 VAL A CA 1
ATOM 2402 C C . VAL A 1 316 ? -5.402 4.922 1.366 1 98.81 316 VAL A C 1
ATOM 2404 O O . VAL A 1 316 ? -4.926 5.992 0.983 1 98.81 316 VAL A O 1
ATOM 2407 N N . HIS A 1 317 ? -4.773 3.736 1.17 1 98.69 317 HIS A N 1
ATOM 2408 C CA . HIS A 1 317 ? -3.406 3.682 0.663 1 98.69 317 HIS A CA 1
ATOM 2409 C C . HIS A 1 317 ? -3.365 3.928 -0.842 1 98.69 317 HIS A C 1
ATOM 2411 O O . HIS A 1 317 ? -2.303 4.199 -1.403 1 98.69 317 HIS A O 1
ATOM 2417 N N . LEU A 1 318 ? -4.543 3.873 -1.465 1 98.62 318 LEU A N 1
ATOM 2418 C CA . LEU A 1 318 ? -4.648 4.305 -2.855 1 98.62 318 LEU A CA 1
ATOM 2419 C C . LEU A 1 318 ? -4.352 5.793 -2.986 1 98.62 318 LEU A C 1
ATOM 2421 O O . LEU A 1 318 ? -3.732 6.227 -3.963 1 98.62 318 LEU A O 1
ATOM 2425 N N . ILE A 1 319 ? -4.707 6.543 -1.971 1 98.5 319 ILE A N 1
ATOM 2426 C CA . ILE A 1 319 ? -4.594 7.996 -2.023 1 98.5 319 ILE A CA 1
ATOM 2427 C C . ILE A 1 319 ? -3.344 8.445 -1.268 1 98.5 319 ILE A C 1
ATOM 2429 O O . ILE A 1 319 ? -2.574 9.273 -1.763 1 98.5 319 ILE A O 1
ATOM 2433 N N . TYR A 1 320 ? -3.18 7.855 -0.111 1 98.56 320 TYR A N 1
ATOM 2434 C CA . TYR A 1 320 ? -2.012 8.227 0.679 1 98.56 320 TYR A CA 1
ATOM 2435 C C . TYR A 1 320 ? -1.457 7.027 1.435 1 98.56 320 TYR A C 1
ATOM 2437 O O . TYR A 1 320 ? -2.094 6.52 2.361 1 98.56 320 TYR A O 1
ATOM 2445 N N . ASP A 1 321 ? -0.321 6.582 1.058 1 98.56 321 ASP A N 1
ATOM 2446 C CA . ASP A 1 321 ? 0.461 5.555 1.734 1 98.56 321 ASP A CA 1
ATOM 2447 C C . ASP A 1 321 ? 1.707 6.148 2.385 1 98.56 321 ASP A C 1
ATOM 2449 O O . ASP A 1 321 ? 2.666 6.5 1.696 1 98.56 321 ASP A O 1
ATOM 2453 N N . VAL A 1 322 ? 1.717 6.223 3.691 1 98.75 322 VAL A N 1
ATOM 2454 C CA . VAL A 1 322 ? 2.74 6.906 4.473 1 98.75 322 VAL A CA 1
ATOM 2455 C C . VAL A 1 322 ? 4.09 6.223 4.27 1 98.75 322 VAL A C 1
ATOM 2457 O O . VAL A 1 322 ? 5.141 6.816 4.535 1 98.75 322 VAL A O 1
ATOM 2460 N N . ARG A 1 323 ? 4.105 4.984 3.756 1 98.56 323 ARG A N 1
ATOM 2461 C CA . ARG A 1 323 ? 5.336 4.219 3.6 1 98.56 323 ARG A CA 1
ATOM 2462 C C . ARG A 1 323 ? 6.242 4.848 2.545 1 98.56 323 ARG A C 1
ATOM 2464 O O . ARG A 1 323 ? 7.465 4.699 2.598 1 98.56 323 ARG A O 1
ATOM 2471 N N . ARG A 1 324 ? 5.641 5.57 1.624 1 97.88 324 ARG A N 1
ATOM 2472 C CA . ARG A 1 324 ? 6.434 6.328 0.663 1 97.88 324 ARG A CA 1
ATOM 2473 C C . ARG A 1 324 ? 7.293 7.375 1.367 1 97.88 324 ARG A C 1
ATOM 2475 O O . ARG A 1 324 ? 8.477 7.52 1.06 1 97.88 324 ARG A O 1
ATOM 2482 N N . ASP A 1 325 ? 6.691 8.094 2.281 1 98.56 325 ASP A N 1
ATOM 2483 C CA . ASP A 1 325 ? 7.395 9.141 3.016 1 98.56 325 ASP A CA 1
ATOM 2484 C C . ASP A 1 325 ? 8.414 8.547 3.982 1 98.56 325 ASP A C 1
ATOM 2486 O O . ASP A 1 325 ? 9.492 9.117 4.184 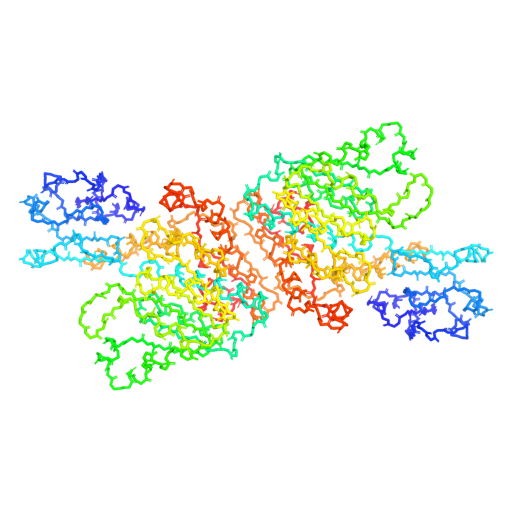1 98.56 325 ASP A O 1
ATOM 2490 N N . ASP A 1 326 ? 8.047 7.434 4.59 1 98.69 326 ASP A N 1
ATOM 2491 C CA . ASP A 1 326 ? 8.992 6.723 5.445 1 98.69 326 ASP A CA 1
ATOM 2492 C C . ASP A 1 326 ? 10.242 6.332 4.672 1 98.69 326 ASP A C 1
ATOM 2494 O O . ASP A 1 326 ? 11.367 6.559 5.137 1 98.69 326 ASP A O 1
ATOM 2498 N N . ALA A 1 327 ? 10.055 5.77 3.48 1 98.38 327 ALA A N 1
ATOM 2499 C CA . ALA A 1 327 ? 11.172 5.344 2.646 1 98.38 327 ALA A CA 1
ATOM 2500 C C . ALA A 1 327 ? 12.062 6.523 2.275 1 98.38 327 ALA A C 1
ATOM 2502 O O . ALA A 1 327 ? 13.289 6.449 2.387 1 98.38 327 ALA A O 1
ATOM 2503 N N . ARG A 1 328 ? 11.484 7.594 1.87 1 97.75 328 ARG A N 1
ATOM 2504 C CA . ARG A 1 328 ? 12.227 8.781 1.476 1 97.75 328 ARG A CA 1
ATOM 2505 C C . ARG A 1 328 ? 13.055 9.32 2.637 1 97.75 328 ARG A C 1
ATOM 2507 O O . ARG A 1 328 ? 14.211 9.711 2.455 1 97.75 328 ARG A O 1
ATOM 2514 N N . PHE A 1 329 ? 12.453 9.305 3.797 1 98.5 329 PHE A N 1
ATOM 2515 C CA . PHE A 1 329 ? 13.117 9.82 4.984 1 98.5 329 PHE A CA 1
ATOM 2516 C C . PHE A 1 329 ? 14.328 8.961 5.344 1 98.5 329 PHE A C 1
ATOM 2518 O O . PHE A 1 329 ? 15.43 9.477 5.535 1 98.5 329 PHE A O 1
ATOM 2525 N N . ARG A 1 330 ? 14.125 7.645 5.363 1 97.81 330 ARG A N 1
ATOM 2526 C CA . ARG A 1 330 ? 15.18 6.719 5.742 1 97.81 330 ARG A CA 1
ATOM 2527 C C . ARG A 1 330 ? 16.312 6.727 4.723 1 97.81 330 ARG A C 1
ATOM 2529 O O . ARG A 1 330 ? 17.484 6.605 5.086 1 97.81 330 ARG A O 1
ATOM 2536 N N . ASN A 1 331 ? 15.992 6.902 3.432 1 97.31 331 ASN A N 1
ATOM 2537 C CA . ASN A 1 331 ? 17 6.898 2.373 1 97.31 331 ASN A CA 1
ATOM 2538 C C . ASN A 1 331 ? 17.922 8.109 2.469 1 97.31 331 ASN A C 1
ATOM 2540 O O . ASN A 1 331 ? 19 8.117 1.878 1 97.31 331 ASN A O 1
ATOM 2544 N N . ARG A 1 332 ? 17.516 9.086 3.217 1 97.12 332 ARG A N 1
ATOM 2545 C CA . ARG A 1 332 ? 18.312 10.305 3.307 1 97.12 332 ARG A CA 1
ATOM 2546 C C . ARG A 1 332 ? 18.766 10.562 4.742 1 97.12 332 ARG A C 1
ATOM 2548 O O . ARG A 1 332 ? 19.203 11.664 5.074 1 97.12 332 ARG A O 1
ATOM 2555 N N . LEU A 1 333 ? 18.578 9.523 5.531 1 93.94 333 LEU A N 1
ATOM 2556 C CA . LEU A 1 333 ? 19.016 9.656 6.918 1 93.94 333 LEU A CA 1
ATOM 2557 C C . LEU A 1 333 ? 20.5 9.945 6.992 1 93.94 333 LEU A C 1
ATOM 2559 O O . LEU A 1 333 ? 21.297 9.305 6.309 1 93.94 333 LEU A O 1
ATOM 2563 N N . GLY A 1 334 ? 20.984 10.914 7.66 1 91.19 334 GLY A N 1
ATOM 2564 C CA . GLY A 1 334 ? 22.391 11.242 7.82 1 91.19 334 GLY A CA 1
ATOM 2565 C C . GLY A 1 334 ? 22.875 12.258 6.809 1 91.19 334 GLY A C 1
ATOM 2566 O O . GLY A 1 334 ? 24.016 12.742 6.914 1 91.19 334 GLY A O 1
ATOM 2567 N N . VAL A 1 335 ? 22.047 12.453 5.773 1 94.81 335 VAL A N 1
ATOM 2568 C CA . VAL A 1 335 ? 22.422 13.461 4.785 1 94.81 335 VAL A CA 1
ATOM 2569 C C . VAL A 1 335 ? 22.125 14.852 5.34 1 94.81 335 VAL A C 1
ATOM 2571 O O . VAL A 1 335 ? 20.984 15.18 5.656 1 94.81 335 VAL A O 1
ATOM 2574 N N . ALA A 1 336 ? 23.141 15.641 5.398 1 94.19 336 ALA A N 1
ATOM 2575 C CA . ALA A 1 336 ? 23.031 16.984 5.973 1 94.19 336 ALA A CA 1
ATOM 2576 C C . ALA A 1 336 ? 21.984 17.812 5.227 1 94.19 336 ALA A C 1
ATOM 2578 O O . ALA A 1 336 ? 21.984 17.859 3.994 1 94.19 336 ALA A O 1
ATOM 2579 N N . GLY A 1 337 ? 21.109 18.406 5.949 1 95.88 337 GLY A N 1
ATOM 2580 C CA . GLY A 1 337 ? 20.125 19.312 5.379 1 95.88 337 GLY A CA 1
ATOM 2581 C C . GLY A 1 337 ? 18.938 18.609 4.762 1 95.88 337 GLY A C 1
ATOM 2582 O O . GLY A 1 337 ? 18 19.25 4.293 1 95.88 337 GLY A O 1
ATOM 2583 N N . SER A 1 338 ? 18.969 17.281 4.824 1 96.44 338 SER A N 1
ATOM 2584 C CA . SER A 1 338 ? 17.953 16.516 4.102 1 96.44 338 SER A CA 1
ATOM 2585 C C . SER A 1 338 ? 16.578 16.688 4.723 1 96.44 338 SER A C 1
ATOM 2587 O O . SER A 1 338 ? 15.57 16.672 4.016 1 96.44 338 SER A O 1
ATOM 2589 N N . PHE A 1 339 ? 16.562 16.859 6.051 1 96.94 339 PHE A N 1
ATOM 2590 C CA . PHE A 1 339 ? 15.297 17.047 6.73 1 96.94 339 PHE A CA 1
ATOM 2591 C C . PHE A 1 339 ? 14.523 18.219 6.129 1 96.94 339 PHE A C 1
ATOM 2593 O O . PHE A 1 339 ? 13.398 18.047 5.66 1 96.94 339 PHE A O 1
ATOM 2600 N N . ASP A 1 340 ? 15.055 19.359 5.973 1 95.56 340 ASP A N 1
ATOM 2601 C CA . ASP A 1 340 ? 14.438 20.562 5.414 1 95.56 340 ASP A CA 1
ATOM 2602 C C . ASP A 1 340 ? 14.203 20.406 3.912 1 95.56 340 ASP A C 1
ATOM 2604 O O . ASP A 1 340 ? 13.195 20.875 3.385 1 95.56 340 ASP A O 1
ATOM 2608 N N . GLU A 1 341 ? 15.156 19.781 3.293 1 96.56 341 GLU A N 1
ATOM 2609 C CA . GLU A 1 341 ? 15.039 19.609 1.85 1 96.56 341 GLU A CA 1
ATOM 2610 C C . GLU A 1 341 ? 13.828 18.75 1.49 1 96.56 341 GLU A C 1
ATOM 2612 O O . GLU A 1 341 ? 13.109 19.062 0.536 1 96.56 341 GLU A O 1
ATOM 2617 N N . GLN A 1 342 ? 13.672 17.688 2.256 1 97.06 342 GLN A N 1
ATOM 2618 C CA . GLN A 1 342 ? 12.547 16.812 2.004 1 97.06 342 GLN A CA 1
ATOM 2619 C C . GLN A 1 342 ? 11.219 17.531 2.221 1 97.06 342 GLN A C 1
ATOM 2621 O O . GLN A 1 342 ? 10.234 17.25 1.529 1 97.06 342 GLN A O 1
ATOM 2626 N N . ARG A 1 343 ? 11.219 18.453 3.137 1 95.38 343 ARG A N 1
ATOM 2627 C CA . ARG A 1 343 ? 10.023 19.234 3.402 1 95.38 343 ARG A CA 1
ATOM 2628 C C . ARG A 1 343 ? 9.797 20.281 2.307 1 95.38 343 ARG A C 1
ATOM 2630 O O . ARG A 1 343 ? 8.68 20.438 1.818 1 95.38 343 ARG A O 1
ATOM 2637 N N . LYS A 1 344 ? 10.812 20.891 1.885 1 92.25 344 LYS A N 1
ATOM 2638 C CA . LYS A 1 344 ? 10.742 21.938 0.866 1 92.25 344 LYS A CA 1
ATOM 2639 C C . LYS A 1 344 ? 10.297 21.359 -0.477 1 92.25 344 LYS A C 1
ATOM 2641 O O . LYS A 1 344 ? 9.508 21.984 -1.191 1 92.25 344 LYS A O 1
ATOM 2646 N N . HIS A 1 345 ? 10.758 20.156 -0.763 1 95.06 345 HIS A N 1
ATOM 2647 C CA . HIS A 1 345 ? 10.469 19.547 -2.053 1 95.06 345 HIS A CA 1
ATOM 2648 C C . HIS A 1 345 ? 9.539 18.344 -1.893 1 95.06 345 HIS A C 1
ATOM 2650 O O . HIS A 1 345 ? 9.68 17.344 -2.6 1 95.06 345 HIS A O 1
ATOM 2656 N N . TYR A 1 346 ? 8.734 18.484 -0.903 1 96.12 346 TYR A N 1
ATOM 2657 C CA . TYR A 1 346 ? 7.801 17.391 -0.629 1 96.12 346 TYR A CA 1
ATOM 2658 C C . TYR A 1 346 ? 6.93 17.109 -1.846 1 96.12 346 TYR A C 1
ATOM 2660 O O . TYR A 1 346 ? 6.367 18.016 -2.451 1 96.12 346 TYR A O 1
ATOM 2668 N N . PRO A 1 347 ? 6.836 15.812 -2.23 1 94.75 347 PRO A N 1
ATOM 2669 C CA . PRO A 1 347 ? 5.992 15.469 -3.379 1 94.75 347 PRO A CA 1
ATOM 2670 C C . PRO A 1 347 ? 4.516 15.758 -3.137 1 94.75 347 PRO A C 1
ATOM 2672 O O . PRO A 1 347 ? 4.059 15.75 -1.991 1 94.75 347 PRO A O 1
ATOM 2675 N N . GLU A 1 348 ? 3.811 15.977 -4.223 1 93.88 348 GLU A N 1
ATOM 2676 C CA . GLU A 1 348 ? 2.387 16.266 -4.117 1 93.88 348 GLU A CA 1
ATOM 2677 C C . GLU A 1 348 ? 1.641 15.156 -3.393 1 93.88 348 GLU A C 1
ATOM 2679 O O . GLU A 1 348 ? 1.888 13.977 -3.643 1 93.88 348 GLU A O 1
ATOM 2684 N N . ARG A 1 349 ? 0.848 15.5 -2.475 1 97.06 349 ARG A N 1
ATOM 2685 C CA . ARG A 1 349 ? -0.003 14.609 -1.694 1 97.06 349 ARG A CA 1
ATOM 2686 C C . ARG A 1 349 ? -1.438 15.125 -1.646 1 97.06 349 ARG A C 1
ATOM 2688 O O . ARG A 1 349 ? -1.668 16.312 -1.419 1 97.06 349 ARG A O 1
ATOM 2695 N N . ARG A 1 350 ? -2.381 14.273 -1.91 1 97.88 350 ARG A N 1
ATOM 2696 C CA . ARG A 1 350 ? -3.799 14.609 -1.834 1 97.88 350 ARG A CA 1
ATOM 2697 C C . ARG A 1 350 ? -4.422 14.062 -0.555 1 97.88 350 ARG A C 1
ATOM 2699 O O . ARG A 1 350 ? -3.859 13.172 0.084 1 97.88 350 ARG A O 1
ATOM 2706 N N . GLU A 1 351 ? -5.492 14.633 -0.106 1 98.44 351 GLU A N 1
ATOM 2707 C CA . GLU A 1 351 ? -6.312 14.117 0.986 1 98.44 351 GLU A CA 1
ATOM 2708 C C . GLU A 1 351 ? -7.332 13.102 0.479 1 98.44 351 GLU A C 1
ATOM 2710 O O . GLU A 1 351 ? -7.586 13.016 -0.725 1 98.44 351 GLU A O 1
ATOM 2715 N N . LEU A 1 352 ? -7.941 12.336 1.389 1 98.5 352 LEU A N 1
ATOM 2716 C CA . LEU A 1 352 ? -8.914 11.312 1.014 1 98.5 352 LEU A CA 1
ATOM 2717 C C . LEU A 1 352 ? -10.102 11.938 0.282 1 98.5 352 LEU A C 1
ATOM 2719 O O . LEU A 1 352 ? -10.734 11.281 -0.544 1 98.5 352 LEU A O 1
ATOM 2723 N N . SER A 1 353 ? -10.312 13.227 0.515 1 97.25 353 SER A N 1
ATOM 2724 C CA . SER A 1 353 ? -11.438 13.922 -0.095 1 97.25 353 SER A CA 1
ATOM 2725 C C . SER A 1 353 ? -11.242 14.078 -1.6 1 97.25 353 SER A C 1
ATOM 2727 O O . SER A 1 353 ? -12.188 14.422 -2.318 1 97.25 353 SER A O 1
ATOM 2729 N N . SER A 1 354 ? -10.07 13.805 -2.109 1 97.56 354 SER A N 1
ATOM 2730 C CA . SER A 1 354 ? -9.812 13.922 -3.541 1 97.56 354 SER A CA 1
ATOM 2731 C C . SER A 1 354 ? -10.43 12.758 -4.309 1 97.56 354 SER A C 1
ATOM 2733 O O . SER A 1 354 ? -10.547 12.812 -5.535 1 97.56 354 SER A O 1
ATOM 2735 N N . LEU A 1 355 ? -10.789 11.695 -3.611 1 98 355 LEU A N 1
ATOM 2736 C CA . LEU A 1 355 ? -11.32 10.492 -4.238 1 98 355 LEU A CA 1
ATOM 2737 C C . LEU A 1 355 ? -12.844 10.438 -4.121 1 98 355 LEU A C 1
ATOM 2739 O O . LEU A 1 355 ? -13.391 10.594 -3.029 1 98 355 LEU A O 1
ATOM 2743 N N . GLN A 1 356 ? -13.484 10.211 -5.219 1 97.56 356 GLN A N 1
ATOM 2744 C CA . GLN A 1 356 ? -14.93 9.977 -5.219 1 97.56 356 GLN A CA 1
ATOM 2745 C C . GLN A 1 356 ? -15.242 8.484 -5.219 1 97.56 356 GLN A C 1
ATOM 2747 O O . GLN A 1 356 ? -14.805 7.75 -6.105 1 97.56 356 GLN A O 1
ATOM 2752 N N . LEU A 1 357 ? -15.922 8.008 -4.234 1 98.38 357 LEU A N 1
ATOM 2753 C CA . LEU A 1 357 ? -16.422 6.633 -4.188 1 98.38 357 LEU A CA 1
ATOM 2754 C C . LEU A 1 357 ? -17.859 6.559 -4.707 1 98.38 357 LEU A C 1
ATOM 2756 O O . LEU A 1 357 ? -18.703 7.355 -4.312 1 98.38 357 LEU A O 1
ATOM 2760 N N . LYS A 1 358 ? -18.078 5.625 -5.566 1 97.75 358 LYS A N 1
ATOM 2761 C CA . LYS A 1 358 ? -19.375 5.5 -6.207 1 97.75 358 LYS A CA 1
ATOM 2762 C C . LYS A 1 358 ? -19.984 4.117 -5.973 1 97.75 358 LYS A C 1
ATOM 2764 O O . LYS A 1 358 ? -19.266 3.17 -5.645 1 97.75 358 LYS A O 1
ATOM 2769 N N . GLY A 1 359 ? -21.359 4.02 -6.176 1 96.25 359 GLY A N 1
ATOM 2770 C CA . GLY A 1 359 ? -22.031 2.732 -6.121 1 96.25 359 GLY A CA 1
ATOM 2771 C C . GLY A 1 359 ? -22.688 2.455 -4.781 1 96.25 359 GLY A C 1
ATOM 2772 O O . GLY A 1 359 ? -22.641 3.289 -3.875 1 96.25 359 GLY A O 1
ATOM 2773 N N . PRO A 1 360 ? -23.234 1.352 -4.613 1 95.38 360 PRO A N 1
ATOM 2774 C CA . PRO A 1 360 ? -24.078 1.054 -3.455 1 95.38 360 PRO A CA 1
ATOM 2775 C C . PRO A 1 360 ? -23.281 0.901 -2.162 1 95.38 360 PRO A C 1
ATOM 2777 O O . PRO A 1 360 ? -23.844 1.039 -1.069 1 95.38 360 PRO A O 1
ATOM 2780 N N . PHE A 1 361 ? -22 0.699 -2.318 1 96 361 PHE A N 1
ATOM 2781 C CA . PHE A 1 361 ? -21.234 0.426 -1.111 1 96 361 PHE A CA 1
ATOM 2782 C C . PHE A 1 361 ? -20.5 1.675 -0.648 1 96 361 PHE A C 1
ATOM 2784 O O . PHE A 1 361 ? -19.766 1.639 0.346 1 96 361 PHE A O 1
ATOM 2791 N N . ALA A 1 362 ? -20.688 2.824 -1.444 1 95.06 362 ALA A N 1
ATOM 2792 C CA . ALA A 1 362 ? -20.109 4.105 -1.042 1 95.06 362 ALA A CA 1
ATOM 2793 C C . ALA A 1 362 ? -20.953 4.762 0.049 1 95.06 362 ALA A C 1
ATOM 2795 O O . ALA A 1 362 ? -21.672 5.727 -0.212 1 95.06 362 ALA A O 1
ATOM 2796 N N . GLY A 1 363 ? -20.812 4.316 1.285 1 90.69 363 GLY A N 1
ATOM 2797 C CA . GLY A 1 363 ? -21.734 4.715 2.332 1 90.69 363 GLY A CA 1
ATOM 2798 C C . GLY A 1 363 ? -21.109 5.648 3.355 1 90.69 363 GLY A C 1
ATOM 2799 O O . GLY A 1 363 ? -20.031 6.188 3.133 1 90.69 363 GLY A O 1
ATOM 2800 N N . ALA A 1 364 ? -21.844 5.852 4.41 1 90.12 364 ALA A N 1
ATOM 2801 C CA . ALA A 1 364 ? -21.547 6.836 5.449 1 90.12 364 ALA A CA 1
ATOM 2802 C C . AL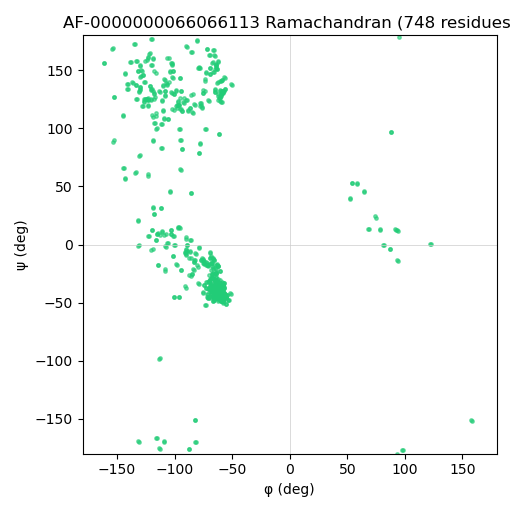A A 1 364 ? -20.25 6.492 6.172 1 90.12 364 ALA A C 1
ATOM 2804 O O . ALA A 1 364 ? -19.5 7.387 6.582 1 90.12 364 ALA A O 1
ATOM 2805 N N . ALA A 1 365 ? -19.984 5.191 6.246 1 91.19 365 ALA A N 1
ATOM 2806 C CA . ALA A 1 365 ? -18.766 4.77 6.945 1 91.19 365 ALA A CA 1
ATOM 2807 C C . ALA A 1 365 ? -17.516 5.281 6.234 1 91.19 365 ALA A C 1
ATOM 2809 O O . ALA A 1 365 ? -16.594 5.785 6.879 1 91.19 365 ALA A O 1
ATOM 2810 N N . LEU A 1 366 ? -17.547 5.172 4.93 1 97.31 366 LEU A N 1
ATOM 2811 C CA . LEU A 1 366 ? -16.406 5.637 4.137 1 97.31 366 LEU A CA 1
ATOM 2812 C C . LEU A 1 366 ? -16.359 7.16 4.105 1 97.31 366 LEU A C 1
ATOM 2814 O O . LEU A 1 366 ? -15.273 7.75 4.125 1 97.31 366 LEU A O 1
ATOM 2818 N N . ALA A 1 367 ? -17.531 7.789 4.145 1 97.31 367 ALA A N 1
ATOM 2819 C CA . ALA A 1 367 ? -17.594 9.25 4.176 1 97.31 367 ALA A CA 1
ATOM 2820 C C . ALA A 1 367 ? -16.984 9.797 5.469 1 97.31 367 ALA A C 1
ATOM 2822 O O . ALA A 1 367 ? -16.328 10.836 5.461 1 97.31 367 ALA A O 1
ATOM 2823 N N . ARG A 1 368 ? -17.188 9.148 6.555 1 97.19 368 ARG A N 1
ATOM 2824 C CA . ARG A 1 368 ? -16.688 9.578 7.859 1 97.19 368 ARG A CA 1
ATOM 2825 C C . ARG A 1 368 ? -15.172 9.508 7.918 1 97.19 368 ARG A C 1
ATOM 2827 O O . ARG A 1 368 ? -14.547 10.172 8.742 1 97.19 368 ARG A O 1
ATOM 2834 N N . LEU A 1 369 ? -14.602 8.703 7.035 1 98.31 369 LEU A N 1
ATOM 2835 C CA . LEU A 1 369 ? -13.148 8.602 6.98 1 98.31 369 LEU A CA 1
ATOM 2836 C C . LEU A 1 369 ? -12.547 9.766 6.199 1 98.31 369 LEU A C 1
ATOM 2838 O O . LEU A 1 369 ? -11.344 10.016 6.273 1 98.31 369 LEU A O 1
ATOM 2842 N N . GLY A 1 370 ? -13.398 10.445 5.398 1 97.81 370 GLY A N 1
ATOM 2843 C CA . GLY A 1 370 ? -12.906 11.602 4.668 1 97.81 370 GLY A CA 1
ATOM 2844 C C . GLY A 1 370 ? -13.078 11.477 3.166 1 97.81 370 GLY A C 1
ATOM 2845 O O . GLY A 1 370 ? -12.742 12.398 2.418 1 97.81 370 GLY A O 1
ATOM 2846 N N . PHE A 1 371 ? -13.656 10.336 2.676 1 98.25 371 PHE A N 1
ATOM 2847 C CA . PHE A 1 371 ? -13.898 10.164 1.247 1 98.25 371 PHE A CA 1
ATOM 2848 C C . PHE A 1 371 ? -15.148 10.914 0.82 1 98.25 371 PHE A C 1
ATOM 2850 O O . PHE A 1 371 ? -16.031 11.18 1.641 1 98.25 371 PHE A O 1
ATOM 2857 N N . VAL A 1 372 ? -15.18 11.32 -0.438 1 97 372 VAL A N 1
ATOM 2858 C CA . VAL A 1 372 ? -16.406 11.828 -1.031 1 97 372 VAL A CA 1
ATOM 2859 C C . VAL A 1 372 ? -17.234 10.672 -1.588 1 97 372 VAL A C 1
ATOM 2861 O O . VAL A 1 372 ? -16.766 9.938 -2.461 1 97 372 VAL A O 1
ATOM 2864 N N . CYS A 1 373 ? -18.422 10.445 -1.068 1 97.06 373 CYS A N 1
ATOM 2865 C CA . CYS A 1 373 ? -19.219 9.281 -1.431 1 97.06 373 CYS A CA 1
ATOM 2866 C C . CYS A 1 373 ? -20.469 9.688 -2.193 1 97.06 373 CYS A C 1
ATOM 2868 O O . CYS A 1 373 ? -21.156 10.641 -1.809 1 97.06 373 CYS A O 1
ATOM 2870 N N . GLN A 1 374 ? -20.719 9.07 -3.266 1 92.75 374 GLN A N 1
ATOM 2871 C CA . GLN A 1 374 ? -21.953 9.195 -4.051 1 92.75 374 GLN A CA 1
ATOM 2872 C C . GLN A 1 374 ? -22.688 7.863 -4.141 1 92.75 374 GLN A C 1
ATOM 2874 O O . GLN A 1 374 ? -22.484 7.105 -5.09 1 92.75 374 GLN A O 1
ATOM 2879 N N . PRO A 1 375 ? -23.562 7.652 -3.176 1 85.5 375 PRO A N 1
ATOM 2880 C CA . PRO A 1 375 ? -24.297 6.387 -3.191 1 85.5 375 PRO A CA 1
ATOM 2881 C C . PRO A 1 375 ? -25.297 6.301 -4.344 1 85.5 375 PRO A C 1
ATOM 2883 O O . PRO A 1 375 ? -25.672 7.324 -4.91 1 85.5 375 PRO A O 1
ATOM 2886 N N . ASP A 1 376 ? -25.609 5.152 -4.973 1 74.31 376 ASP A N 1
ATOM 2887 C CA . ASP A 1 376 ? -26.641 5.051 -5.992 1 74.31 376 ASP A CA 1
ATOM 2888 C C . ASP A 1 376 ? -27.969 5.613 -5.48 1 74.31 376 ASP A C 1
ATOM 2890 O O . ASP A 1 376 ? -28.25 5.574 -4.277 1 74.31 376 ASP A O 1
ATOM 2894 N N . MET B 1 1 ? -23.047 -37.562 -20.938 1 95.25 1 MET B N 1
ATOM 2895 C CA . MET B 1 1 ? -21.734 -38.031 -20.547 1 95.25 1 MET B CA 1
ATOM 2896 C C . MET B 1 1 ? -21.609 -38.094 -19.016 1 95.25 1 MET B C 1
ATOM 2898 O O . MET B 1 1 ? -22.328 -37.375 -18.312 1 95.25 1 MET B O 1
ATOM 2902 N N . LYS B 1 2 ? -20.906 -39.062 -18.578 1 97.94 2 LYS B N 1
ATOM 2903 C CA . LYS B 1 2 ? -20.562 -39.125 -17.156 1 97.94 2 LYS B CA 1
ATOM 2904 C C . LYS B 1 2 ? -19.172 -38.562 -16.906 1 97.94 2 LYS B C 1
ATOM 2906 O O . LYS B 1 2 ? -18.188 -39.062 -17.453 1 97.94 2 LYS B O 1
ATOM 2911 N N . ILE B 1 3 ? -19.188 -37.562 -16.109 1 98.38 3 ILE B N 1
ATOM 2912 C CA . ILE B 1 3 ? -17.938 -36.812 -15.852 1 98.38 3 ILE B CA 1
ATOM 2913 C C . ILE B 1 3 ? -17.547 -36.938 -14.383 1 98.38 3 ILE B C 1
ATOM 2915 O O . ILE B 1 3 ? -18.234 -36.406 -13.508 1 98.38 3 ILE B O 1
ATOM 2919 N N . VAL B 1 4 ? -16.469 -37.656 -14.141 1 98.38 4 VAL B N 1
ATOM 2920 C CA . VAL B 1 4 ? -15.961 -37.781 -12.781 1 98.38 4 VAL B CA 1
ATOM 2921 C C . VAL B 1 4 ? -14.914 -36.688 -12.508 1 98.38 4 VAL B C 1
ATOM 2923 O O . VAL B 1 4 ? -13.961 -36.531 -13.273 1 98.38 4 VAL B O 1
ATOM 2926 N N . VAL B 1 5 ? -15.117 -35.938 -11.453 1 98.19 5 VAL B N 1
ATOM 2927 C CA . VAL B 1 5 ? -14.211 -34.844 -11.148 1 98.19 5 VAL B CA 1
ATOM 2928 C C . VAL B 1 5 ? -13.742 -34.938 -9.695 1 98.19 5 VAL B C 1
ATOM 2930 O O . VAL B 1 5 ? -14.438 -35.5 -8.852 1 98.19 5 VAL B O 1
ATOM 2933 N N . ASP B 1 6 ? -12.508 -34.438 -9.453 1 97.25 6 ASP B N 1
ATOM 2934 C CA . ASP B 1 6 ? -12.109 -34.219 -8.07 1 97.25 6 ASP B CA 1
ATOM 2935 C C . ASP B 1 6 ? -13.039 -33.219 -7.379 1 97.25 6 ASP B C 1
ATOM 2937 O O . ASP B 1 6 ? -13.273 -32.125 -7.898 1 97.25 6 ASP B O 1
ATOM 2941 N N . GLU B 1 7 ? -13.5 -33.562 -6.195 1 95.12 7 GLU B N 1
ATOM 2942 C CA . GLU B 1 7 ? -14.508 -32.75 -5.527 1 95.12 7 GLU B CA 1
ATOM 2943 C C . GLU B 1 7 ? -13.961 -31.375 -5.152 1 95.12 7 GLU B C 1
ATOM 2945 O O . GLU B 1 7 ? -14.727 -30.438 -4.898 1 95.12 7 GLU B O 1
ATOM 2950 N N . ASN B 1 8 ? -12.641 -31.234 -5.223 1 92 8 ASN B N 1
ATOM 2951 C CA . ASN B 1 8 ? -12.023 -29.969 -4.805 1 92 8 ASN B CA 1
ATOM 2952 C C . ASN B 1 8 ? -11.672 -29.094 -6 1 92 8 ASN B C 1
ATOM 2954 O O . ASN B 1 8 ? -11.031 -28.047 -5.848 1 92 8 ASN B O 1
ATOM 2958 N N . MET B 1 9 ? -12.07 -29.469 -7.141 1 94.56 9 MET B N 1
ATOM 2959 C CA . MET B 1 9 ? -11.875 -28.625 -8.32 1 94.56 9 MET B CA 1
ATOM 2960 C C . MET B 1 9 ? -12.898 -27.5 -8.352 1 94.56 9 MET B C 1
ATOM 2962 O O . MET B 1 9 ? -14.094 -27.75 -8.469 1 94.56 9 MET B O 1
ATOM 2966 N N . PRO B 1 10 ? -12.359 -26.312 -8.32 1 92.62 10 PRO B N 1
ATOM 2967 C CA . PRO B 1 10 ? -13.297 -25.172 -8.297 1 92.62 10 PRO B CA 1
ATOM 2968 C C . PRO B 1 10 ? -14.125 -25.078 -9.57 1 92.62 10 PRO B C 1
ATOM 2970 O O . PRO B 1 10 ? -13.594 -25.203 -10.672 1 92.62 10 PRO B O 1
ATOM 2973 N N . HIS B 1 11 ? -15.469 -24.922 -9.438 1 94.44 11 HIS B N 1
ATOM 2974 C CA . HIS B 1 11 ? -16.422 -24.594 -10.492 1 94.44 11 HIS B CA 1
ATOM 2975 C C . HIS B 1 11 ? -16.562 -25.734 -11.484 1 94.44 11 HIS B C 1
ATOM 2977 O O . HIS B 1 11 ? -17.062 -25.531 -12.602 1 94.44 11 HIS B O 1
ATOM 2983 N N . ALA B 1 12 ? -16.062 -26.906 -11.148 1 95.44 12 ALA B N 1
ATOM 2984 C CA . ALA B 1 12 ? -16.125 -28.031 -12.07 1 95.44 12 ALA B CA 1
ATOM 2985 C C . ALA B 1 12 ? -17.578 -28.375 -12.414 1 95.44 12 ALA B C 1
ATOM 2987 O O . ALA B 1 12 ? -17.922 -28.562 -13.578 1 95.44 12 ALA B O 1
ATOM 2988 N N . ARG B 1 13 ? -18.391 -28.422 -11.391 1 94.31 13 ARG B N 1
ATOM 2989 C CA . ARG B 1 13 ? -19.797 -28.75 -11.625 1 94.31 13 ARG B CA 1
ATOM 2990 C C . ARG B 1 13 ? -20.453 -27.734 -12.547 1 94.31 13 ARG B C 1
ATOM 2992 O O . ARG B 1 13 ? -21.141 -28.109 -13.5 1 94.31 13 ARG B O 1
ATOM 2999 N N . GLU B 1 14 ? -20.188 -26.484 -12.305 1 92.94 14 GLU B N 1
ATOM 3000 C CA . GLU B 1 14 ? -20.781 -25.406 -13.086 1 92.94 14 GLU B CA 1
ATOM 3001 C C . GLU B 1 14 ? -20.312 -25.453 -14.539 1 92.94 14 GLU B C 1
ATOM 3003 O O . GLU B 1 14 ? -21.109 -25.266 -15.461 1 92.94 14 GLU B O 1
ATOM 3008 N N . LEU B 1 15 ? -19.125 -25.734 -14.781 1 94.94 15 LEU B N 1
ATOM 3009 C CA . LEU B 1 15 ? -18.516 -25.656 -16.109 1 94.94 15 LEU B CA 1
ATOM 3010 C C . LEU B 1 15 ? -18.875 -26.891 -16.938 1 94.94 15 LEU B C 1
ATOM 3012 O O . LEU B 1 15 ? -19.125 -26.781 -18.141 1 94.94 15 LEU B O 1
ATOM 3016 N N . PHE B 1 16 ? -19.016 -28.047 -16.312 1 96.44 16 PHE B N 1
ATOM 3017 C CA . PHE B 1 16 ? -19.062 -29.281 -17.094 1 96.44 16 PHE B CA 1
ATOM 3018 C C . PHE B 1 16 ? -20.469 -29.844 -17.109 1 96.44 16 PHE B C 1
ATOM 3020 O O . PHE B 1 16 ? -20.75 -30.828 -17.812 1 96.44 16 PHE B O 1
ATOM 3027 N N . ALA B 1 17 ? -21.391 -29.188 -16.406 1 94.88 17 ALA B N 1
ATOM 3028 C CA . ALA B 1 17 ? -22.781 -29.672 -16.328 1 94.88 17 ALA B CA 1
ATOM 3029 C C . ALA B 1 17 ? -23.422 -29.719 -17.703 1 94.88 17 ALA B C 1
ATOM 3031 O O . ALA B 1 17 ? -24.312 -30.547 -17.953 1 94.88 17 ALA B O 1
ATOM 3032 N N . GLU B 1 18 ? -23.047 -28.891 -18.547 1 94.19 18 GLU B N 1
ATOM 3033 C CA . GLU B 1 18 ? -23.672 -28.828 -19.875 1 94.19 18 GLU B CA 1
ATOM 3034 C C . GLU B 1 18 ? -23.359 -30.078 -20.688 1 94.19 18 GLU B C 1
ATOM 3036 O O . GLU B 1 18 ? -24.016 -30.344 -21.703 1 94.19 18 GLU B O 1
ATOM 3041 N N . PHE B 1 19 ? -22.375 -30.844 -20.266 1 95.94 19 PHE B N 1
ATOM 3042 C CA . PHE B 1 19 ? -21.953 -32 -21.047 1 95.94 19 PHE B CA 1
ATOM 3043 C C . PHE B 1 19 ? -22.641 -33.281 -20.562 1 95.94 19 PHE B C 1
ATOM 3045 O O . PHE B 1 19 ? -22.656 -34.281 -21.25 1 95.94 19 PHE B O 1
ATOM 3052 N N . GLY B 1 20 ? -23.109 -33.25 -19.312 1 96.31 20 GLY B N 1
ATOM 3053 C CA . GLY B 1 20 ? -23.734 -34.406 -18.734 1 96.31 20 GLY B CA 1
ATOM 3054 C C . GLY B 1 20 ? -23.719 -34.406 -17.219 1 96.31 20 GLY B C 1
ATOM 3055 O O . GLY B 1 20 ? -23.797 -33.344 -16.594 1 96.31 20 GLY B O 1
ATOM 3056 N N . GLU B 1 21 ? -23.703 -35.625 -16.641 1 97.88 21 GLU B N 1
ATOM 3057 C CA . GLU B 1 21 ? -23.734 -35.812 -15.195 1 97.88 21 GLU B CA 1
ATOM 3058 C C . GLU B 1 21 ? -22.344 -35.656 -14.602 1 97.88 21 GLU B C 1
ATOM 3060 O O . GLU B 1 21 ? -21.422 -36.375 -14.969 1 97.88 21 GLU B O 1
ATOM 3065 N N . VAL B 1 22 ? -22.188 -34.688 -13.703 1 98.25 22 VAL B N 1
ATOM 3066 C CA . VAL B 1 22 ? -20.906 -34.438 -13.039 1 98.25 22 VAL B CA 1
ATOM 3067 C C . VAL B 1 22 ? -20.906 -35.125 -11.672 1 98.25 22 VAL B C 1
ATOM 3069 O O . VAL B 1 22 ? -21.766 -34.844 -10.836 1 98.25 22 VAL B O 1
ATOM 3072 N N . ILE B 1 23 ? -19.938 -36 -11.438 1 98 23 ILE B N 1
ATOM 3073 C CA . ILE B 1 23 ? -19.844 -36.781 -10.211 1 98 23 ILE B CA 1
ATOM 3074 C C . ILE B 1 23 ? -18.578 -36.375 -9.445 1 98 23 ILE B C 1
ATOM 3076 O O . ILE B 1 23 ? -17.484 -36.844 -9.773 1 98 23 ILE B O 1
ATOM 3080 N N . PRO B 1 24 ? -18.75 -35.531 -8.422 1 97.69 24 PRO B N 1
ATOM 3081 C CA . PRO B 1 24 ? -17.594 -35.188 -7.598 1 97.69 24 PRO B CA 1
ATOM 3082 C C . PRO B 1 24 ? -17.188 -36.312 -6.637 1 97.69 24 PRO B C 1
ATOM 3084 O O . PRO B 1 24 ? -18.047 -36.906 -5.969 1 97.69 24 PRO B O 1
ATOM 3087 N N . LEU B 1 25 ? -15.898 -36.656 -6.625 1 97.44 25 LEU B N 1
ATOM 3088 C CA . LEU B 1 25 ? -15.359 -37.656 -5.719 1 97.44 25 LEU B CA 1
ATOM 3089 C C . LEU B 1 25 ? -14.094 -37.156 -5.027 1 97.44 25 LEU B C 1
ATOM 3091 O O . LEU B 1 25 ? -13.359 -36.344 -5.59 1 97.44 25 LEU B O 1
ATOM 3095 N N . PRO B 1 26 ? -13.867 -37.625 -3.795 1 95.94 26 PRO B N 1
ATOM 3096 C CA . PRO B 1 26 ? -12.578 -37.312 -3.178 1 95.94 26 PRO B CA 1
ATOM 3097 C C . PRO B 1 26 ? -11.391 -37.844 -3.957 1 95.94 26 PRO B C 1
ATOM 3099 O O . PRO B 1 26 ? -11.305 -39.062 -4.176 1 95.94 26 PRO B O 1
ATOM 3102 N N . GLY B 1 27 ? -10.531 -37.031 -4.316 1 93.38 27 GLY B N 1
ATOM 3103 C CA . GLY B 1 27 ? -9.414 -37.406 -5.176 1 93.38 27 GLY B CA 1
ATOM 3104 C C . GLY B 1 27 ? -8.562 -38.531 -4.605 1 93.38 27 GLY B C 1
ATOM 3105 O O . GLY B 1 27 ? -8.141 -39.438 -5.34 1 93.38 27 GLY B O 1
ATOM 3106 N N . ARG B 1 28 ? -8.359 -38.531 -3.326 1 92.44 28 ARG B N 1
ATOM 3107 C CA . ARG B 1 28 ? -7.473 -39.5 -2.68 1 92.44 28 ARG B CA 1
ATOM 3108 C C . ARG B 1 28 ? -8.141 -40.844 -2.564 1 92.44 28 ARG B C 1
ATOM 3110 O O . ARG B 1 28 ? -7.465 -41.875 -2.383 1 92.44 28 ARG B O 1
ATOM 3117 N N . GLN B 1 29 ? -9.422 -40.906 -2.805 1 94.38 29 GLN B N 1
ATOM 3118 C CA . GLN B 1 29 ? -10.164 -42.125 -2.551 1 94.38 29 GLN B CA 1
ATOM 3119 C C . GLN B 1 29 ? -10.734 -42.719 -3.846 1 94.38 29 GLN B C 1
ATOM 3121 O O . GLN B 1 29 ? -11.469 -43.688 -3.82 1 94.38 29 GLN B O 1
ATOM 3126 N N . MET B 1 30 ? -10.406 -42.094 -4.906 1 95.38 30 MET B N 1
ATOM 3127 C CA . MET B 1 30 ? -10.961 -42.531 -6.184 1 95.38 30 MET B CA 1
ATOM 3128 C C . MET B 1 30 ? -10.469 -43.938 -6.535 1 95.38 30 MET B C 1
ATOM 3130 O O . MET B 1 30 ? -9.289 -44.25 -6.367 1 95.38 30 MET B O 1
ATOM 3134 N N . LEU B 1 31 ? -11.422 -44.812 -6.965 1 95.56 31 LEU B N 1
ATOM 3135 C CA . LEU B 1 31 ? -11.117 -46.188 -7.316 1 95.56 31 LEU B CA 1
ATOM 3136 C C . LEU B 1 31 ? -11.523 -46.5 -8.758 1 95.56 31 LEU B C 1
ATOM 3138 O O . LEU B 1 31 ? -12.312 -45.75 -9.352 1 95.56 31 LEU B O 1
ATOM 3142 N N . ALA B 1 32 ? -10.984 -47.594 -9.25 1 96.69 32 ALA B N 1
ATOM 3143 C CA . ALA B 1 32 ? -11.305 -48.031 -10.609 1 96.69 32 ALA B CA 1
ATOM 3144 C C . ALA B 1 32 ? -12.805 -48.25 -10.781 1 96.69 32 ALA B C 1
ATOM 3146 O O . ALA B 1 32 ? -13.359 -47.969 -11.852 1 96.69 32 ALA B O 1
ATOM 3147 N N . THR B 1 33 ? -13.445 -48.688 -9.719 1 96.31 33 THR B N 1
ATOM 3148 C CA . THR B 1 33 ? -14.875 -48.969 -9.773 1 96.31 33 THR B CA 1
ATOM 3149 C C . THR B 1 33 ? -15.688 -47.719 -9.992 1 96.31 33 THR B C 1
ATOM 3151 O O . THR B 1 33 ? -16.781 -47.75 -10.57 1 96.31 33 THR B O 1
ATOM 3154 N N . ASP B 1 34 ? -15.117 -46.594 -9.586 1 96.69 34 ASP B N 1
ATOM 3155 C CA . ASP B 1 34 ? -15.805 -45.312 -9.734 1 96.69 34 ASP B CA 1
ATOM 3156 C C . ASP B 1 34 ? -15.805 -44.844 -11.188 1 96.69 34 ASP B C 1
ATOM 3158 O O . ASP B 1 34 ? -16.578 -43.969 -11.57 1 96.69 34 ASP B O 1
ATOM 3162 N N . LEU B 1 35 ? -14.969 -45.469 -12.023 1 97.12 35 LEU B N 1
ATOM 3163 C CA . LEU B 1 35 ? -14.742 -44.969 -13.375 1 97.12 35 LEU B CA 1
ATOM 3164 C C . LEU B 1 35 ? -15.367 -45.875 -14.406 1 97.12 35 LEU B C 1
ATOM 3166 O O . LEU B 1 35 ? -15.203 -45.688 -15.609 1 97.12 35 LEU B O 1
ATOM 3170 N N . GLN B 1 36 ? -16.125 -46.844 -13.984 1 96.25 36 GLN B N 1
ATOM 3171 C CA . GLN B 1 36 ? -16.672 -47.875 -14.859 1 96.25 36 GLN B CA 1
ATOM 3172 C C . GLN B 1 36 ? -17.516 -47.25 -15.984 1 96.25 36 GLN B C 1
ATOM 3174 O O . GLN B 1 36 ? -17.484 -47.719 -17.125 1 96.25 36 GLN B O 1
ATOM 3179 N N . GLU B 1 37 ? -18.219 -46.25 -15.656 1 96.88 37 GLU B N 1
ATOM 3180 C CA . GLU B 1 37 ? -19.094 -45.625 -16.656 1 96.88 37 GLU B CA 1
ATOM 3181 C C . GLU B 1 37 ? -18.625 -44.219 -17.016 1 96.88 37 GLU B C 1
ATOM 3183 O O . GLU B 1 37 ? -19.359 -43.469 -17.641 1 96.88 37 GLU B O 1
ATOM 3188 N N . ALA B 1 38 ? -17.484 -43.844 -16.547 1 97.94 38 ALA B N 1
ATOM 3189 C CA . ALA B 1 38 ? -17.016 -42.5 -16.75 1 97.94 38 ALA B CA 1
ATOM 3190 C C . ALA B 1 38 ? -16.562 -42.25 -18.188 1 97.94 38 ALA B C 1
ATOM 3192 O O . ALA B 1 38 ? -15.859 -43.094 -18.766 1 97.94 38 ALA B O 1
ATOM 3193 N N . ASP B 1 39 ? -16.984 -41.188 -18.781 1 98.31 39 ASP B N 1
ATOM 3194 C CA . ASP B 1 39 ? -16.516 -40.719 -20.094 1 98.31 39 ASP B CA 1
ATOM 3195 C C . ASP B 1 39 ? -15.336 -39.781 -19.938 1 98.31 39 ASP B C 1
ATOM 3197 O O . ASP B 1 39 ? -14.469 -39.719 -20.812 1 98.31 39 ASP B O 1
ATOM 3201 N N . VAL B 1 40 ? -15.359 -38.969 -18.922 1 98.44 40 VAL B N 1
ATOM 3202 C CA . VAL B 1 40 ? -14.383 -37.906 -18.656 1 98.44 40 VAL B CA 1
ATOM 3203 C C . VAL B 1 40 ? -13.898 -38.031 -17.203 1 98.44 40 VAL B C 1
ATOM 3205 O O . VAL B 1 40 ? -14.695 -38.25 -16.297 1 98.44 40 VAL B O 1
ATOM 3208 N N . LEU B 1 41 ? -12.602 -37.906 -17.016 1 98.62 41 LEU B N 1
ATOM 3209 C CA . LEU B 1 41 ? -11.984 -37.875 -15.688 1 98.62 41 LEU B CA 1
ATOM 3210 C C . LEU B 1 41 ? -11.172 -36.594 -15.508 1 98.62 41 LEU B C 1
ATOM 3212 O O . LEU B 1 41 ? -10.266 -36.312 -16.297 1 98.62 41 LEU B O 1
ATOM 3216 N N . LEU B 1 42 ? -11.539 -35.781 -14.523 1 98.44 42 LEU B N 1
ATOM 3217 C CA . LEU B 1 42 ? -10.828 -34.562 -14.18 1 98.44 42 LEU B CA 1
ATOM 3218 C C . LEU B 1 42 ? -10.258 -34.656 -12.766 1 98.44 42 LEU B C 1
ATOM 3220 O O . LEU B 1 42 ? -11.008 -34.844 -11.805 1 98.44 42 LEU B O 1
ATOM 3224 N N . VAL B 1 43 ? -8.922 -34.406 -12.633 1 97.81 43 VAL B N 1
ATOM 3225 C CA . VAL B 1 43 ? -8.297 -34.656 -11.336 1 97.81 43 VAL B CA 1
ATOM 3226 C C . VAL B 1 43 ? -7.383 -33.5 -10.977 1 97.81 43 VAL B C 1
ATOM 3228 O O . VAL B 1 43 ? -7.266 -32.531 -11.734 1 97.81 43 VAL B O 1
ATOM 3231 N N . ARG B 1 44 ? -6.883 -33.531 -9.758 1 94.38 44 ARG B N 1
ATOM 3232 C CA . ARG B 1 44 ? -5.758 -32.75 -9.273 1 94.38 44 ARG B CA 1
ATOM 3233 C C . ARG B 1 44 ? -4.578 -33.625 -8.898 1 94.38 44 ARG B C 1
ATOM 3235 O O . ARG B 1 44 ? -4.562 -34.812 -9.234 1 94.38 44 ARG B O 1
ATOM 3242 N N . SER B 1 45 ? -3.586 -33.062 -8.188 1 90.38 45 SER B N 1
ATOM 3243 C CA . SER B 1 45 ? -2.328 -33.781 -7.977 1 90.38 45 SER B CA 1
ATOM 3244 C C . SER B 1 45 ? -2.502 -34.938 -7.012 1 90.38 45 SER B C 1
ATOM 3246 O O . SER B 1 45 ? -1.706 -35.875 -7.02 1 90.38 45 SER B O 1
ATOM 3248 N N . VAL B 1 46 ? -3.594 -34.938 -6.27 1 91.44 46 VAL B N 1
ATOM 3249 C CA . VAL B 1 46 ? -3.734 -35.906 -5.195 1 91.44 46 VAL B CA 1
ATOM 3250 C C . VAL B 1 46 ? -4.242 -37.25 -5.758 1 91.44 46 VAL B C 1
ATOM 3252 O O . VAL B 1 46 ? -4.215 -38.281 -5.074 1 91.44 46 VAL B O 1
ATOM 3255 N N . THR B 1 47 ? -4.73 -37.281 -6.992 1 94.81 47 THR B N 1
ATOM 3256 C CA . THR B 1 47 ? -5.23 -38.5 -7.637 1 94.81 47 THR B CA 1
ATOM 3257 C C . THR B 1 47 ? -4.168 -39.094 -8.555 1 94.81 47 THR B C 1
ATOM 3259 O O . THR B 1 47 ? -3.771 -38.469 -9.547 1 94.81 47 THR B O 1
ATOM 3262 N N . ARG B 1 48 ? -3.783 -40.312 -8.234 1 95.69 48 ARG B N 1
ATOM 3263 C CA . ARG B 1 48 ? -2.826 -41 -9.094 1 95.69 48 ARG B CA 1
ATOM 3264 C C . ARG B 1 48 ? -3.535 -41.688 -10.25 1 95.69 48 ARG B C 1
ATOM 3266 O O . ARG B 1 48 ? -4.277 -42.656 -10.039 1 95.69 48 ARG B O 1
ATOM 3273 N N . VAL B 1 49 ? -3.309 -41.25 -11.406 1 97.62 49 VAL B N 1
ATOM 3274 C CA . VAL B 1 49 ? -3.902 -41.844 -12.602 1 97.62 49 VAL B CA 1
ATOM 3275 C C . VAL B 1 49 ? -2.934 -42.844 -13.211 1 97.62 49 VAL B C 1
ATOM 3277 O O . VAL B 1 49 ? -2.1 -42.5 -14.039 1 97.62 49 VAL B O 1
ATOM 3280 N N . ASP B 1 50 ? -3.053 -44.031 -12.781 1 97.25 50 ASP B N 1
ATOM 3281 C CA . ASP B 1 50 ? -2.174 -45.094 -13.211 1 97.25 50 ASP B CA 1
ATOM 3282 C C . ASP B 1 50 ? -2.979 -46.344 -13.625 1 97.25 50 ASP B C 1
ATOM 3284 O O . ASP B 1 50 ? -4.195 -46.25 -13.797 1 97.25 50 ASP B O 1
ATOM 3288 N N . ALA B 1 51 ? -2.289 -47.406 -13.805 1 97 51 ALA B N 1
ATOM 3289 C CA . ALA B 1 51 ? -2.924 -48.625 -14.273 1 97 51 ALA B CA 1
ATOM 3290 C C . ALA B 1 51 ? -3.982 -49.094 -13.281 1 97 51 ALA B C 1
ATOM 3292 O O . ALA B 1 51 ? -5.023 -49.625 -13.688 1 97 51 ALA B O 1
ATOM 3293 N N . ALA B 1 52 ? -3.719 -48.938 -12.023 1 97 52 ALA B N 1
ATOM 3294 C CA . ALA B 1 52 ? -4.652 -49.375 -10.992 1 97 52 ALA B CA 1
ATOM 3295 C C . ALA B 1 52 ? -5.973 -48.625 -11.078 1 97 52 ALA B C 1
ATOM 3297 O O . ALA B 1 52 ? -7.047 -49.219 -11.039 1 97 52 ALA B O 1
ATOM 3298 N N . LEU B 1 53 ? -5.895 -47.312 -11.211 1 97.5 53 LEU B N 1
ATOM 3299 C CA . LEU B 1 53 ? -7.094 -46.5 -11.266 1 97.5 53 LEU B CA 1
ATOM 3300 C C . LEU B 1 53 ? -7.855 -46.719 -12.57 1 97.5 53 LEU B C 1
ATOM 3302 O O . LEU B 1 53 ? -9.086 -46.688 -12.586 1 97.5 53 LEU B O 1
ATOM 3306 N N . LEU B 1 54 ? -7.176 -47 -13.695 1 97 54 LEU B N 1
ATOM 3307 C CA . LEU B 1 54 ? -7.781 -47.094 -15.023 1 97 54 LEU B CA 1
ATOM 3308 C C . LEU B 1 54 ? -8.117 -48.531 -15.383 1 97 54 LEU B C 1
ATOM 3310 O O . LEU B 1 54 ? -8.422 -48.844 -16.531 1 97 54 LEU B O 1
ATOM 3314 N N . ALA B 1 55 ? -8.102 -49.344 -14.445 1 95 55 ALA B N 1
ATOM 3315 C CA . ALA B 1 55 ? -8.258 -50.781 -14.688 1 95 55 ALA B CA 1
ATOM 3316 C C . ALA B 1 55 ? -9.633 -51.094 -15.281 1 95 55 ALA B C 1
ATOM 3318 O O . ALA B 1 55 ? -9.781 -52.062 -16.047 1 95 55 ALA B O 1
ATOM 3319 N N . SER B 1 56 ? -10.617 -50.375 -14.859 1 91.06 56 SER B N 1
ATOM 3320 C CA . SER B 1 56 ? -11.977 -50.625 -15.328 1 91.06 56 SER B CA 1
ATOM 3321 C C . SER B 1 56 ? -12.648 -49.344 -15.773 1 91.06 56 SER B C 1
ATOM 3323 O O . SER B 1 56 ? -13.562 -48.844 -15.109 1 91.06 56 SER B O 1
ATOM 3325 N N . CYS B 1 57 ? -12.32 -48.812 -16.938 1 92.75 57 CYS B N 1
ATOM 3326 C CA . CYS B 1 57 ? -12.891 -47.562 -17.469 1 92.75 57 CYS B CA 1
ATOM 3327 C C . CYS B 1 57 ? -13.047 -47.656 -18.984 1 92.75 57 CYS B C 1
ATOM 3329 O O . CYS B 1 57 ? -12.445 -46.844 -19.719 1 92.75 57 CYS B O 1
ATOM 3331 N N . PRO B 1 58 ? -13.922 -48.531 -19.453 1 93.62 58 PRO B N 1
ATOM 3332 C CA . PRO B 1 58 ? -14.008 -48.812 -20.875 1 93.62 58 PRO B CA 1
ATOM 3333 C C . PRO B 1 58 ? -14.523 -47.625 -21.688 1 93.62 58 PRO B C 1
ATOM 3335 O O . PRO B 1 58 ? -14.289 -47.562 -22.906 1 93.62 58 PRO B O 1
ATOM 3338 N N . ARG B 1 59 ? -15.156 -46.656 -21.125 1 96.25 59 ARG B N 1
ATOM 3339 C CA . ARG B 1 59 ? -15.773 -45.562 -21.875 1 96.25 59 ARG B CA 1
ATOM 3340 C C . ARG B 1 59 ? -14.914 -44.312 -21.828 1 96.25 59 ARG B C 1
ATOM 3342 O O . ARG B 1 59 ? -15.188 -43.344 -22.531 1 96.25 59 ARG B O 1
ATOM 3349 N N . LEU B 1 60 ? -13.922 -44.344 -21 1 97.56 60 LEU B N 1
ATOM 3350 C CA . LEU B 1 60 ? -13.133 -43.125 -20.734 1 97.56 60 LEU B CA 1
ATOM 3351 C C . LEU B 1 60 ? -12.484 -42.625 -22.016 1 97.56 60 LEU B C 1
ATOM 3353 O O . LEU B 1 60 ? -11.773 -43.375 -22.688 1 97.56 60 LEU B O 1
ATOM 3357 N N . SER B 1 61 ? -12.758 -41.344 -22.297 1 97.5 61 SER B N 1
ATOM 3358 C CA . SER B 1 61 ? -12.281 -40.812 -23.562 1 97.5 61 SER B CA 1
ATOM 3359 C C . SER B 1 61 ? -11.57 -39.469 -23.344 1 97.5 61 SER B C 1
ATOM 3361 O O . SER B 1 61 ? -11.078 -38.844 -24.297 1 97.5 61 SER B O 1
ATOM 3363 N N . PHE B 1 62 ? -11.492 -38.969 -22.141 1 98.31 62 PHE B N 1
ATOM 3364 C CA . PHE B 1 62 ? -10.852 -37.688 -21.797 1 98.31 62 PHE B CA 1
ATOM 3365 C C . PHE B 1 62 ? -10.336 -37.719 -20.359 1 98.31 62 PHE B C 1
ATOM 3367 O O . PHE B 1 62 ? -11.078 -38.031 -19.438 1 98.31 62 PHE B O 1
ATOM 3374 N N . VAL B 1 63 ? -9.078 -37.406 -20.172 1 98.56 63 VAL B N 1
ATOM 3375 C CA . VAL B 1 63 ? -8.492 -37.25 -18.844 1 98.56 63 VAL B CA 1
ATOM 3376 C C . VAL B 1 63 ? -7.816 -35.875 -18.75 1 98.56 63 VAL B C 1
ATOM 3378 O O . VAL B 1 63 ? -7.055 -35.5 -19.641 1 98.56 63 VAL B O 1
ATOM 3381 N N . GLY B 1 64 ? -8.188 -35.094 -17.766 1 98.19 64 GLY B N 1
ATOM 3382 C CA . GLY B 1 64 ? -7.566 -33.812 -17.531 1 98.19 64 GLY B CA 1
ATOM 3383 C C . GLY B 1 64 ? -7.117 -33.594 -16.094 1 98.19 64 GLY B C 1
ATOM 3384 O O . GLY B 1 64 ? -7.758 -34.094 -15.164 1 98.19 64 GLY B O 1
ATOM 3385 N N . THR B 1 65 ? -5.992 -32.906 -15.898 1 97.5 65 THR B N 1
ATOM 3386 C CA . THR B 1 65 ? -5.566 -32.5 -14.57 1 97.5 65 THR B CA 1
ATOM 3387 C C . THR B 1 65 ? -5.477 -30.969 -14.469 1 97.5 65 THR B C 1
ATOM 3389 O O . THR B 1 65 ? -4.922 -30.312 -15.359 1 97.5 65 THR B O 1
ATOM 3392 N N . ALA B 1 66 ? -6.059 -30.438 -13.406 1 95.88 66 ALA B N 1
ATOM 3393 C CA . ALA B 1 66 ? -6.043 -29 -13.203 1 95.88 66 ALA B CA 1
ATOM 3394 C C . ALA B 1 66 ? -4.77 -28.562 -12.492 1 95.88 66 ALA B C 1
ATOM 3396 O O . ALA B 1 66 ? -4.824 -27.797 -11.516 1 95.88 66 ALA B O 1
ATOM 3397 N N . THR B 1 67 ? -3.629 -29.094 -12.922 1 91.62 67 THR B N 1
ATOM 3398 C CA . THR B 1 67 ? -2.322 -28.781 -12.352 1 91.62 67 THR B CA 1
ATOM 3399 C C . THR B 1 67 ? -1.31 -28.484 -13.453 1 91.62 67 THR B C 1
ATOM 3401 O O . THR B 1 67 ? -1.514 -28.859 -14.609 1 91.62 67 THR B O 1
ATOM 3404 N N . ILE B 1 68 ? -0.291 -27.781 -13.07 1 88.06 68 ILE B N 1
ATOM 3405 C CA . ILE B 1 68 ? 0.834 -27.562 -13.977 1 88.06 68 ILE B CA 1
ATOM 3406 C C . ILE B 1 68 ? 1.642 -28.859 -14.102 1 88.06 68 ILE B C 1
ATOM 3408 O O . ILE B 1 68 ? 1.904 -29.328 -15.211 1 88.06 68 ILE B O 1
ATOM 3412 N N . GLY B 1 69 ? 2.012 -29.406 -12.961 1 84.94 69 GLY B N 1
ATOM 3413 C CA . GLY B 1 69 ? 2.697 -30.688 -12.945 1 84.94 69 GLY B CA 1
ATOM 3414 C C . GLY B 1 69 ? 1.804 -31.844 -13.352 1 84.94 69 GLY B C 1
ATOM 3415 O O . GLY B 1 69 ? 0.588 -31.797 -13.156 1 84.94 69 GLY B O 1
ATOM 3416 N N . THR B 1 70 ? 2.459 -32.906 -13.93 1 92.12 70 THR B N 1
ATOM 3417 C CA . THR B 1 70 ? 1.671 -34.031 -14.406 1 92.12 70 THR B CA 1
ATOM 3418 C C . THR B 1 70 ? 2.264 -35.344 -13.914 1 92.12 70 THR B C 1
ATOM 3420 O O . THR B 1 70 ? 2.002 -36.406 -14.492 1 92.12 70 THR B O 1
ATOM 3423 N N . ASP B 1 71 ? 3.055 -35.219 -12.852 1 87.38 71 ASP B N 1
ATOM 3424 C CA . ASP B 1 71 ? 3.781 -36.406 -12.367 1 87.38 71 ASP B CA 1
ATOM 3425 C C . ASP B 1 71 ? 2.82 -37.469 -11.875 1 87.38 71 ASP B C 1
ATOM 3427 O O . ASP B 1 71 ? 3.154 -38.656 -11.875 1 87.38 71 ASP B O 1
ATOM 3431 N N . HIS B 1 72 ? 1.677 -37.156 -11.492 1 93 72 HIS B N 1
ATOM 3432 C CA . HIS B 1 72 ? 0.698 -38.062 -10.922 1 93 72 HIS B CA 1
ATOM 3433 C C . HIS B 1 72 ? -0.118 -38.75 -12.008 1 93 72 HIS B C 1
ATOM 3435 O O . HIS B 1 72 ? -0.978 -39.594 -11.719 1 93 72 HIS B O 1
ATOM 3441 N N . VAL B 1 73 ? 0.18 -38.531 -13.297 1 97.12 73 VAL B N 1
ATOM 3442 C CA . VAL B 1 73 ? -0.564 -39.094 -14.414 1 97.12 73 VAL B CA 1
ATOM 3443 C C . VAL B 1 73 ? 0.367 -39.938 -15.273 1 97.12 73 VAL B C 1
ATOM 3445 O O . VAL B 1 73 ? 1.435 -39.469 -15.688 1 97.12 73 VAL B O 1
ATOM 3448 N N . ASP B 1 74 ? 0.05 -41.125 -15.5 1 97.06 74 ASP B N 1
ATOM 3449 C CA . ASP B 1 74 ? 0.777 -42 -16.422 1 97.06 74 ASP B CA 1
ATOM 3450 C C . ASP B 1 74 ? 0.408 -41.688 -17.875 1 97.06 74 ASP B C 1
ATOM 3452 O O . ASP B 1 74 ? -0.442 -42.344 -18.453 1 97.06 74 ASP B O 1
ATOM 3456 N N . LYS B 1 75 ? 1.091 -40.75 -18.438 1 97.19 75 LYS B N 1
ATOM 3457 C CA . LYS B 1 75 ? 0.789 -40.281 -19.797 1 97.19 75 LYS B CA 1
ATOM 3458 C C . LYS B 1 75 ? 1.033 -41.375 -20.828 1 97.19 75 LYS B C 1
ATOM 3460 O O . LYS B 1 75 ? 0.326 -41.438 -21.844 1 97.19 75 LYS B O 1
ATOM 3465 N N . GLY B 1 76 ? 2.031 -42.156 -20.625 1 97.06 76 GLY B N 1
ATOM 3466 C CA . GLY B 1 76 ? 2.303 -43.281 -21.516 1 97.06 76 GLY B CA 1
ATOM 3467 C C . GLY B 1 76 ? 1.151 -44.25 -21.609 1 97.06 76 GLY B C 1
ATOM 3468 O O . GLY B 1 76 ? 0.766 -44.656 -22.703 1 97.06 76 GLY B O 1
ATOM 3469 N N . LEU B 1 77 ? 0.675 -44.594 -20.453 1 97.06 77 LEU B N 1
ATOM 3470 C CA . LEU B 1 77 ? -0.459 -45.531 -20.391 1 97.06 77 LEU B CA 1
ATOM 3471 C C . LEU B 1 77 ? -1.668 -44.938 -21.109 1 97.06 77 LEU B C 1
ATOM 3473 O O . LEU B 1 77 ? -2.359 -45.656 -21.844 1 97.06 77 LEU B O 1
ATOM 3477 N N . LEU B 1 78 ? -2.006 -43.656 -20.922 1 97.81 78 LEU B N 1
ATOM 3478 C CA . LEU B 1 78 ? -3.119 -43 -21.594 1 97.81 78 LEU B CA 1
ATOM 3479 C C . LEU B 1 78 ? -2.932 -43.031 -23.109 1 97.81 78 LEU B C 1
ATOM 3481 O O . LEU B 1 78 ? -3.877 -43.312 -23.844 1 97.81 78 LEU B O 1
ATOM 3485 N N . ALA B 1 79 ? -1.76 -42.781 -23.578 1 97.12 79 ALA B N 1
ATOM 3486 C CA . ALA B 1 79 ? -1.444 -42.812 -25.016 1 97.12 79 ALA B CA 1
ATOM 3487 C C . ALA B 1 79 ? -1.646 -44.219 -25.594 1 97.12 79 ALA B C 1
ATOM 3489 O O . ALA B 1 79 ? -2.191 -44.344 -26.703 1 97.12 79 ALA B O 1
ATOM 3490 N N . GLU B 1 80 ? -1.199 -45.188 -24.891 1 96.81 80 GLU B N 1
ATOM 3491 C CA . GLU B 1 80 ? -1.364 -46.562 -25.328 1 96.81 80 GLU B CA 1
ATOM 3492 C C . GLU B 1 80 ? -2.838 -46.906 -25.516 1 96.81 80 GLU B C 1
ATOM 3494 O O . GLU B 1 80 ? -3.195 -47.688 -26.406 1 96.81 80 GLU B O 1
ATOM 3499 N N . ARG B 1 81 ? -3.652 -46.375 -24.719 1 96 81 ARG B N 1
ATOM 3500 C CA . ARG B 1 81 ? -5.082 -46.656 -24.734 1 96 81 ARG B CA 1
ATOM 3501 C C . ARG B 1 81 ? -5.824 -45.719 -25.656 1 96 81 ARG B C 1
ATOM 3503 O O . ARG B 1 81 ? -7.043 -45.812 -25.828 1 96 81 ARG B O 1
ATOM 3510 N N . GLY B 1 82 ? -5.117 -44.75 -26.188 1 96.62 82 GLY B N 1
ATOM 3511 C CA . GLY B 1 82 ? -5.73 -43.781 -27.094 1 96.62 82 GLY B CA 1
ATOM 3512 C C . GLY B 1 82 ? -6.617 -42.781 -26.359 1 96.62 82 GLY B C 1
ATOM 3513 O O . GLY B 1 82 ? -7.594 -42.281 -26.938 1 96.62 82 GLY B O 1
ATOM 3514 N N . ILE B 1 83 ? -6.406 -42.531 -25.109 1 97.44 83 ILE B N 1
ATOM 3515 C CA . ILE B 1 83 ? -7.18 -41.594 -24.312 1 97.44 83 ILE B CA 1
ATOM 3516 C C . ILE B 1 83 ? -6.461 -40.25 -24.297 1 97.44 83 ILE B C 1
ATOM 3518 O O . ILE B 1 83 ? -5.371 -40.125 -23.719 1 97.44 83 ILE B O 1
ATOM 3522 N N . PRO B 1 84 ? -7.07 -39.125 -24.859 1 97.62 84 PRO B N 1
ATOM 3523 C CA . PRO B 1 84 ? -6.453 -37.812 -24.828 1 97.62 84 PRO B CA 1
ATOM 3524 C C . PRO B 1 84 ? -6.281 -37.281 -23.406 1 97.62 84 PRO B C 1
ATOM 3526 O O . PRO B 1 84 ? -7.152 -37.5 -22.562 1 97.62 84 PRO B O 1
ATOM 3529 N N . PHE B 1 85 ? -5.125 -36.656 -23.156 1 97.81 85 PHE B N 1
ATOM 3530 C CA . PHE B 1 85 ? -4.777 -36.094 -21.859 1 97.81 85 PHE B CA 1
ATOM 3531 C C . PHE B 1 85 ? -4.504 -34.594 -21.984 1 97.81 85 PHE B C 1
ATOM 3533 O O . PHE B 1 85 ? -3.889 -34.125 -22.953 1 97.81 85 PHE B O 1
ATOM 3540 N N . PHE B 1 86 ? -5.039 -33.812 -21.031 1 97.44 86 PHE B N 1
ATOM 3541 C CA . PHE B 1 86 ? -4.836 -32.375 -21 1 97.44 86 PHE B CA 1
ATOM 3542 C C . PHE B 1 86 ? -4.457 -31.922 -19.594 1 97.44 86 PHE B C 1
ATOM 3544 O O . PHE B 1 86 ? -5.012 -32.406 -18.609 1 97.44 86 PHE B O 1
ATOM 3551 N N . SER B 1 87 ? -3.479 -31.016 -19.5 1 96.75 87 SER B N 1
ATOM 3552 C CA . SER B 1 87 ? -3.133 -30.375 -18.25 1 96.75 87 SER B CA 1
ATOM 3553 C C . SER B 1 87 ? -3.457 -28.875 -18.281 1 96.75 87 SER B C 1
ATOM 3555 O O . SER B 1 87 ? -4.148 -28.406 -19.188 1 96.75 87 SER B O 1
ATOM 3557 N N . ALA B 1 88 ? -3.086 -28.188 -17.234 1 95.81 88 ALA B N 1
ATOM 3558 C CA . ALA B 1 88 ? -3.359 -26.766 -17.141 1 95.81 88 ALA B CA 1
ATOM 3559 C C . ALA B 1 88 ? -2.072 -25.969 -16.938 1 95.81 88 ALA B C 1
ATOM 3561 O O . ALA B 1 88 ? -1.948 -25.219 -15.961 1 95.81 88 ALA B O 1
ATOM 3562 N N . PRO B 1 89 ? -1.124 -26.094 -17.906 1 93.75 89 PRO B N 1
ATOM 3563 C CA . PRO B 1 89 ? 0.126 -25.344 -17.766 1 93.75 89 PRO B CA 1
ATOM 3564 C C . PRO B 1 89 ? -0.094 -23.828 -17.688 1 93.75 89 PRO B C 1
ATOM 3566 O O . PRO B 1 89 ? -0.876 -23.281 -18.469 1 93.75 89 PRO B O 1
ATOM 3569 N N . GLY B 1 90 ? 0.495 -23.141 -16.766 1 95.38 90 GLY B N 1
ATOM 3570 C CA . GLY B 1 90 ? 0.456 -21.688 -16.688 1 95.38 90 GLY B CA 1
ATOM 3571 C C . GLY B 1 90 ? -0.845 -21.156 -16.109 1 95.38 90 GLY B C 1
ATOM 3572 O O . GLY B 1 90 ? -1.174 -19.984 -16.297 1 95.38 90 GLY B O 1
ATOM 3573 N N . CYS B 1 91 ? -1.66 -22.031 -15.516 1 96.19 91 CYS B N 1
ATOM 3574 C CA . CYS B 1 91 ? -2.943 -21.562 -15 1 96.19 91 CYS B CA 1
ATOM 3575 C C . CYS B 1 91 ? -2.744 -20.516 -13.898 1 96.19 91 CYS B C 1
ATOM 3577 O O . CYS B 1 91 ? -3.652 -19.75 -13.609 1 96.19 91 CYS B O 1
ATOM 3579 N N . ASN B 1 92 ? -1.518 -20.469 -13.297 1 96.12 92 ASN B N 1
ATOM 3580 C CA . ASN B 1 92 ? -1.251 -19.5 -12.227 1 96.12 92 ASN B CA 1
ATOM 3581 C C . ASN B 1 92 ? -0.276 -18.422 -12.672 1 96.12 92 ASN B C 1
ATOM 3583 O O . ASN B 1 92 ? 0.229 -17.656 -11.852 1 96.12 92 ASN B O 1
ATOM 3587 N N . LYS B 1 93 ? 0.027 -18.328 -13.953 1 97.94 93 LYS B N 1
ATOM 3588 C CA . LYS B 1 93 ? 1.089 -17.453 -14.438 1 97.94 93 LYS B CA 1
ATOM 3589 C C . LYS B 1 93 ? 0.784 -15.992 -14.117 1 97.94 93 LYS B C 1
ATOM 3591 O O . LYS B 1 93 ? 1.687 -15.227 -13.773 1 97.94 93 LYS B O 1
ATOM 3596 N N . TYR B 1 94 ? -0.489 -15.578 -14.141 1 98.19 94 TYR B N 1
ATOM 3597 C CA . TYR B 1 94 ? -0.831 -14.18 -13.914 1 98.19 94 TYR B CA 1
ATOM 3598 C C . TYR B 1 94 ? -0.661 -13.812 -12.445 1 98.19 94 TYR B C 1
ATOM 3600 O O . TYR B 1 94 ? -0.231 -12.695 -12.125 1 98.19 94 TYR B O 1
ATOM 3608 N N . SER B 1 95 ? -1.025 -14.773 -11.555 1 98.25 95 SER B N 1
ATOM 3609 C CA . SER B 1 95 ? -0.841 -14.508 -10.133 1 98.25 95 SER B CA 1
ATOM 3610 C C . SER B 1 95 ? 0.636 -14.359 -9.789 1 98.25 95 SER B C 1
ATOM 3612 O O . SER B 1 95 ? 1.008 -13.484 -8.992 1 98.25 95 SER B O 1
ATOM 3614 N N . VAL B 1 96 ? 1.481 -15.156 -10.383 1 98.62 96 VAL B N 1
ATOM 3615 C CA . VAL B 1 96 ? 2.916 -15.023 -10.156 1 98.62 96 VAL B CA 1
ATOM 3616 C C . VAL B 1 96 ? 3.414 -13.695 -10.727 1 98.62 96 VAL B C 1
ATOM 3618 O O . VAL B 1 96 ? 4.195 -12.992 -10.078 1 98.62 96 VAL B O 1
ATOM 3621 N N . GLY B 1 97 ? 2.949 -13.406 -11.938 1 98.81 97 GLY B N 1
ATOM 3622 C CA . GLY B 1 97 ? 3.297 -12.117 -12.516 1 98.81 97 GLY B CA 1
ATOM 3623 C C . GLY B 1 97 ? 2.918 -10.945 -11.633 1 98.81 97 GLY B C 1
ATOM 3624 O O . GLY B 1 97 ? 3.705 -10.016 -11.461 1 98.81 97 GLY B O 1
ATOM 3625 N N . ASP B 1 98 ? 1.696 -11.008 -11.102 1 98.88 98 ASP B N 1
ATOM 3626 C CA . ASP B 1 98 ? 1.216 -9.953 -10.211 1 98.88 98 ASP B CA 1
ATOM 3627 C C . ASP B 1 98 ? 2.068 -9.875 -8.945 1 98.88 98 ASP B C 1
ATOM 3629 O O . ASP B 1 98 ? 2.32 -8.789 -8.422 1 98.88 98 ASP B O 1
ATOM 3633 N N . TYR B 1 99 ? 2.49 -11.039 -8.422 1 98.88 99 TYR B N 1
ATOM 3634 C CA . TYR B 1 99 ? 3.355 -11.109 -7.254 1 98.88 99 TYR B CA 1
ATOM 3635 C C . TYR B 1 99 ? 4.672 -10.383 -7.508 1 98.88 99 TYR B C 1
ATOM 3637 O O . TYR B 1 99 ? 5.082 -9.531 -6.719 1 98.88 99 TYR B O 1
ATOM 3645 N N . VAL B 1 100 ? 5.293 -10.641 -8.625 1 98.94 100 VAL B N 1
ATOM 3646 C CA . VAL B 1 100 ? 6.582 -10.047 -8.953 1 98.94 100 VAL B CA 1
ATOM 3647 C C . VAL B 1 100 ? 6.41 -8.547 -9.203 1 98.94 100 VAL B C 1
ATOM 3649 O O . VAL B 1 100 ? 7.215 -7.738 -8.734 1 98.94 100 VAL B O 1
ATOM 3652 N N . LEU B 1 101 ? 5.348 -8.242 -9.914 1 98.88 101 LEU B N 1
ATOM 3653 C CA . LEU B 1 101 ? 5.059 -6.84 -10.188 1 98.88 101 LEU B CA 1
ATOM 3654 C C . LEU B 1 101 ? 4.867 -6.062 -8.883 1 98.88 101 LEU B C 1
ATOM 3656 O O . LEU B 1 101 ? 5.438 -4.984 -8.711 1 98.88 101 LEU B O 1
ATOM 3660 N N . SER B 1 102 ? 4.066 -6.605 -7.996 1 98.88 102 SER B N 1
ATOM 3661 C CA . SER B 1 102 ? 3.844 -5.996 -6.688 1 98.88 102 SER B CA 1
ATOM 3662 C C . SER B 1 102 ? 5.156 -5.801 -5.938 1 98.88 102 SER B C 1
ATOM 3664 O O . SER B 1 102 ? 5.406 -4.727 -5.383 1 98.88 102 SER B O 1
ATOM 3666 N N . ALA B 1 103 ? 6.004 -6.773 -5.973 1 98.94 103 ALA B N 1
ATOM 3667 C CA . ALA B 1 103 ? 7.285 -6.73 -5.273 1 98.94 103 ALA B CA 1
ATOM 3668 C C . ALA B 1 103 ? 8.203 -5.668 -5.875 1 98.94 103 ALA B C 1
ATOM 3670 O O . ALA B 1 103 ? 8.844 -4.906 -5.148 1 98.94 103 ALA B O 1
ATOM 3671 N N . LEU B 1 104 ? 8.242 -5.652 -7.215 1 98.94 104 LEU B N 1
ATOM 3672 C CA . LEU B 1 104 ? 9.07 -4.66 -7.898 1 98.94 104 LEU B CA 1
ATOM 3673 C C . LEU B 1 104 ? 8.672 -3.248 -7.484 1 98.94 104 LEU B C 1
ATOM 3675 O O . LEU B 1 104 ? 9.539 -2.414 -7.207 1 98.94 104 LEU B O 1
ATOM 3679 N N . LEU B 1 105 ? 7.41 -3.037 -7.391 1 98.88 105 LEU B N 1
ATOM 3680 C CA . LEU B 1 105 ? 6.91 -1.697 -7.102 1 98.88 105 LEU B CA 1
ATOM 3681 C C . LEU B 1 105 ? 7.141 -1.339 -5.637 1 98.88 105 LEU B C 1
ATOM 3683 O O . LEU B 1 105 ? 7.398 -0.178 -5.309 1 98.88 105 LEU B O 1
ATOM 3687 N N . VAL B 1 106 ? 7.051 -2.299 -4.699 1 98.88 106 VAL B N 1
ATOM 3688 C CA . VAL B 1 106 ? 7.402 -2.072 -3.303 1 98.88 106 VAL B CA 1
ATOM 3689 C C . VAL B 1 106 ? 8.867 -1.657 -3.197 1 98.88 106 VAL B C 1
ATOM 3691 O O . VAL B 1 106 ? 9.188 -0.652 -2.559 1 98.88 106 VAL B O 1
ATOM 3694 N N . LEU B 1 107 ? 9.75 -2.412 -3.879 1 98.88 107 LEU B N 1
ATOM 3695 C CA . LEU B 1 107 ? 11.18 -2.148 -3.779 1 98.88 107 LEU B CA 1
ATOM 3696 C C . LEU B 1 107 ? 11.531 -0.822 -4.441 1 98.88 107 LEU B C 1
ATOM 3698 O O . LEU B 1 107 ? 12.406 -0.098 -3.959 1 98.88 107 LEU B O 1
ATOM 3702 N N . ALA B 1 108 ? 10.867 -0.558 -5.57 1 98.75 108 ALA B N 1
ATOM 3703 C CA . ALA B 1 108 ? 11.125 0.711 -6.25 1 98.75 108 ALA B CA 1
ATOM 3704 C C . ALA B 1 108 ? 10.828 1.893 -5.328 1 98.75 108 ALA B C 1
ATOM 3706 O O . ALA B 1 108 ? 11.57 2.877 -5.312 1 98.75 108 ALA B O 1
ATOM 3707 N N . GLU B 1 109 ? 9.742 1.812 -4.594 1 97.94 109 GLU B N 1
ATOM 3708 C CA . GLU B 1 109 ? 9.406 2.873 -3.65 1 97.94 109 GLU B CA 1
ATOM 3709 C C . GLU B 1 109 ? 10.383 2.906 -2.479 1 97.94 109 GLU B C 1
ATOM 3711 O O . GLU B 1 109 ? 10.867 3.973 -2.1 1 97.94 109 GLU B O 1
ATOM 3716 N N . ARG B 1 110 ? 10.688 1.756 -1.913 1 97.88 110 ARG B N 1
ATOM 3717 C CA . ARG B 1 110 ? 11.562 1.625 -0.749 1 97.88 110 ARG B CA 1
ATOM 3718 C C . ARG B 1 110 ? 12.945 2.195 -1.035 1 97.88 110 ARG B C 1
ATOM 3720 O O . ARG B 1 110 ? 13.547 2.842 -0.175 1 97.88 110 ARG B O 1
ATOM 3727 N N . HIS B 1 111 ? 13.422 1.976 -2.258 1 97.94 111 HIS B N 1
ATOM 3728 C CA . HIS B 1 111 ? 14.805 2.328 -2.584 1 97.94 111 HIS B CA 1
ATOM 3729 C C . HIS B 1 111 ? 14.852 3.43 -3.637 1 97.94 111 HIS B C 1
ATOM 3731 O O . HIS B 1 111 ? 15.914 3.697 -4.207 1 97.94 111 HIS B O 1
ATOM 3737 N N . GLU B 1 112 ? 13.664 4.008 -3.928 1 96.88 112 GLU B N 1
ATOM 3738 C CA . GLU B 1 112 ? 13.531 5.125 -4.855 1 96.88 112 GLU B CA 1
ATOM 3739 C C . GLU B 1 112 ? 14.156 4.793 -6.207 1 96.88 112 GLU B C 1
ATOM 3741 O O . GLU B 1 112 ? 14.969 5.562 -6.73 1 96.88 112 GLU B O 1
ATOM 3746 N N . LEU B 1 113 ? 13.75 3.682 -6.773 1 98.44 113 LEU B N 1
ATOM 3747 C CA . LEU B 1 113 ? 14.25 3.209 -8.062 1 98.44 113 LEU B CA 1
ATOM 3748 C C . LEU B 1 113 ? 13.328 3.646 -9.195 1 98.44 113 LEU B C 1
ATOM 3750 O O . LEU B 1 113 ? 12.109 3.682 -9.031 1 98.44 113 LEU B O 1
ATOM 3754 N N . ASN B 1 114 ? 13.891 3.975 -10.305 1 98.44 114 ASN B N 1
ATOM 3755 C CA . ASN B 1 114 ? 13.188 4.141 -11.57 1 98.44 114 ASN B CA 1
ATOM 3756 C C . ASN B 1 114 ? 13.25 2.875 -12.422 1 98.44 114 ASN B C 1
ATOM 3758 O O . ASN B 1 114 ? 14.227 2.65 -13.133 1 98.44 114 ASN B O 1
ATOM 3762 N N . LEU B 1 115 ? 12.219 2.115 -12.391 1 98.75 115 LEU B N 1
ATOM 3763 C CA . LEU B 1 115 ? 12.227 0.797 -13.016 1 98.75 115 LEU B CA 1
ATOM 3764 C C . LEU B 1 115 ? 12.383 0.915 -14.523 1 98.75 115 LEU B C 1
ATOM 3766 O O . LEU B 1 115 ? 13.008 0.061 -15.156 1 98.75 115 LEU B O 1
ATOM 3770 N N . GLY B 1 116 ? 11.867 1.975 -15.086 1 98.44 116 GLY B N 1
ATOM 3771 C CA . GLY B 1 116 ? 11.977 2.182 -16.531 1 98.44 116 GLY B CA 1
ATOM 3772 C C . GLY B 1 116 ? 13.414 2.332 -17 1 98.44 116 GLY B C 1
ATOM 3773 O O . GLY B 1 116 ? 13.695 2.188 -18.188 1 98.44 116 GLY B O 1
ATOM 3774 N N . ALA B 1 117 ? 14.273 2.609 -16.141 1 98.56 117 ALA B N 1
ATOM 3775 C CA . ALA B 1 117 ? 15.688 2.807 -16.469 1 98.56 117 ALA B CA 1
ATOM 3776 C C . ALA B 1 117 ? 16.516 1.59 -16.078 1 98.56 117 ALA B C 1
ATOM 3778 O O . ALA B 1 117 ? 17.75 1.637 -16.109 1 98.56 117 ALA B O 1
ATOM 3779 N N . MET B 1 118 ? 15.844 0.508 -15.695 1 98.81 118 MET B N 1
ATOM 3780 C CA . MET B 1 118 ? 16.547 -0.657 -15.18 1 98.81 118 MET B CA 1
ATOM 3781 C C . MET B 1 118 ? 16.297 -1.882 -16.047 1 98.81 118 MET B C 1
ATOM 3783 O O . MET B 1 118 ? 15.305 -1.939 -16.766 1 98.81 118 MET B O 1
ATOM 3787 N N . SER B 1 119 ? 17.172 -2.855 -15.945 1 98.88 119 SER B N 1
ATOM 3788 C CA . SER B 1 119 ? 17.016 -4.125 -16.641 1 98.88 119 SER B CA 1
ATOM 3789 C C . SER B 1 119 ? 16.5 -5.215 -15.711 1 98.88 119 SER B C 1
ATOM 3791 O O . SER B 1 119 ? 16.828 -5.219 -14.516 1 98.88 119 SER B O 1
ATOM 3793 N N . LEU B 1 120 ? 15.672 -6.062 -16.25 1 98.88 120 LEU B N 1
ATOM 3794 C CA . LEU B 1 120 ? 15.203 -7.262 -15.547 1 98.88 120 LEU B CA 1
ATOM 3795 C C . LEU B 1 120 ? 15.445 -8.508 -16.391 1 98.88 120 LEU B C 1
ATOM 3797 O O . LEU B 1 120 ? 15.031 -8.562 -17.562 1 98.88 120 LEU B O 1
ATOM 3801 N N . ALA B 1 121 ? 16.156 -9.453 -15.859 1 98.94 121 ALA B N 1
ATOM 3802 C CA . ALA B 1 121 ? 16.328 -10.742 -16.531 1 98.94 121 ALA B CA 1
ATOM 3803 C C . ALA B 1 121 ? 15.375 -11.789 -15.953 1 98.94 121 ALA B C 1
ATOM 3805 O O . ALA B 1 121 ? 15.25 -11.914 -14.727 1 98.94 121 ALA B O 1
ATOM 3806 N N . VAL B 1 122 ? 14.75 -12.477 -16.812 1 98.75 122 VAL B N 1
ATOM 3807 C CA . VAL B 1 122 ? 13.938 -13.625 -16.422 1 98.75 122 VAL B CA 1
ATOM 3808 C C . VAL B 1 122 ? 14.703 -14.914 -16.719 1 98.75 122 VAL B C 1
ATOM 3810 O O . VAL B 1 122 ? 15.062 -15.188 -17.875 1 98.75 122 VAL B O 1
ATOM 3813 N N . ILE B 1 123 ? 14.992 -15.641 -15.648 1 98.69 123 ILE B N 1
ATOM 3814 C CA . ILE B 1 123 ? 15.539 -16.984 -15.789 1 98.69 123 ILE B CA 1
ATOM 3815 C C . ILE B 1 123 ? 14.406 -18 -15.883 1 98.69 123 ILE B C 1
ATOM 3817 O O . ILE B 1 123 ? 13.703 -18.25 -14.898 1 98.69 123 ILE B O 1
ATOM 3821 N N . GLY B 1 124 ? 14.273 -18.656 -17 1 97.69 124 GLY B N 1
ATOM 3822 C CA . GLY B 1 124 ? 13.086 -19.438 -17.297 1 97.69 124 GLY B CA 1
ATOM 3823 C C . GLY B 1 124 ? 12 -18.609 -17.969 1 97.69 124 GLY B C 1
ATOM 3824 O O . GLY B 1 124 ? 11.203 -17.953 -17.297 1 97.69 124 GLY B O 1
ATOM 3825 N N . ALA B 1 125 ? 11.969 -18.703 -19.297 1 96.75 125 ALA B N 1
ATOM 3826 C CA . ALA B 1 125 ? 11.023 -17.906 -20.062 1 96.75 125 ALA B CA 1
ATOM 3827 C C . ALA B 1 125 ? 9.859 -18.75 -20.562 1 96.75 125 ALA B C 1
ATOM 3829 O O . ALA B 1 125 ? 9.531 -18.719 -21.75 1 96.75 125 ALA B O 1
ATOM 3830 N N . GLY B 1 126 ? 9.312 -19.578 -19.609 1 95.31 126 GLY B N 1
ATOM 3831 C CA . GLY B 1 126 ? 8.07 -20.281 -19.875 1 95.31 126 GLY B CA 1
ATOM 3832 C C . GLY B 1 126 ? 6.84 -19.422 -19.641 1 95.31 126 GLY B C 1
ATOM 3833 O O . GLY B 1 126 ? 6.871 -18.203 -19.828 1 95.31 126 GLY B O 1
ATOM 3834 N N . ASN B 1 127 ? 5.723 -20.062 -19.266 1 95.69 127 ASN B N 1
ATOM 3835 C CA . ASN B 1 127 ? 4.473 -19.344 -19.047 1 95.69 127 ASN B CA 1
ATOM 3836 C C . ASN B 1 127 ? 4.621 -18.266 -18 1 95.69 127 ASN B C 1
ATOM 3838 O O . ASN B 1 127 ? 4.312 -17.094 -18.25 1 95.69 127 ASN B O 1
ATOM 3842 N N . THR B 1 128 ? 5.176 -18.609 -16.844 1 96.94 128 THR B N 1
ATOM 3843 C CA . THR B 1 128 ? 5.312 -17.688 -15.742 1 96.94 128 THR B CA 1
ATOM 3844 C C . THR B 1 128 ? 6.359 -16.625 -16.047 1 96.94 128 THR B C 1
ATOM 3846 O O . THR B 1 128 ? 6.109 -15.422 -15.891 1 96.94 128 THR B O 1
ATOM 3849 N N . GLY B 1 129 ? 7.492 -17.062 -16.562 1 98 129 GLY B N 1
ATOM 3850 C CA . GLY B 1 129 ? 8.555 -16.125 -16.891 1 98 129 GLY B CA 1
ATOM 3851 C C . GLY B 1 129 ? 8.141 -15.094 -17.922 1 98 129 GLY B C 1
ATOM 3852 O O . GLY B 1 129 ? 8.453 -13.914 -17.797 1 98 129 GLY B O 1
ATOM 3853 N N . GLU B 1 130 ? 7.457 -15.57 -18.906 1 97.56 130 GLU B N 1
ATOM 3854 C CA . GLU B 1 130 ? 7.02 -14.656 -19.969 1 97.56 130 GLU B CA 1
ATOM 3855 C C . GLU B 1 130 ? 5.984 -13.664 -19.438 1 97.56 130 GLU B C 1
ATOM 3857 O O . GLU B 1 130 ? 5.949 -12.516 -19.875 1 97.56 130 GLU B O 1
ATOM 3862 N N . CYS B 1 131 ? 5.141 -14.133 -18.547 1 98.19 131 CYS B N 1
ATOM 3863 C CA . CYS B 1 131 ? 4.195 -13.211 -17.938 1 98.19 131 CYS B CA 1
ATOM 3864 C C . CYS B 1 131 ? 4.922 -12.109 -17.172 1 98.19 131 CYS B C 1
ATOM 3866 O O . CYS B 1 131 ? 4.605 -10.93 -17.312 1 98.19 131 CYS B O 1
ATOM 3868 N N . VAL B 1 132 ? 5.949 -12.461 -16.422 1 98.75 132 VAL B N 1
ATOM 3869 C CA . VAL B 1 132 ? 6.758 -11.5 -15.664 1 98.75 132 VAL B CA 1
ATOM 3870 C C . VAL B 1 132 ? 7.465 -10.555 -16.641 1 98.75 132 VAL B C 1
ATOM 3872 O O . VAL B 1 132 ? 7.473 -9.336 -16.438 1 98.75 132 VAL B O 1
ATOM 3875 N N . ALA B 1 133 ? 7.992 -11.141 -17.719 1 98.44 133 ALA B N 1
ATOM 3876 C CA . ALA B 1 133 ? 8.68 -10.344 -18.734 1 98.44 133 ALA B CA 1
ATOM 3877 C C . ALA B 1 133 ? 7.742 -9.305 -19.344 1 98.44 133 ALA B C 1
ATOM 3879 O O . ALA B 1 133 ? 8.109 -8.133 -19.469 1 98.44 133 ALA B O 1
ATOM 3880 N N . GLY B 1 134 ? 6.586 -9.758 -19.703 1 98.25 134 GLY B N 1
ATOM 3881 C CA . GLY B 1 134 ? 5.613 -8.844 -20.281 1 98.25 134 GLY B CA 1
ATOM 3882 C C . GLY B 1 134 ? 5.242 -7.699 -19.359 1 98.25 134 GLY B C 1
ATOM 3883 O O . GLY B 1 134 ? 5.164 -6.547 -19.797 1 98.25 134 GLY B O 1
ATOM 3884 N N . LYS B 1 135 ? 5.02 -7.996 -18.109 1 98.56 135 LYS B N 1
ATOM 3885 C CA . LYS B 1 135 ? 4.668 -6.965 -17.141 1 98.56 135 LYS B CA 1
ATOM 3886 C C . LYS B 1 135 ? 5.832 -6.008 -16.906 1 98.56 135 LYS B C 1
ATOM 3888 O O . LYS B 1 135 ? 5.633 -4.797 -16.781 1 98.56 135 LYS B O 1
ATOM 3893 N N . ALA B 1 136 ? 7.051 -6.512 -16.875 1 98.69 136 ALA B N 1
ATOM 3894 C CA . ALA B 1 136 ? 8.234 -5.668 -16.734 1 98.69 136 ALA B CA 1
ATOM 3895 C C . ALA B 1 136 ? 8.391 -4.738 -17.922 1 98.69 136 ALA B C 1
ATOM 3897 O O . ALA B 1 136 ? 8.711 -3.559 -17.766 1 98.69 136 ALA B O 1
ATOM 3898 N N . GLU B 1 137 ? 8.148 -5.285 -19.109 1 98.25 137 GLU B N 1
ATOM 3899 C CA . GLU B 1 137 ? 8.195 -4.465 -20.312 1 98.25 137 GLU B CA 1
ATOM 3900 C C . GLU B 1 137 ? 7.16 -3.346 -20.25 1 98.25 137 GLU B C 1
ATOM 3902 O O . GLU B 1 137 ? 7.434 -2.217 -20.672 1 98.25 137 GLU B O 1
ATOM 3907 N N . ALA B 1 138 ? 6.012 -3.676 -19.734 1 97.75 138 ALA B N 1
ATOM 3908 C CA . ALA B 1 138 ? 4.938 -2.691 -19.609 1 97.75 138 ALA B CA 1
ATOM 3909 C C . ALA B 1 138 ? 5.332 -1.57 -18.656 1 97.75 138 ALA B C 1
ATOM 3911 O O . ALA B 1 138 ? 4.844 -0.445 -18.781 1 97.75 138 ALA B O 1
ATOM 3912 N N . LEU B 1 139 ? 6.262 -1.824 -17.703 1 97.88 139 LEU B N 1
ATOM 3913 C CA . LEU B 1 139 ? 6.793 -0.819 -16.797 1 97.88 139 LEU B CA 1
ATOM 3914 C C . LEU B 1 139 ? 7.898 -0.009 -17.453 1 97.88 139 LEU B C 1
ATOM 3916 O O . LEU B 1 139 ? 8.43 0.934 -16.859 1 97.88 139 LEU B O 1
ATOM 3920 N N . GLY B 1 140 ? 8.305 -0.404 -18.625 1 97.75 140 GLY B N 1
ATOM 3921 C CA . GLY B 1 140 ? 9.352 0.294 -19.359 1 97.75 140 GLY B CA 1
ATOM 3922 C C . GLY B 1 140 ? 10.734 -0.275 -19.109 1 97.75 140 GLY B C 1
ATOM 3923 O O . GLY B 1 140 ? 11.734 0.329 -19.5 1 97.75 140 GLY B O 1
ATOM 3924 N N . MET B 1 141 ? 10.844 -1.424 -18.516 1 98.62 141 MET B N 1
ATOM 3925 C CA . MET B 1 141 ? 12.148 -2.004 -18.203 1 98.62 141 MET B CA 1
ATOM 3926 C C . MET B 1 141 ? 12.766 -2.646 -19.453 1 98.62 141 MET B C 1
ATOM 3928 O O . MET B 1 141 ? 12.047 -3.045 -20.359 1 98.62 141 MET B O 1
ATOM 3932 N N . ARG B 1 142 ? 14.109 -2.691 -19.5 1 98.44 142 ARG B N 1
ATOM 3933 C CA . ARG B 1 142 ? 14.82 -3.559 -20.438 1 98.44 142 ARG B CA 1
ATOM 3934 C C . ARG B 1 142 ? 14.797 -5.008 -19.969 1 98.44 142 ARG B C 1
ATOM 3936 O O . ARG B 1 142 ? 15.367 -5.336 -18.922 1 98.44 142 ARG B O 1
ATOM 3943 N N . VAL B 1 143 ? 14.172 -5.906 -20.781 1 98.62 143 VAL B N 1
ATOM 3944 C CA . VAL B 1 143 ? 13.969 -7.27 -20.312 1 98.62 143 VAL B CA 1
ATOM 3945 C C . VAL B 1 143 ? 14.906 -8.219 -21.062 1 98.62 143 VAL B C 1
ATOM 3947 O O . VAL B 1 143 ? 15.047 -8.133 -22.281 1 98.62 143 VAL B O 1
ATOM 3950 N N . LEU B 1 144 ? 15.547 -9.031 -20.297 1 98.62 144 LEU B N 1
ATOM 3951 C CA . LEU B 1 144 ? 16.359 -10.117 -20.828 1 98.62 144 LEU B CA 1
ATOM 3952 C C . LEU B 1 144 ? 15.719 -11.469 -20.547 1 98.62 144 LEU B C 1
ATOM 3954 O O . LEU B 1 144 ? 15.164 -11.68 -19.469 1 98.62 144 LEU B O 1
ATOM 3958 N N . ARG B 1 145 ? 15.727 -12.328 -21.531 1 98.19 145 ARG B N 1
ATOM 3959 C CA . ARG B 1 145 ? 15.195 -13.672 -21.375 1 98.19 145 ARG B CA 1
ATOM 3960 C C . ARG B 1 145 ? 16.312 -14.719 -21.422 1 98.19 145 ARG B C 1
ATOM 3962 O O . ARG B 1 145 ? 17.109 -14.727 -22.359 1 98.19 145 ARG B O 1
ATOM 3969 N N . CYS B 1 146 ? 16.391 -15.492 -20.422 1 98.31 146 CYS B N 1
ATOM 3970 C CA . CYS B 1 146 ? 17.312 -16.609 -20.359 1 98.31 146 CYS B CA 1
ATOM 3971 C C . CYS B 1 146 ? 16.578 -17.938 -20.219 1 98.31 146 CYS B C 1
ATOM 3973 O O . CYS B 1 146 ? 15.945 -18.203 -19.203 1 98.31 146 CYS B O 1
ATOM 3975 N N . ASP B 1 147 ? 16.578 -18.75 -21.203 1 97 147 ASP B N 1
ATOM 3976 C CA . ASP B 1 147 ? 15.953 -20.062 -21.266 1 97 147 ASP B CA 1
ATOM 3977 C C . ASP B 1 147 ? 16.688 -20.969 -22.25 1 97 147 ASP B C 1
ATOM 3979 O O . ASP B 1 147 ? 16.312 -21.078 -23.422 1 97 147 ASP B O 1
ATOM 3983 N N . PRO B 1 148 ? 17.688 -21.688 -21.719 1 94.62 148 PRO B N 1
ATOM 3984 C CA . PRO B 1 148 ? 18.562 -22.453 -22.609 1 94.62 148 PRO B CA 1
ATOM 3985 C C . PRO B 1 148 ? 17.812 -23.484 -23.438 1 94.62 148 PRO B C 1
ATOM 3987 O O . PRO B 1 148 ? 17.984 -23.562 -24.656 1 94.62 148 PRO B O 1
ATOM 3990 N N . PRO B 1 149 ? 16.938 -24.312 -22.797 1 93 149 PRO B N 1
ATOM 3991 C CA . PRO B 1 149 ? 16.219 -25.266 -23.641 1 93 149 PRO B CA 1
ATOM 3992 C C . PRO B 1 149 ? 15.422 -24.578 -24.75 1 93 149 PRO B C 1
ATOM 3994 O O . PRO B 1 149 ? 15.406 -25.047 -25.891 1 93 149 PRO B O 1
ATOM 3997 N N . ARG B 1 150 ? 14.758 -23.5 -24.516 1 93.19 150 ARG B N 1
ATOM 3998 C CA . ARG B 1 150 ? 13.977 -22.781 -25.531 1 93.19 150 ARG B CA 1
ATOM 3999 C C . ARG B 1 150 ? 14.891 -22.141 -26.562 1 93.19 150 ARG B C 1
ATOM 4001 O O . ARG B 1 150 ? 14.555 -22.109 -27.75 1 93.19 150 ARG B O 1
ATOM 4008 N N . ALA B 1 151 ? 15.961 -21.609 -26.125 1 92.69 151 ALA B N 1
ATOM 4009 C CA . ALA B 1 151 ? 16.922 -21 -27.047 1 92.69 151 ALA B CA 1
ATOM 4010 C C . ALA B 1 151 ? 17.438 -22.031 -28.047 1 92.69 151 ALA B C 1
ATOM 4012 O O . ALA B 1 151 ? 17.562 -21.734 -29.234 1 92.69 151 ALA B O 1
ATOM 4013 N N . ARG B 1 152 ? 17.688 -23.25 -27.547 1 91.94 152 ARG B N 1
ATOM 4014 C CA . ARG B 1 152 ? 18.203 -24.312 -28.406 1 91.94 152 ARG B CA 1
ATOM 4015 C C . ARG B 1 152 ? 17.141 -24.781 -29.391 1 91.94 152 ARG B C 1
ATOM 4017 O O . ARG B 1 152 ? 17.453 -25.172 -30.516 1 91.94 152 ARG B O 1
ATOM 4024 N N . ALA B 1 153 ? 15.922 -24.719 -28.953 1 89.88 153 ALA B N 1
ATOM 4025 C CA . ALA B 1 153 ? 14.82 -25.188 -29.781 1 89.88 153 ALA B CA 1
ATOM 4026 C C . ALA B 1 153 ? 14.375 -24.125 -30.766 1 89.88 153 ALA B C 1
ATOM 4028 O O . ALA B 1 153 ? 13.688 -24.422 -31.75 1 89.88 153 ALA B O 1
ATOM 4029 N N . ALA B 1 154 ? 14.664 -22.922 -30.484 1 84.62 154 ALA B N 1
ATOM 4030 C CA . ALA B 1 154 ? 14.18 -21.797 -31.281 1 84.62 154 ALA B CA 1
ATOM 4031 C C . ALA B 1 154 ? 14.914 -21.719 -32.625 1 84.62 154 ALA B C 1
ATOM 4033 O O . ALA B 1 154 ? 16.062 -22.125 -32.719 1 84.62 154 ALA B O 1
ATOM 4034 N N . GLU B 1 155 ? 14.164 -21.25 -33.562 1 78.75 155 GLU B N 1
ATOM 4035 C CA . GLU B 1 155 ? 14.797 -20.938 -34.844 1 78.75 155 GLU B CA 1
ATOM 4036 C C . GLU B 1 155 ? 15.766 -19.766 -34.688 1 78.75 155 GLU B C 1
ATOM 4038 O O . GLU B 1 155 ? 15.711 -19.016 -33.719 1 78.75 155 GLU B O 1
ATOM 4043 N N . ALA B 1 156 ? 16.578 -19.609 -35.781 1 68.5 156 ALA B N 1
ATOM 4044 C CA . ALA B 1 156 ? 17.688 -18.672 -35.688 1 68.5 156 ALA B CA 1
ATOM 4045 C C . ALA B 1 156 ? 17.219 -17.281 -35.281 1 68.5 156 ALA B C 1
ATOM 4047 O O . ALA B 1 156 ? 17.766 -16.672 -34.375 1 68.5 156 ALA B O 1
ATOM 4048 N N . ASN B 1 157 ? 16.172 -16.672 -35.812 1 67.19 157 ASN B N 1
ATOM 4049 C CA . ASN B 1 157 ? 15.695 -15.32 -35.531 1 67.19 157 ASN B CA 1
ATOM 4050 C C . ASN B 1 157 ? 15.102 -15.211 -34.156 1 67.19 157 ASN B C 1
ATOM 4052 O O . ASN B 1 157 ? 15.258 -14.188 -33.469 1 67.19 157 ASN B O 1
ATOM 4056 N N . GLU B 1 158 ? 14.594 -16.234 -33.562 1 75.69 158 GLU B N 1
ATOM 4057 C CA . GLU B 1 158 ? 13.969 -16.25 -32.25 1 75.69 158 GLU B CA 1
ATOM 4058 C C . GLU B 1 158 ? 15.008 -16.484 -31.141 1 75.69 158 GLU B C 1
ATOM 4060 O O . GLU B 1 158 ? 14.875 -15.977 -30.031 1 75.69 158 GLU B O 1
ATOM 4065 N N . ALA B 1 159 ? 16.031 -17.141 -31.594 1 74.94 159 ALA B N 1
ATOM 4066 C CA . ALA B 1 159 ? 17.109 -17.484 -30.656 1 74.94 159 ALA B CA 1
ATOM 4067 C C . ALA B 1 159 ? 17.844 -16.234 -30.188 1 74.94 159 ALA B C 1
ATOM 4069 O O . ALA B 1 159 ? 18.344 -16.188 -29.062 1 74.94 159 ALA B O 1
ATOM 4070 N N . ALA B 1 160 ? 17.859 -15.234 -31.031 1 74.62 160 ALA B N 1
ATOM 4071 C CA . ALA B 1 160 ? 18.578 -14 -30.734 1 74.62 160 ALA B CA 1
ATOM 4072 C C . ALA B 1 160 ? 17.906 -13.227 -29.609 1 74.62 160 ALA B C 1
ATOM 4074 O O . ALA B 1 160 ? 18.516 -12.328 -29.016 1 74.62 160 ALA B O 1
ATOM 4075 N N . GLN B 1 161 ? 16.781 -13.688 -29.188 1 86.5 161 GLN B N 1
ATOM 4076 C CA . GLN B 1 161 ? 16.016 -12.984 -28.156 1 86.5 161 GLN B CA 1
ATOM 4077 C C . GLN B 1 161 ? 16.406 -13.469 -26.766 1 86.5 161 GLN B C 1
ATOM 4079 O O . GLN B 1 161 ? 16.031 -12.852 -25.766 1 86.5 161 GLN B O 1
ATOM 4084 N N . PHE B 1 162 ? 17.297 -14.5 -26.766 1 95.44 162 PHE B N 1
ATOM 4085 C CA . PHE B 1 162 ? 17.688 -15.078 -25.484 1 95.44 162 PHE B CA 1
ATOM 4086 C C . PHE B 1 162 ? 19.125 -14.703 -25.156 1 95.44 162 PHE B C 1
ATOM 4088 O O . PHE B 1 162 ? 19.969 -14.602 -26.047 1 95.44 162 PHE B O 1
ATOM 4095 N N . VAL B 1 163 ? 19.375 -14.453 -23.938 1 97.12 163 VAL B N 1
ATOM 4096 C CA . VAL B 1 163 ? 20.734 -14.242 -23.453 1 97.12 163 VAL B CA 1
ATOM 4097 C C . VAL B 1 163 ? 21.188 -15.461 -22.656 1 97.12 163 VAL B C 1
ATOM 4099 O O . VAL B 1 163 ? 20.375 -16.312 -22.281 1 97.12 163 VAL B O 1
ATOM 4102 N N . ASP B 1 164 ? 22.5 -15.602 -22.484 1 95.88 164 ASP B N 1
ATOM 4103 C CA . ASP B 1 164 ? 22.969 -16.703 -21.672 1 95.88 164 ASP B CA 1
ATOM 4104 C C . ASP B 1 164 ? 22.859 -16.375 -20.188 1 95.88 164 ASP B C 1
ATOM 4106 O O . ASP B 1 164 ? 22.5 -15.258 -19.812 1 95.88 164 ASP B O 1
ATOM 4110 N N . TYR B 1 165 ? 23.188 -17.344 -19.375 1 97.69 165 TYR B N 1
ATOM 4111 C CA . TYR B 1 165 ? 22.953 -17.25 -17.938 1 97.69 165 TYR B CA 1
ATOM 4112 C C . TYR B 1 165 ? 23.812 -16.156 -17.312 1 97.69 165 TYR B C 1
ATOM 4114 O O . TYR B 1 165 ? 23.328 -15.375 -16.5 1 97.69 165 TYR B O 1
ATOM 4122 N N . GLN B 1 166 ? 25.062 -16.078 -17.641 1 97.62 166 GLN B N 1
ATOM 4123 C CA . GLN B 1 166 ? 25.969 -15.086 -17.062 1 97.62 166 GLN B CA 1
ATOM 4124 C C . GLN B 1 166 ? 25.547 -13.664 -17.438 1 97.62 166 GLN B C 1
ATOM 4126 O O . GLN B 1 166 ? 25.562 -12.766 -16.594 1 97.62 166 GLN B O 1
ATOM 4131 N N . GLN B 1 167 ? 25.125 -13.492 -18.672 1 97.75 167 GLN B N 1
ATOM 4132 C CA . GLN B 1 167 ? 24.625 -12.195 -19.109 1 97.75 167 GLN B CA 1
ATOM 4133 C C . GLN B 1 167 ? 23.359 -11.805 -18.328 1 97.75 167 GLN B C 1
ATOM 4135 O O . GLN B 1 167 ? 23.203 -10.648 -17.922 1 97.75 167 GLN B O 1
ATOM 4140 N N . ALA B 1 168 ? 22.531 -12.766 -18.141 1 98.62 168 ALA B N 1
ATOM 4141 C CA . ALA B 1 168 ? 21.281 -12.516 -17.406 1 98.62 168 ALA B CA 1
ATOM 4142 C C . ALA B 1 168 ? 21.578 -12.078 -15.969 1 98.62 168 ALA B C 1
ATOM 4144 O O . ALA B 1 168 ? 20.938 -11.172 -15.453 1 98.62 168 ALA B O 1
ATOM 4145 N N . LEU B 1 169 ? 22.562 -12.664 -15.352 1 98.56 169 LEU B N 1
ATOM 4146 C CA . LEU B 1 169 ? 22.891 -12.398 -13.953 1 98.56 169 LEU B CA 1
ATOM 4147 C C . LEU B 1 169 ? 23.438 -10.984 -13.773 1 98.56 169 LEU B C 1
ATOM 4149 O O . LEU B 1 169 ? 23.516 -10.477 -12.656 1 98.56 169 LEU B O 1
ATOM 4153 N N . GLU B 1 170 ? 23.734 -10.258 -14.867 1 98.12 170 GLU B N 1
ATOM 4154 C CA . GLU B 1 170 ? 24.297 -8.914 -14.797 1 98.12 170 GLU B CA 1
ATOM 4155 C C . GLU B 1 170 ? 23.203 -7.859 -14.766 1 98.12 170 GLU B C 1
ATOM 4157 O O . GLU B 1 170 ? 23.469 -6.68 -14.539 1 98.12 170 GLU B O 1
ATOM 4162 N N . ALA B 1 171 ? 21.984 -8.289 -14.977 1 98.81 171 ALA B N 1
ATOM 4163 C CA . ALA B 1 171 ? 20.859 -7.348 -14.961 1 98.81 171 ALA B CA 1
ATOM 4164 C C . ALA B 1 171 ? 20.719 -6.703 -13.586 1 98.81 171 ALA B C 1
ATOM 4166 O O . ALA B 1 171 ? 21.188 -7.242 -12.586 1 98.81 171 ALA B O 1
ATOM 4167 N N . ASP B 1 172 ? 20.078 -5.492 -13.531 1 98.88 172 ASP B N 1
ATOM 4168 C CA . ASP B 1 172 ? 19.797 -4.824 -12.258 1 98.88 172 ASP B CA 1
ATOM 4169 C C . ASP B 1 172 ? 18.953 -5.707 -11.344 1 98.88 172 ASP B C 1
ATOM 4171 O O . ASP B 1 172 ? 19.172 -5.738 -10.133 1 98.88 172 ASP B O 1
ATOM 4175 N N . ILE B 1 173 ? 18 -6.398 -11.961 1 98.94 173 ILE B N 1
ATOM 4176 C CA . ILE B 1 173 ? 17.062 -7.293 -11.273 1 98.94 173 ILE B CA 1
ATOM 4177 C C . ILE B 1 173 ? 17.031 -8.641 -11.984 1 98.94 173 ILE B C 1
ATOM 4179 O O . ILE B 1 173 ? 16.984 -8.703 -13.219 1 98.94 173 ILE B O 1
ATOM 4183 N N . VAL B 1 174 ? 17.109 -9.75 -11.234 1 98.94 174 VAL B N 1
ATOM 4184 C CA . VAL B 1 174 ? 17.031 -11.086 -11.812 1 98.94 174 VAL B CA 1
ATOM 4185 C C . VAL B 1 174 ? 15.914 -11.875 -11.141 1 98.94 174 VAL B C 1
ATOM 4187 O O . VAL B 1 174 ? 15.883 -11.992 -9.906 1 98.94 174 VAL B O 1
ATOM 4190 N N . SER B 1 175 ? 14.984 -12.398 -11.914 1 98.94 175 SER B N 1
ATOM 4191 C CA . SER B 1 175 ? 13.844 -13.164 -11.422 1 98.94 175 SER B CA 1
ATOM 4192 C C . SER B 1 175 ? 13.867 -14.594 -11.945 1 98.94 175 SER B C 1
ATOM 4194 O O . SER B 1 175 ? 13.984 -14.82 -13.148 1 98.94 175 SER B O 1
ATOM 4196 N N . PHE B 1 176 ? 13.711 -15.562 -11.047 1 98.81 176 PHE B N 1
ATOM 4197 C CA . PHE B 1 176 ? 13.836 -16.969 -11.398 1 98.81 176 PHE B CA 1
ATOM 4198 C C . PHE B 1 176 ? 12.469 -17.625 -11.508 1 98.81 176 PHE B C 1
ATOM 4200 O O . PHE B 1 176 ? 11.633 -17.5 -10.609 1 98.81 176 PHE B O 1
ATOM 4207 N N . HIS B 1 177 ? 12.227 -18.344 -12.586 1 98.12 177 HIS B N 1
ATOM 4208 C CA . HIS B 1 177 ? 10.977 -19.047 -12.898 1 98.12 177 HIS B CA 1
ATOM 4209 C C . HIS B 1 177 ? 11.25 -20.375 -13.594 1 98.12 177 HIS B C 1
ATOM 4211 O O . HIS B 1 177 ? 10.672 -20.656 -14.648 1 98.12 177 HIS B O 1
ATOM 4217 N N . VAL B 1 178 ? 12.023 -21.25 -12.953 1 97.19 178 VAL B N 1
ATOM 4218 C CA . VAL B 1 178 ? 12.477 -22.5 -13.555 1 97.19 178 VAL B CA 1
ATOM 4219 C C . VAL B 1 178 ? 11.977 -23.688 -12.719 1 97.19 178 VAL B C 1
ATOM 4221 O O . VAL B 1 178 ? 11.719 -23.547 -11.523 1 97.19 178 VAL B O 1
ATOM 4224 N N . PRO B 1 179 ? 11.828 -24.844 -13.352 1 92.88 179 PRO B N 1
ATOM 4225 C CA . PRO B 1 179 ? 11.617 -26.062 -12.562 1 92.88 179 PRO B CA 1
ATOM 4226 C C . PRO B 1 179 ? 12.875 -26.5 -11.828 1 92.88 179 PRO B C 1
ATOM 4228 O O . PRO B 1 179 ? 13.953 -25.938 -12.023 1 92.88 179 PRO B O 1
ATOM 4231 N N . ILE B 1 180 ? 12.742 -27.406 -10.93 1 92.88 180 ILE B N 1
ATOM 4232 C CA . ILE B 1 180 ? 13.906 -27.984 -10.266 1 92.88 180 ILE B CA 1
ATOM 4233 C C . ILE B 1 180 ? 14.344 -29.25 -10.984 1 92.88 180 ILE B C 1
ATOM 4235 O O . ILE B 1 180 ? 13.547 -30.172 -11.156 1 92.88 180 ILE B O 1
ATOM 4239 N N . THR B 1 181 ? 15.492 -29.219 -11.539 1 92.69 181 THR B N 1
ATOM 4240 C CA . THR B 1 181 ? 16.141 -30.375 -12.141 1 92.69 181 THR B CA 1
ATOM 4241 C C . THR B 1 181 ? 17.547 -30.562 -11.586 1 92.69 181 THR B C 1
ATOM 4243 O O . THR B 1 181 ? 18.25 -29.578 -11.312 1 92.69 181 THR B O 1
ATOM 4246 N N . ARG B 1 182 ? 18 -31.781 -11.453 1 93.69 182 ARG B N 1
ATOM 4247 C CA . ARG B 1 182 ? 19.266 -32.031 -10.758 1 93.69 182 ARG B CA 1
ATOM 4248 C C . ARG B 1 182 ? 20.312 -32.594 -11.711 1 93.69 182 ARG B C 1
ATOM 4250 O O . ARG B 1 182 ? 21.516 -32.562 -11.422 1 93.69 182 ARG B O 1
ATOM 4257 N N . GLN B 1 183 ? 19.859 -33.094 -12.844 1 93.06 183 GLN B N 1
ATOM 4258 C CA . GLN B 1 183 ? 20.766 -33.719 -13.797 1 93.06 183 GLN B CA 1
ATOM 4259 C C . GLN B 1 183 ? 20.641 -33.094 -15.18 1 93.06 183 GLN B C 1
ATOM 4261 O O . GLN B 1 183 ? 19.672 -32.406 -15.469 1 93.06 183 GLN B O 1
ATOM 4266 N N . GLY B 1 184 ? 21.734 -33.281 -15.977 1 91.94 184 GLY B N 1
ATOM 4267 C CA . GLY B 1 184 ? 21.703 -32.812 -17.359 1 91.94 184 GLY B CA 1
ATOM 4268 C C . GLY B 1 184 ? 22.297 -31.438 -17.531 1 91.94 184 GLY B C 1
ATOM 4269 O O . GLY B 1 184 ? 22.656 -30.781 -16.547 1 91.94 184 GLY B O 1
ATOM 4270 N N . PRO B 1 185 ? 22.328 -30.969 -18.781 1 91.94 185 PRO B N 1
ATOM 4271 C CA . PRO B 1 185 ? 22.984 -29.688 -19.094 1 91.94 185 PRO B CA 1
ATOM 4272 C C . PRO B 1 185 ? 22.188 -28.484 -18.609 1 91.94 185 PRO B C 1
ATOM 4274 O O . PRO B 1 185 ? 22.719 -27.375 -18.5 1 91.94 185 PRO B O 1
ATOM 4277 N N . ASP B 1 186 ? 20.969 -28.688 -18.281 1 95.25 186 ASP B N 1
ATOM 4278 C CA . ASP B 1 186 ? 20.109 -27.578 -17.875 1 95.25 186 ASP B CA 1
ATOM 4279 C C . ASP B 1 186 ? 19.625 -27.734 -16.438 1 95.25 186 ASP B C 1
ATOM 4281 O O . ASP B 1 186 ? 18.516 -27.328 -16.094 1 95.25 186 ASP B O 1
ATOM 4285 N N . ALA B 1 187 ? 20.438 -28.453 -15.648 1 96.06 187 ALA B N 1
ATOM 4286 C CA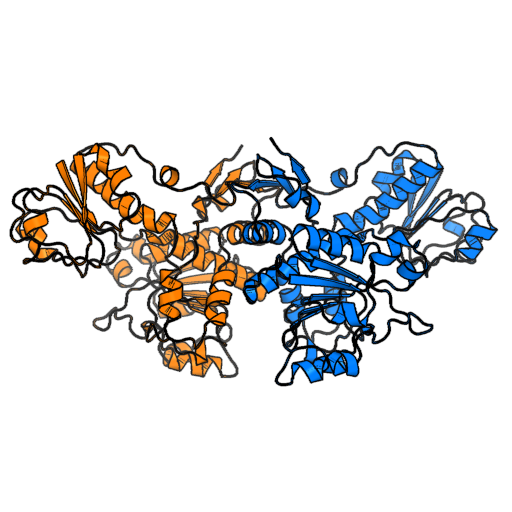 . ALA B 1 187 ? 20.078 -28.641 -14.242 1 96.06 187 ALA B CA 1
ATOM 4287 C C . ALA B 1 187 ? 19.906 -27.297 -13.539 1 96.06 187 ALA B C 1
ATOM 4289 O O . ALA B 1 187 ? 20.672 -26.359 -13.773 1 96.06 187 ALA B O 1
ATOM 4290 N N . THR B 1 188 ? 18.938 -27.25 -12.609 1 97.56 188 THR B N 1
ATOM 4291 C CA . THR B 1 188 ? 18.609 -25.953 -12.023 1 97.56 188 THR B CA 1
ATOM 4292 C C . THR B 1 188 ? 18.828 -25.969 -10.516 1 97.56 188 THR B C 1
ATOM 4294 O O . THR B 1 188 ? 18.672 -24.938 -9.852 1 97.56 188 THR B O 1
ATOM 4297 N N . PHE B 1 189 ? 19.188 -27.156 -9.938 1 97.56 189 PHE B N 1
ATOM 4298 C CA . PHE B 1 189 ? 19.562 -27.203 -8.523 1 97.56 189 PHE B CA 1
ATOM 4299 C C . PHE B 1 189 ? 20.75 -26.297 -8.242 1 97.56 189 PHE B C 1
ATOM 4301 O O . PHE B 1 189 ? 21.812 -26.438 -8.852 1 97.56 189 PHE B O 1
ATOM 4308 N N . HIS B 1 190 ? 20.562 -25.328 -7.301 1 98.19 190 HIS B N 1
ATOM 4309 C CA . HIS B 1 190 ? 21.578 -24.344 -6.918 1 98.19 190 HIS B CA 1
ATOM 4310 C C . HIS B 1 190 ? 22.141 -23.625 -8.141 1 98.19 190 HIS B C 1
ATOM 4312 O O . HIS B 1 190 ? 23.359 -23.453 -8.258 1 98.19 190 HIS B O 1
ATOM 4318 N N . LEU B 1 191 ? 21.141 -23.359 -9.031 1 97.69 191 LEU B N 1
ATOM 4319 C CA . LEU B 1 191 ? 21.516 -22.5 -10.148 1 97.69 191 LEU B CA 1
ATOM 4320 C C . LEU B 1 191 ? 22.188 -21.219 -9.641 1 97.69 191 LEU B C 1
ATOM 4322 O O . LEU B 1 191 ? 23.109 -20.719 -10.273 1 97.69 191 LEU B O 1
ATOM 4326 N N . LEU B 1 192 ? 21.703 -20.625 -8.609 1 98.62 192 LEU B N 1
ATOM 4327 C CA . LEU B 1 192 ? 22.391 -19.578 -7.879 1 98.62 192 LEU B CA 1
ATOM 4328 C C . LEU B 1 192 ? 23.172 -20.172 -6.703 1 98.62 192 LEU B C 1
ATOM 4330 O O . LEU B 1 192 ? 22.688 -20.172 -5.57 1 98.62 192 LEU B O 1
ATOM 4334 N N . ASP B 1 193 ? 24.344 -20.688 -6.961 1 98.25 193 ASP B N 1
ATOM 4335 C CA . ASP B 1 193 ? 25.172 -21.328 -5.957 1 98.25 193 ASP B CA 1
ATOM 4336 C C . ASP B 1 193 ? 26.062 -20.328 -5.234 1 98.25 193 ASP B C 1
ATOM 4338 O O . ASP B 1 193 ? 25.938 -19.125 -5.453 1 98.25 193 ASP B O 1
ATOM 4342 N N . ALA B 1 194 ? 26.875 -20.797 -4.398 1 98.38 194 ALA B N 1
ATOM 4343 C CA . ALA B 1 194 ? 27.719 -19.953 -3.547 1 98.38 194 ALA B CA 1
ATOM 4344 C C . ALA B 1 194 ? 28.609 -19.047 -4.387 1 98.38 194 ALA B C 1
ATOM 4346 O O . ALA B 1 194 ? 28.797 -17.875 -4.066 1 98.38 194 ALA B O 1
ATOM 4347 N N . ALA B 1 195 ? 29.156 -19.609 -5.422 1 98.25 195 ALA B N 1
ATOM 4348 C CA . ALA B 1 195 ? 30.062 -18.844 -6.27 1 98.25 195 ALA B CA 1
ATOM 4349 C C . ALA B 1 195 ? 29.344 -17.703 -6.965 1 98.25 195 ALA B C 1
ATOM 4351 O O . ALA B 1 195 ? 29.844 -16.578 -7.008 1 98.25 195 ALA B O 1
ATOM 4352 N N . GLN B 1 196 ? 28.188 -17.969 -7.523 1 98.44 196 GLN B N 1
ATOM 4353 C CA . GLN B 1 196 ? 27.406 -16.938 -8.188 1 98.44 196 GLN B CA 1
ATOM 4354 C C . GLN B 1 196 ? 26.938 -15.875 -7.188 1 98.44 196 GLN B C 1
ATOM 4356 O O . GLN B 1 196 ? 26.938 -14.68 -7.504 1 98.44 196 GLN B O 1
ATOM 4361 N N . ILE B 1 197 ? 26.531 -16.266 -6.039 1 98.75 197 ILE B N 1
ATOM 4362 C CA . ILE B 1 197 ? 26.078 -15.352 -4.996 1 98.75 197 ILE B CA 1
ATOM 4363 C C . ILE B 1 197 ? 27.203 -14.398 -4.625 1 98.75 197 ILE B C 1
ATOM 4365 O O . ILE B 1 197 ? 27 -13.188 -4.523 1 98.75 197 ILE B O 1
ATOM 4369 N N . ALA B 1 198 ? 28.359 -14.938 -4.477 1 97.94 198 ALA B N 1
ATOM 4370 C CA . ALA B 1 198 ? 29.531 -14.141 -4.09 1 97.94 198 ALA B CA 1
ATOM 4371 C C . ALA B 1 198 ? 29.875 -13.117 -5.168 1 97.94 198 ALA B C 1
ATOM 4373 O O . ALA B 1 198 ? 30.375 -12.031 -4.867 1 97.94 198 ALA B O 1
ATOM 4374 N N . ALA B 1 199 ? 29.562 -13.43 -6.383 1 98 199 ALA B N 1
ATOM 4375 C CA . ALA B 1 199 ? 29.969 -12.609 -7.52 1 98 199 ALA B CA 1
ATOM 4376 C C . ALA B 1 199 ? 28.969 -11.484 -7.773 1 98 199 ALA B C 1
ATOM 4378 O O . ALA B 1 199 ? 29.25 -10.547 -8.523 1 98 199 ALA B O 1
ATOM 4379 N N . ARG B 1 200 ? 27.797 -11.516 -7.145 1 98.31 200 ARG B N 1
ATOM 4380 C CA . ARG B 1 200 ? 26.766 -10.523 -7.406 1 98.31 200 ARG B CA 1
ATOM 4381 C C . ARG B 1 200 ? 27.125 -9.18 -6.785 1 98.31 200 ARG B C 1
ATOM 4383 O O . ARG B 1 200 ? 27.719 -9.125 -5.707 1 98.31 200 ARG B O 1
ATOM 4390 N N . PRO B 1 201 ? 26.844 -8.086 -7.465 1 97.94 201 PRO B N 1
ATOM 4391 C CA . PRO B 1 201 ? 27.078 -6.785 -6.84 1 97.94 201 PRO B CA 1
ATOM 4392 C C . PRO B 1 201 ? 26.172 -6.531 -5.641 1 97.94 201 PRO B C 1
ATOM 4394 O O . PRO B 1 201 ? 25.016 -6.973 -5.629 1 97.94 201 PRO B O 1
ATOM 4397 N N . ALA B 1 202 ? 26.688 -5.789 -4.68 1 97.75 202 ALA B N 1
ATOM 4398 C CA . ALA B 1 202 ? 25.906 -5.422 -3.502 1 97.75 202 ALA B CA 1
ATOM 4399 C C . ALA B 1 202 ? 24.625 -4.703 -3.9 1 97.75 202 ALA B C 1
ATOM 4401 O O . ALA B 1 202 ? 24.641 -3.848 -4.789 1 97.75 202 ALA B O 1
ATOM 4402 N N . GLY B 1 203 ? 23.531 -5.098 -3.303 1 98.12 203 GLY B N 1
ATOM 4403 C CA . GLY B 1 203 ? 22.266 -4.398 -3.518 1 98.12 203 GLY B CA 1
ATOM 4404 C C . GLY B 1 203 ? 21.5 -4.902 -4.723 1 98.12 203 GLY B C 1
ATOM 4405 O O . GLY B 1 203 ? 20.391 -4.438 -5 1 98.12 203 GLY B O 1
ATOM 4406 N N . GLN B 1 204 ? 22.078 -5.844 -5.473 1 98.81 204 GLN B N 1
ATOM 4407 C CA . GLN B 1 204 ? 21.297 -6.395 -6.578 1 98.81 204 GLN B CA 1
ATOM 4408 C C . GLN B 1 204 ? 20 -7.02 -6.086 1 98.81 204 GLN B C 1
ATOM 4410 O O . GLN B 1 204 ? 19.984 -7.676 -5.043 1 98.81 204 GLN B O 1
ATOM 4415 N N . ILE B 1 205 ? 18.969 -6.84 -6.852 1 98.94 205 ILE B N 1
ATOM 4416 C CA . ILE B 1 205 ? 17.672 -7.395 -6.5 1 98.94 205 ILE B CA 1
ATOM 4417 C C . ILE B 1 205 ? 17.5 -8.766 -7.145 1 98.94 205 ILE B C 1
ATOM 4419 O O . ILE B 1 205 ? 17.625 -8.906 -8.359 1 98.94 205 ILE B O 1
ATOM 4423 N N . LEU B 1 206 ? 17.266 -9.758 -6.348 1 98.94 206 LEU B N 1
ATOM 4424 C CA . LEU B 1 206 ? 17 -11.117 -6.812 1 98.94 206 LEU B CA 1
ATOM 4425 C C . LEU B 1 206 ? 15.633 -11.594 -6.34 1 98.94 206 LEU B C 1
ATOM 4427 O O . LEU B 1 206 ? 15.266 -11.383 -5.184 1 98.94 206 LEU B O 1
ATOM 4431 N N . ILE B 1 207 ? 14.867 -12.188 -7.246 1 98.94 207 ILE B N 1
ATOM 4432 C CA . ILE B 1 207 ? 13.523 -12.664 -6.945 1 98.94 207 ILE B CA 1
ATOM 4433 C C . ILE B 1 207 ? 13.43 -14.156 -7.266 1 98.94 207 ILE B C 1
ATOM 4435 O O . ILE B 1 207 ? 13.766 -14.586 -8.375 1 98.94 207 ILE B O 1
ATOM 4439 N N . ASN B 1 208 ? 13.023 -14.969 -6.281 1 98.81 208 ASN B N 1
ATOM 4440 C CA . ASN B 1 208 ? 12.766 -16.375 -6.531 1 98.81 208 ASN B CA 1
ATOM 4441 C C . ASN B 1 208 ? 11.305 -16.75 -6.266 1 98.81 208 ASN B C 1
ATOM 4443 O O . ASN B 1 208 ? 10.875 -16.797 -5.113 1 98.81 208 ASN B O 1
ATOM 4447 N N . ALA B 1 209 ? 10.562 -16.938 -7.277 1 97.94 209 ALA B N 1
ATOM 4448 C CA . ALA B 1 209 ? 9.18 -17.406 -7.203 1 97.94 209 ALA B CA 1
ATOM 4449 C C . ALA B 1 209 ? 9.008 -18.734 -7.938 1 97.94 209 ALA B C 1
ATOM 4451 O O . ALA B 1 209 ? 7.98 -18.969 -8.57 1 97.94 209 ALA B O 1
ATOM 4452 N N . SER B 1 210 ? 10.039 -19.547 -7.941 1 96.81 210 SER B N 1
ATOM 4453 C CA . SER B 1 210 ? 10.047 -20.859 -8.602 1 96.81 210 SER B CA 1
ATOM 4454 C C . SER B 1 210 ? 10.141 -21.984 -7.586 1 96.81 210 SER B C 1
ATOM 4456 O O . SER B 1 210 ? 9.164 -22.297 -6.902 1 96.81 210 SER B O 1
ATOM 4458 N N . ARG B 1 211 ? 11.414 -22.5 -7.395 1 96 211 ARG B N 1
ATOM 4459 C CA . ARG B 1 211 ? 11.703 -23.531 -6.391 1 96 211 ARG B CA 1
ATOM 4460 C C . ARG B 1 211 ? 12.828 -23.078 -5.465 1 96 211 ARG B C 1
ATOM 4462 O O . ARG B 1 211 ? 13.797 -22.469 -5.906 1 96 211 ARG B O 1
ATOM 4469 N N . GLY B 1 212 ? 12.656 -23.391 -4.184 1 98 212 GLY B N 1
ATOM 4470 C CA . GLY B 1 212 ? 13.594 -22.891 -3.189 1 98 212 GLY B CA 1
ATOM 4471 C C . GLY B 1 212 ? 15.008 -23.375 -3.42 1 98 212 GLY B C 1
ATOM 4472 O O . GLY B 1 212 ? 15.969 -22.625 -3.225 1 98 212 GLY B O 1
ATOM 4473 N N . GLU B 1 213 ? 15.117 -24.625 -3.975 1 97.38 213 GLU B N 1
ATOM 4474 C CA . GLU B 1 213 ? 16.422 -25.266 -4.117 1 97.38 213 GLU B CA 1
ATOM 4475 C C . GLU B 1 213 ? 17.188 -24.719 -5.32 1 97.38 213 GLU B C 1
ATOM 4477 O O . GLU B 1 213 ? 18.359 -25.016 -5.496 1 97.38 213 GLU B O 1
ATOM 4482 N N . VAL B 1 214 ? 16.562 -23.859 -6.027 1 98.38 214 VAL B N 1
ATOM 4483 C CA . VAL B 1 214 ? 17.25 -23.203 -7.141 1 98.38 214 VAL B CA 1
ATOM 4484 C C . VAL B 1 214 ? 18.328 -22.266 -6.605 1 98.38 214 VAL B C 1
ATOM 4486 O O . VAL B 1 214 ? 19.359 -22.047 -7.266 1 98.38 214 VAL B O 1
ATOM 4489 N N . TRP B 1 215 ? 18.125 -21.734 -5.438 1 98.81 215 TRP B N 1
ATOM 4490 C CA . TRP B 1 215 ? 19.078 -20.875 -4.754 1 98.81 215 TRP B CA 1
ATOM 4491 C C . TRP B 1 215 ? 19.734 -21.609 -3.584 1 98.81 215 TRP B C 1
ATOM 4493 O O . TRP B 1 215 ? 19.062 -22.328 -2.846 1 98.81 215 TRP B O 1
ATOM 4503 N N . ASP B 1 216 ? 21 -21.5 -3.371 1 98.75 216 ASP B N 1
ATOM 4504 C CA . ASP B 1 216 ? 21.672 -21.953 -2.162 1 98.75 216 ASP B CA 1
ATOM 4505 C C . ASP B 1 216 ? 21.359 -21.047 -0.979 1 98.75 216 ASP B C 1
ATOM 4507 O O . ASP B 1 216 ? 22 -20 -0.806 1 98.75 216 ASP B O 1
ATOM 4511 N N . ASN B 1 217 ? 20.422 -21.469 -0.137 1 98.81 217 ASN B N 1
ATOM 4512 C CA . ASN B 1 217 ? 19.938 -20.609 0.935 1 98.81 217 ASN B CA 1
ATOM 4513 C C . ASN B 1 217 ? 21.016 -20.359 1.994 1 98.81 217 ASN B C 1
ATOM 4515 O O . ASN B 1 217 ? 21.078 -19.281 2.586 1 98.81 217 ASN B O 1
ATOM 4519 N N . GLN B 1 218 ? 21.812 -21.375 2.244 1 98.69 218 GLN B N 1
ATOM 4520 C CA . GLN B 1 218 ? 22.875 -21.203 3.225 1 98.69 218 GLN B CA 1
ATOM 4521 C C . GLN B 1 218 ? 23.906 -20.172 2.742 1 98.69 218 GLN B C 1
ATOM 4523 O O . GLN B 1 218 ? 24.359 -19.328 3.514 1 98.69 218 GLN B O 1
ATOM 4528 N N . ALA B 1 219 ? 24.203 -20.266 1.491 1 98.81 219 ALA B N 1
ATOM 4529 C CA . ALA B 1 219 ? 25.125 -19.297 0.91 1 98.81 219 ALA B CA 1
ATOM 4530 C C . ALA B 1 219 ? 24.531 -17.891 0.93 1 98.81 219 ALA B C 1
ATOM 4532 O O . ALA B 1 219 ? 25.25 -16.906 1.161 1 98.81 219 ALA B O 1
ATOM 4533 N N . LEU B 1 220 ? 23.25 -17.781 0.679 1 98.88 220 LEU B N 1
ATOM 4534 C CA . LEU B 1 220 ? 22.578 -16.484 0.718 1 98.88 220 LEU B CA 1
ATOM 4535 C C . LEU B 1 220 ? 22.625 -15.891 2.119 1 98.88 220 LEU B C 1
ATOM 4537 O O . LEU B 1 220 ? 22.844 -14.68 2.273 1 98.88 220 LEU B O 1
ATOM 4541 N N . LEU B 1 221 ? 22.391 -16.734 3.121 1 98.81 221 LEU B N 1
ATOM 4542 C CA . LEU B 1 221 ? 22.453 -16.25 4.496 1 98.81 221 LEU B CA 1
ATOM 4543 C C . LEU B 1 221 ? 23.812 -15.656 4.805 1 98.81 221 LEU B C 1
ATOM 4545 O O . LEU B 1 221 ? 23.906 -14.562 5.371 1 98.81 221 LEU B O 1
ATOM 4549 N N . ALA B 1 222 ? 24.844 -16.406 4.422 1 98.62 222 ALA B N 1
ATOM 4550 C CA . ALA B 1 222 ? 26.203 -15.922 4.637 1 98.62 222 ALA B CA 1
ATOM 4551 C C . ALA B 1 222 ? 26.422 -14.57 3.957 1 98.62 222 ALA B C 1
ATOM 4553 O O . ALA B 1 222 ? 26.984 -13.648 4.551 1 98.62 222 ALA B O 1
ATOM 4554 N N . ARG B 1 223 ? 25.969 -14.445 2.738 1 98.69 223 ARG B N 1
ATOM 4555 C CA . ARG B 1 223 ? 26.062 -13.195 1.982 1 98.69 223 ARG B CA 1
ATOM 4556 C C . ARG B 1 223 ? 25.312 -12.07 2.68 1 98.69 223 ARG B C 1
ATOM 4558 O O . ARG B 1 223 ? 25.828 -10.953 2.803 1 98.69 223 ARG B O 1
ATOM 4565 N N . GLN B 1 224 ? 24.125 -12.336 3.156 1 98.62 224 GLN B N 1
ATOM 4566 C CA . GLN B 1 224 ? 23.25 -11.344 3.777 1 98.62 224 GLN B CA 1
ATOM 4567 C C . GLN B 1 224 ? 23.844 -10.844 5.09 1 98.62 224 GLN B C 1
ATOM 4569 O O . GLN B 1 224 ? 23.609 -9.695 5.488 1 98.62 224 GLN B O 1
ATOM 4574 N N . GLN B 1 225 ? 24.578 -11.625 5.727 1 97.94 225 GLN B N 1
ATOM 4575 C CA . GLN B 1 225 ? 25.188 -11.273 7.008 1 97.94 225 GLN B CA 1
ATOM 4576 C C . GLN B 1 225 ? 26.516 -10.547 6.805 1 97.94 225 GLN B C 1
ATOM 4578 O O . GLN B 1 225 ? 27.094 -10.031 7.758 1 97.94 225 GLN B O 1
ATOM 4583 N N . SER B 1 226 ? 26.922 -10.477 5.598 1 97.44 226 SER B N 1
ATOM 4584 C CA . SER B 1 226 ? 28.141 -9.75 5.281 1 97.44 226 SER B CA 1
ATOM 4585 C C . SER B 1 226 ? 27.875 -8.25 5.152 1 97.44 226 SER B C 1
ATOM 4587 O O . SER B 1 226 ? 26.781 -7.785 5.449 1 97.44 226 SER B O 1
ATOM 4589 N N . GLN B 1 227 ? 28.859 -7.453 4.664 1 96.62 227 GLN B N 1
ATOM 4590 C CA . GLN B 1 227 ? 28.766 -6.004 4.539 1 96.62 227 GLN B CA 1
ATOM 4591 C C . GLN B 1 227 ? 28.188 -5.602 3.188 1 96.62 227 GLN B C 1
ATOM 4593 O O . GLN B 1 227 ? 28.047 -4.41 2.896 1 96.62 227 GLN B O 1
ATOM 4598 N N . ALA B 1 228 ? 27.891 -6.59 2.391 1 96.94 228 ALA B N 1
ATOM 4599 C CA . ALA B 1 228 ? 27.391 -6.289 1.049 1 96.94 228 ALA B CA 1
ATOM 4600 C C . ALA B 1 228 ? 26.172 -7.133 0.713 1 96.94 228 ALA B C 1
ATOM 4602 O O . ALA B 1 228 ? 26.188 -7.914 -0.239 1 96.94 228 ALA B O 1
ATOM 4603 N N . PRO B 1 229 ? 25.188 -6.949 1.438 1 98.31 229 PRO B N 1
ATOM 4604 C CA . PRO B 1 229 ? 24 -7.785 1.236 1 98.31 229 PRO B CA 1
ATOM 4605 C C . PRO B 1 229 ? 23.312 -7.516 -0.1 1 98.31 229 PRO B C 1
ATOM 4607 O O . PRO B 1 229 ? 23.516 -6.461 -0.706 1 98.31 229 PRO B O 1
ATOM 4610 N N . LEU B 1 230 ? 22.578 -8.477 -0.579 1 98.75 230 LEU B N 1
ATOM 4611 C CA . LEU B 1 230 ? 21.672 -8.383 -1.721 1 98.75 230 LEU B CA 1
ATOM 4612 C C . LEU B 1 230 ? 20.281 -7.961 -1.276 1 98.75 230 LEU B C 1
ATOM 4614 O O . LEU B 1 230 ? 20.031 -7.816 -0.079 1 98.75 230 LEU B O 1
ATOM 4618 N N . ARG B 1 231 ? 19.438 -7.652 -2.178 1 98.81 231 ARG B N 1
ATOM 4619 C CA . ARG B 1 231 ? 18.016 -7.43 -1.921 1 98.81 231 ARG B CA 1
ATOM 4620 C C . ARG B 1 231 ? 17.188 -8.602 -2.426 1 98.81 231 ARG B C 1
ATOM 4622 O O . ARG B 1 231 ? 16.984 -8.758 -3.633 1 98.81 231 ARG B O 1
ATOM 4629 N N . LEU B 1 232 ? 16.672 -9.391 -1.489 1 98.94 232 LEU B N 1
ATOM 4630 C CA . LEU B 1 232 ? 16.078 -10.68 -1.837 1 98.94 232 LEU B CA 1
ATOM 4631 C C . LEU B 1 232 ? 14.555 -10.633 -1.697 1 98.94 232 LEU B C 1
ATOM 4633 O O . LEU B 1 232 ? 14.039 -10.141 -0.694 1 98.94 232 LEU B O 1
ATOM 4637 N N . VAL B 1 233 ? 13.859 -11.031 -2.691 1 98.94 233 VAL B N 1
ATOM 4638 C CA . VAL B 1 233 ? 12.438 -11.367 -2.637 1 98.94 233 VAL B CA 1
ATOM 4639 C C . VAL B 1 233 ? 12.258 -12.875 -2.814 1 98.94 233 VAL B C 1
ATOM 4641 O O . VAL B 1 233 ? 12.57 -13.422 -3.873 1 98.94 233 VAL B O 1
ATOM 4644 N N . MET B 1 234 ? 11.758 -13.523 -1.781 1 98.94 234 MET B N 1
ATOM 4645 C CA . MET B 1 234 ? 11.703 -14.984 -1.816 1 98.94 234 MET B CA 1
ATOM 4646 C C . MET B 1 234 ? 10.305 -15.492 -1.491 1 98.94 234 MET B C 1
ATOM 4648 O O . MET B 1 234 ? 9.797 -15.25 -0.396 1 98.94 234 MET B O 1
ATOM 4652 N N . ASP B 1 235 ? 9.734 -16.172 -2.422 1 98.75 235 ASP B N 1
ATOM 4653 C CA . ASP B 1 235 ? 8.461 -16.859 -2.211 1 98.75 235 ASP B CA 1
ATOM 4654 C C . ASP B 1 235 ? 8.68 -18.344 -1.907 1 98.75 235 ASP B C 1
ATOM 4656 O O . ASP B 1 235 ? 7.781 -19.016 -1.408 1 98.75 235 ASP B O 1
ATOM 4660 N N . VAL B 1 236 ? 9.852 -18.844 -2.215 1 98.56 236 VAL B N 1
ATOM 4661 C CA . VAL B 1 236 ? 10.164 -20.266 -2.066 1 98.56 236 VAL B CA 1
ATOM 4662 C C . VAL B 1 236 ? 11.484 -20.438 -1.312 1 98.56 236 VAL B C 1
ATOM 4664 O O . VAL B 1 236 ? 12.344 -19.547 -1.352 1 98.56 236 VAL B O 1
ATOM 4667 N N . TRP B 1 237 ? 11.617 -21.516 -0.68 1 98.38 237 TRP B N 1
ATOM 4668 C CA . TRP B 1 237 ? 12.711 -21.734 0.265 1 98.38 237 TRP B CA 1
ATOM 4669 C C . TRP B 1 237 ? 13.242 -23.156 0.155 1 98.38 237 TRP B C 1
ATOM 4671 O O . TRP B 1 237 ? 12.469 -24.109 -0.011 1 98.38 237 TRP B O 1
ATOM 4681 N N . GLU B 1 238 ? 14.531 -23.25 0.195 1 97.38 238 GLU B N 1
ATOM 4682 C CA . GLU B 1 238 ? 15.109 -24.578 0.326 1 97.38 238 GLU B CA 1
ATOM 4683 C C . GLU B 1 238 ? 14.688 -25.234 1.636 1 97.38 238 GLU B C 1
ATOM 4685 O O . GLU B 1 238 ? 14.75 -24.609 2.697 1 97.38 238 GLU B O 1
ATOM 4690 N N . GLY B 1 239 ? 14.18 -26.5 1.516 1 95.19 239 GLY B N 1
ATOM 4691 C CA . GLY B 1 239 ? 13.812 -27.234 2.721 1 95.19 239 GLY B CA 1
ATOM 4692 C C . GLY B 1 239 ? 12.359 -27.031 3.113 1 95.19 239 GLY B C 1
ATOM 4693 O O . GLY B 1 239 ? 11.953 -27.406 4.215 1 95.19 239 GLY B O 1
ATOM 4694 N N . GLU B 1 240 ? 11.492 -26.5 2.299 1 95.56 240 GLU B N 1
ATOM 4695 C CA . GLU B 1 240 ? 10.07 -26.375 2.598 1 95.56 240 GLU B CA 1
ATOM 4696 C C . GLU B 1 240 ? 9.484 -27.719 3.055 1 95.56 240 GLU B C 1
ATOM 4698 O O . GLU B 1 240 ? 9.898 -28.766 2.578 1 95.56 240 GLU B O 1
ATOM 4703 N N . PRO B 1 241 ? 8.664 -27.625 4.066 1 95.88 241 PRO B N 1
ATOM 4704 C CA . PRO B 1 241 ? 7.957 -26.484 4.629 1 95.88 241 PRO B CA 1
ATOM 4705 C C . PRO B 1 241 ? 8.68 -25.859 5.82 1 95.88 241 PRO B C 1
ATOM 4707 O O . PRO B 1 241 ? 8.078 -25.125 6.605 1 95.88 241 PRO B O 1
ATOM 4710 N N . GLU B 1 242 ? 9.93 -26.188 5.988 1 95.62 242 GLU B N 1
ATOM 4711 C CA . GLU B 1 242 ? 10.758 -25.609 7.047 1 95.62 242 GLU B CA 1
ATOM 4712 C C . GLU B 1 242 ? 11.844 -24.719 6.469 1 95.62 242 GLU B C 1
ATOM 4714 O O . GLU B 1 242 ? 13.008 -25.109 6.375 1 95.62 242 GLU B O 1
ATOM 4719 N N . PRO B 1 243 ? 11.523 -23.484 6.16 1 96.75 243 PRO B N 1
ATOM 4720 C CA . PRO B 1 243 ? 12.523 -22.578 5.609 1 96.75 243 PRO B CA 1
ATOM 4721 C C . PRO B 1 243 ? 13.656 -22.281 6.59 1 96.75 243 PRO B C 1
ATOM 4723 O O . PRO B 1 243 ? 13.492 -22.469 7.797 1 96.75 243 PRO B O 1
ATOM 4726 N N . LEU B 1 244 ? 14.805 -21.938 6.027 1 97.75 244 LEU B N 1
ATOM 4727 C CA . LEU B 1 244 ? 15.891 -21.422 6.844 1 97.75 244 LEU B CA 1
ATOM 4728 C C . LEU B 1 244 ? 15.484 -20.125 7.531 1 97.75 244 LEU B C 1
ATOM 4730 O O . LEU B 1 244 ? 15.641 -19.031 6.961 1 97.75 244 LEU B O 1
ATOM 4734 N N . GLN B 1 245 ? 15.031 -20.203 8.742 1 97.31 245 GLN B N 1
ATOM 4735 C CA . GLN B 1 245 ? 14.414 -19.109 9.469 1 97.31 245 GLN B CA 1
ATOM 4736 C C . GLN B 1 245 ? 15.383 -17.922 9.594 1 97.31 245 GLN B C 1
ATOM 4738 O O . GLN B 1 245 ? 14.969 -16.766 9.516 1 97.31 245 GLN B O 1
ATOM 4743 N N . ALA B 1 246 ? 16.625 -18.203 9.75 1 98 246 ALA B N 1
ATOM 4744 C CA . ALA B 1 246 ? 17.641 -17.188 9.969 1 98 246 ALA B CA 1
ATOM 4745 C C . ALA B 1 246 ? 17.766 -16.266 8.758 1 98 246 ALA B C 1
ATOM 4747 O O . ALA B 1 246 ? 18.266 -15.141 8.867 1 98 246 ALA B O 1
ATOM 4748 N N . LEU B 1 247 ? 17.312 -16.734 7.59 1 98.69 247 LEU B N 1
ATOM 4749 C CA . LEU B 1 247 ? 17.453 -15.984 6.348 1 98.69 247 LEU B CA 1
ATOM 4750 C C . LEU B 1 247 ? 16.312 -14.984 6.184 1 98.69 247 LEU B C 1
ATOM 4752 O O . LEU B 1 247 ? 16.5 -13.93 5.574 1 98.69 247 LEU B O 1
ATOM 4756 N N . VAL B 1 248 ? 15.188 -15.242 6.781 1 98.56 248 VAL B N 1
ATOM 4757 C CA . VAL B 1 248 ? 13.945 -14.523 6.535 1 98.56 248 VAL B CA 1
ATOM 4758 C C . VAL B 1 248 ? 14.109 -13.055 6.918 1 98.56 248 VAL B C 1
ATOM 4760 O O . VAL B 1 248 ? 13.75 -12.164 6.145 1 98.56 248 VAL B O 1
ATOM 4763 N N . PRO B 1 249 ? 14.766 -12.734 8.086 1 97.44 249 PRO B N 1
ATOM 4764 C CA . PRO B 1 249 ? 14.898 -11.328 8.469 1 97.44 249 PRO B CA 1
ATOM 4765 C C . PRO B 1 249 ? 15.797 -10.539 7.512 1 97.44 249 PRO B C 1
ATOM 4767 O O . PRO B 1 249 ? 15.797 -9.305 7.535 1 97.44 249 PRO B O 1
ATOM 4770 N N . HIS B 1 250 ? 16.5 -11.242 6.645 1 98.31 250 HIS B N 1
ATOM 4771 C CA . HIS B 1 250 ? 17.469 -10.578 5.766 1 98.31 250 HIS B CA 1
ATOM 4772 C C . HIS B 1 250 ? 1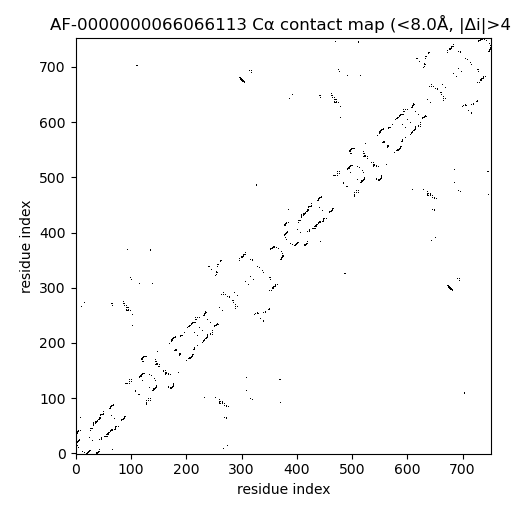6.906 -10.445 4.352 1 98.31 250 HIS B C 1
ATOM 4774 O O . HIS B 1 250 ? 17.656 -10.148 3.414 1 98.31 250 HIS B O 1
ATOM 4780 N N . THR B 1 251 ? 15.633 -10.672 4.152 1 98.81 251 THR B N 1
ATOM 4781 C CA . THR B 1 251 ? 14.977 -10.5 2.861 1 98.81 251 THR B CA 1
ATOM 4782 C C . THR B 1 251 ? 14.18 -9.203 2.826 1 98.81 251 THR B C 1
ATOM 4784 O O . THR B 1 251 ? 13.789 -8.68 3.873 1 98.81 251 THR B O 1
ATOM 4787 N N . GLU B 1 252 ? 13.977 -8.68 1.615 1 98.69 252 GLU B N 1
ATOM 4788 C CA . GLU B 1 252 ? 13.078 -7.547 1.425 1 98.69 252 GLU B CA 1
ATOM 4789 C C . GLU B 1 252 ? 11.617 -7.965 1.592 1 98.69 252 GLU B C 1
ATOM 4791 O O . GLU B 1 252 ? 10.828 -7.246 2.199 1 98.69 252 GLU B O 1
ATOM 4796 N N . LEU B 1 253 ? 11.281 -9.047 1.011 1 98.88 253 LEU B N 1
ATOM 4797 C CA . LEU B 1 253 ? 9.961 -9.656 1.073 1 98.88 253 LEU B CA 1
ATOM 4798 C C . LEU B 1 253 ? 10.07 -11.18 1.167 1 98.88 253 LEU B C 1
ATOM 4800 O O . LEU B 1 253 ? 10.898 -11.789 0.488 1 98.88 253 LEU B O 1
ATOM 4804 N N . ALA B 1 254 ? 9.344 -11.766 2.047 1 98.81 254 ALA B N 1
ATOM 4805 C CA . ALA B 1 254 ? 9.336 -13.203 2.293 1 98.81 254 ALA B CA 1
ATOM 4806 C C . ALA B 1 254 ? 7.914 -13.742 2.373 1 98.81 254 ALA B C 1
ATOM 4808 O O . ALA B 1 254 ? 7.082 -13.211 3.109 1 98.81 254 ALA B O 1
ATOM 4809 N N . THR B 1 255 ? 7.598 -14.75 1.57 1 98.81 255 THR B N 1
ATOM 4810 C CA . THR B 1 255 ? 6.262 -15.344 1.559 1 98.81 255 THR B CA 1
ATOM 4811 C C . THR B 1 255 ? 6.344 -16.859 1.464 1 98.81 255 THR B C 1
ATOM 4813 O O . THR B 1 255 ? 7.398 -17.422 1.148 1 98.81 255 THR B O 1
ATOM 4816 N N . PRO B 1 256 ? 5.336 -17.578 1.879 1 98.25 256 PRO B N 1
ATOM 4817 C CA . PRO B 1 256 ? 5.379 -19.031 1.955 1 98.25 256 PRO B CA 1
ATOM 4818 C C . PRO B 1 256 ? 4.801 -19.703 0.712 1 98.25 256 PRO B C 1
ATOM 4820 O O . PRO B 1 256 ? 3.832 -20.469 0.811 1 98.25 256 PRO B O 1
ATOM 4823 N N . HIS B 1 257 ? 5.461 -19.5 -0.418 1 97.94 257 HIS B N 1
ATOM 4824 C CA . HIS B 1 257 ? 5.145 -20.203 -1.652 1 97.94 257 HIS B CA 1
ATOM 4825 C C . HIS B 1 257 ? 3.697 -19.969 -2.068 1 97.94 257 HIS B C 1
ATOM 4827 O O . HIS B 1 257 ? 2.959 -20.922 -2.324 1 97.94 257 HIS B O 1
ATOM 4833 N N . ILE B 1 258 ? 3.32 -18.672 -2.145 1 98.19 258 ILE B N 1
ATOM 4834 C CA . ILE B 1 258 ? 1.936 -18.312 -2.432 1 98.19 258 ILE B CA 1
ATOM 4835 C C . ILE B 1 258 ? 1.882 -17.422 -3.674 1 98.19 258 ILE B C 1
ATOM 4837 O O . ILE B 1 258 ? 0.83 -16.875 -4.004 1 98.19 258 ILE B O 1
ATOM 4841 N N . ALA B 1 259 ? 2.979 -17.219 -4.387 1 98.31 259 ALA B N 1
ATOM 4842 C CA . ALA B 1 259 ? 3.002 -16.328 -5.547 1 98.31 259 ALA B CA 1
ATOM 4843 C C . ALA B 1 259 ? 1.967 -16.766 -6.582 1 98.31 259 ALA B C 1
ATOM 4845 O O . ALA B 1 259 ? 1.372 -15.914 -7.258 1 98.31 259 ALA B O 1
ATOM 4846 N N . GLY B 1 260 ? 1.735 -18.047 -6.672 1 96.81 260 GLY B N 1
ATOM 4847 C CA . GLY B 1 260 ? 0.843 -18.578 -7.691 1 96.81 260 GLY B CA 1
ATOM 4848 C C . GLY B 1 260 ? -0.602 -18.656 -7.234 1 96.81 260 GLY B C 1
ATOM 4849 O O . GLY B 1 260 ? -1.463 -19.141 -7.969 1 96.81 260 GLY B O 1
ATOM 4850 N N . TYR B 1 261 ? -0.89 -18.141 -6.023 1 95.81 261 TYR B N 1
ATOM 4851 C CA . TYR B 1 261 ? -2.236 -18.266 -5.477 1 95.81 261 TYR B CA 1
ATOM 4852 C C . TYR B 1 261 ? -3.113 -17.094 -5.895 1 95.81 261 TYR B C 1
ATOM 4854 O O . TYR B 1 261 ? -2.758 -15.938 -5.668 1 95.81 261 TYR B O 1
ATOM 4862 N N . SER B 1 262 ? -4.227 -17.375 -6.5 1 97 262 SER B N 1
ATOM 4863 C CA . SER B 1 262 ? -5.301 -16.422 -6.762 1 97 262 SER B CA 1
ATOM 4864 C C . SER B 1 262 ? -6.609 -17.141 -7.066 1 97 262 SER B C 1
ATOM 4866 O O . SER B 1 262 ? -6.609 -18.312 -7.453 1 97 262 SER B O 1
ATOM 4868 N N . LEU B 1 263 ? -7.672 -16.438 -6.828 1 96.44 263 LEU B N 1
ATOM 4869 C CA . LEU B 1 263 ? -8.969 -17 -7.176 1 96.44 263 LEU B CA 1
ATOM 4870 C C . LEU B 1 263 ? -9.062 -17.281 -8.672 1 96.44 263 LEU B C 1
ATOM 4872 O O . LEU B 1 263 ? -9.555 -18.344 -9.078 1 96.44 263 LEU B O 1
ATOM 4876 N N . GLU B 1 264 ? -8.625 -16.359 -9.5 1 97.19 264 GLU B N 1
ATOM 4877 C CA . GLU B 1 264 ? -8.609 -16.531 -10.945 1 97.19 264 GLU B CA 1
ATOM 4878 C C . GLU B 1 264 ? 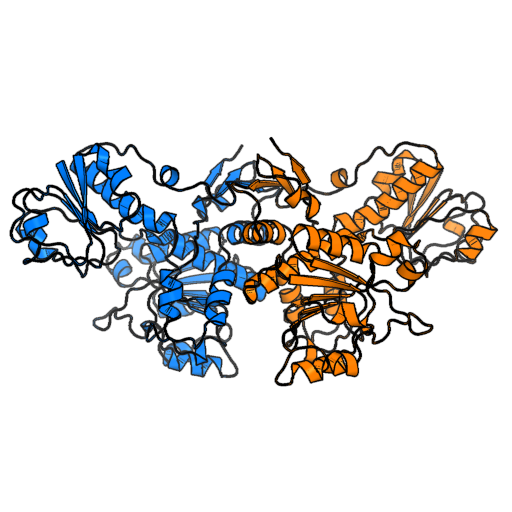-7.777 -17.75 -11.344 1 97.19 264 GLU B C 1
ATOM 4880 O O . GLU B 1 264 ? -8.203 -18.562 -12.18 1 97.19 264 GLU B O 1
ATOM 4885 N N . GLY B 1 265 ? -6.574 -17.844 -10.758 1 95.69 265 GLY B N 1
ATOM 4886 C CA . GLY B 1 265 ? -5.684 -18.953 -11.094 1 95.69 265 GLY B CA 1
ATOM 4887 C C . GLY B 1 265 ? -6.277 -20.312 -10.789 1 95.69 265 GLY B C 1
ATOM 4888 O O . GLY B 1 265 ? -6.176 -21.234 -11.602 1 95.69 265 GLY B O 1
ATOM 4889 N N . LYS B 1 266 ? -6.883 -20.406 -9.656 1 92.81 266 LYS B N 1
ATOM 4890 C CA . LYS B 1 266 ? -7.535 -21.656 -9.281 1 92.81 266 LYS B CA 1
ATOM 4891 C C . LYS B 1 266 ? -8.656 -22.016 -10.258 1 92.81 266 LYS B C 1
ATOM 4893 O O . LYS B 1 266 ? -8.75 -23.156 -10.711 1 92.81 266 LYS B O 1
ATOM 4898 N N . ALA B 1 267 ? -9.422 -21.062 -10.586 1 95.31 267 ALA B N 1
ATOM 4899 C CA . ALA B 1 267 ? -10.531 -21.266 -11.5 1 95.31 267 ALA B CA 1
ATOM 4900 C C . ALA B 1 267 ? -10.039 -21.547 -12.914 1 95.31 267 ALA B C 1
ATOM 4902 O O . ALA B 1 267 ? -10.633 -22.344 -13.648 1 95.31 267 ALA B O 1
ATOM 4903 N N . ARG B 1 268 ? -8.992 -20.922 -13.273 1 96.31 268 ARG B N 1
ATOM 4904 C CA . ARG B 1 268 ? -8.453 -21.031 -14.625 1 96.31 268 ARG B CA 1
ATOM 4905 C C . ARG B 1 268 ? -7.988 -22.453 -14.906 1 96.31 268 ARG B C 1
ATOM 4907 O O . ARG B 1 268 ? -8.117 -22.938 -16.031 1 96.31 268 ARG B O 1
ATOM 4914 N N . GLY B 1 269 ? -7.422 -23.094 -13.922 1 95.94 269 GLY B N 1
ATOM 4915 C CA . GLY B 1 269 ? -7.059 -24.484 -14.109 1 95.94 269 GLY B CA 1
ATOM 4916 C C . GLY B 1 269 ? -8.211 -25.344 -14.594 1 95.94 269 GLY B C 1
ATOM 4917 O O . GLY B 1 269 ? -8.078 -26.078 -15.57 1 95.94 269 GLY B O 1
ATOM 4918 N N . THR B 1 270 ? -9.344 -25.203 -13.945 1 96.31 270 THR B N 1
ATOM 4919 C CA . THR B 1 270 ? -10.555 -25.938 -14.328 1 96.31 270 THR B CA 1
ATOM 4920 C C . THR B 1 270 ? -11.07 -25.438 -15.68 1 96.31 270 THR B C 1
ATOM 4922 O O . THR B 1 270 ? -11.469 -26.25 -16.531 1 96.31 270 THR B O 1
ATOM 4925 N N . TRP B 1 271 ? -11.008 -24.172 -15.867 1 96.31 271 TRP B N 1
ATOM 4926 C CA . TRP B 1 271 ? -11.508 -23.531 -17.078 1 96.31 271 TRP B CA 1
ATOM 4927 C C . TRP B 1 271 ? -10.727 -24.016 -18.297 1 96.31 271 TRP B C 1
ATOM 4929 O O . TRP B 1 271 ? -11.305 -24.234 -19.375 1 96.31 271 TRP B O 1
ATOM 4939 N N . MET B 1 272 ? -9.461 -24.172 -18.156 1 96.38 272 MET B N 1
ATOM 4940 C CA . MET B 1 272 ? -8.625 -24.656 -19.234 1 96.38 272 MET B CA 1
ATOM 4941 C C . MET B 1 272 ? -9.031 -26.062 -19.656 1 96.38 272 MET B C 1
ATOM 4943 O O . MET B 1 272 ? -9.023 -26.391 -20.844 1 96.38 272 MET B O 1
ATOM 4947 N N . LEU B 1 273 ? -9.359 -26.906 -18.688 1 97.19 273 LEU B N 1
ATOM 4948 C CA . LEU B 1 273 ? -9.828 -28.266 -18.984 1 97.19 273 LEU B CA 1
ATOM 4949 C C . LEU B 1 273 ? -11.195 -28.219 -19.656 1 97.19 273 LEU B C 1
ATOM 4951 O O . LEU B 1 273 ? -11.469 -29.016 -20.562 1 97.19 273 LEU B O 1
ATOM 4955 N N . TYR B 1 274 ? -12.023 -27.266 -19.203 1 97.12 274 TYR B N 1
ATOM 4956 C CA . TYR B 1 274 ? -13.312 -27.031 -19.844 1 97.12 274 TYR B CA 1
ATOM 4957 C C . TYR B 1 274 ? -13.141 -26.672 -21.312 1 97.12 274 TYR B C 1
ATOM 4959 O O . TYR B 1 274 ? -13.789 -27.266 -22.188 1 97.12 274 TYR B O 1
ATOM 4967 N N . GLU B 1 275 ? -12.266 -25.797 -21.562 1 96.56 275 GLU B N 1
ATOM 4968 C CA . GLU B 1 275 ? -12 -25.391 -22.938 1 96.56 275 GLU B CA 1
ATOM 4969 C C . GLU B 1 275 ? -11.477 -26.562 -23.766 1 96.56 275 GLU B C 1
ATOM 4971 O O . GLU B 1 275 ? -11.859 -26.719 -24.922 1 96.56 275 GLU B O 1
ATOM 4976 N N . ALA B 1 276 ? -10.602 -27.359 -23.203 1 97.12 276 ALA B N 1
ATOM 4977 C CA . ALA B 1 276 ? -10.047 -28.531 -23.891 1 97.12 276 ALA B CA 1
ATOM 4978 C C . ALA B 1 276 ? -11.141 -29.516 -24.266 1 97.12 276 ALA B C 1
ATOM 4980 O O . ALA B 1 276 ? -11.141 -30.062 -25.375 1 97.12 276 ALA B O 1
ATOM 4981 N N . LEU B 1 277 ? -12.031 -29.781 -23.328 1 97.5 277 LEU B N 1
ATOM 4982 C CA . LEU B 1 277 ? -13.133 -30.688 -23.609 1 97.5 277 LEU B CA 1
ATOM 4983 C C . LEU B 1 277 ? -14.039 -30.141 -24.703 1 97.5 277 LEU B C 1
ATOM 4985 O O . LEU B 1 277 ? -14.477 -30.875 -25.578 1 97.5 277 LEU B O 1
ATOM 4989 N N . CYS B 1 278 ? -14.328 -28.844 -24.625 1 97.31 278 CYS B N 1
ATOM 4990 C CA . CYS B 1 278 ? -15.109 -28.188 -25.672 1 97.31 278 CYS B CA 1
ATOM 4991 C C . CYS B 1 278 ? -14.469 -28.391 -27.047 1 97.31 278 CYS B C 1
ATOM 4993 O O . CYS B 1 278 ? -15.156 -28.719 -28.016 1 97.31 278 CYS B O 1
ATOM 4995 N N . ARG B 1 279 ? -13.188 -28.203 -27.078 1 97.12 279 ARG B N 1
ATOM 4996 C CA . ARG B 1 279 ? -12.469 -28.391 -28.344 1 97.12 279 ARG B CA 1
ATOM 4997 C C . ARG B 1 279 ? -12.602 -29.812 -28.844 1 97.12 279 ARG B C 1
ATOM 4999 O O . ARG B 1 279 ? -12.859 -30.047 -30.031 1 97.12 279 ARG B O 1
ATOM 5006 N N . GLN B 1 280 ? -12.367 -30.797 -27.938 1 96.44 280 GLN B N 1
ATOM 5007 C CA . GLN B 1 280 ? -12.469 -32.219 -28.328 1 96.44 280 GLN B CA 1
ATOM 5008 C C . GLN B 1 280 ? -13.867 -32.531 -28.844 1 96.44 280 GLN B C 1
ATOM 5010 O O . GLN B 1 280 ? -14.008 -33.312 -29.797 1 96.44 280 GLN B O 1
ATOM 5015 N N . LEU B 1 281 ? -14.844 -31.922 -28.297 1 96.69 281 LEU B N 1
ATOM 5016 C CA . LEU B 1 281 ? -16.234 -32.188 -28.672 1 96.69 281 LEU B CA 1
ATOM 5017 C C . LEU B 1 281 ? -16.688 -31.266 -29.781 1 96.69 281 LEU B C 1
ATOM 5019 O O . LEU B 1 281 ? -17.859 -31.312 -30.203 1 96.69 281 LEU B O 1
ATOM 5023 N N . ARG B 1 282 ? -15.891 -30.281 -30.172 1 96.31 282 ARG B N 1
ATOM 5024 C CA . ARG B 1 282 ? -16.203 -29.297 -31.219 1 96.31 282 ARG B CA 1
ATOM 5025 C C . ARG B 1 282 ? -17.375 -28.422 -30.812 1 96.31 282 ARG B C 1
ATOM 5027 O O . ARG B 1 282 ? -18.312 -28.25 -31.594 1 96.31 282 ARG B O 1
ATOM 5034 N N . ARG B 1 283 ? -17.312 -28 -29.641 1 95 283 ARG B N 1
ATOM 5035 C CA . ARG B 1 283 ? -18.297 -27.078 -29.078 1 95 283 ARG B CA 1
ATOM 5036 C C . ARG B 1 283 ? -17.656 -25.75 -28.719 1 95 283 ARG B C 1
ATOM 5038 O O . ARG B 1 283 ? -16.484 -25.703 -28.328 1 95 283 ARG B O 1
ATOM 5045 N N . THR B 1 284 ? -18.422 -24.75 -28.844 1 93.75 284 THR B N 1
ATOM 5046 C CA . THR B 1 284 ? -17.969 -23.422 -28.422 1 93.75 284 THR B CA 1
ATOM 5047 C C . THR B 1 284 ? -18.188 -23.234 -26.922 1 93.75 284 THR B C 1
ATOM 5049 O O . THR B 1 284 ? -19.281 -23.469 -26.406 1 93.75 284 THR B O 1
ATOM 5052 N N . PRO B 1 285 ? -17.109 -22.797 -26.234 1 93.06 285 PRO B N 1
ATOM 5053 C CA . PRO B 1 285 ? -17.312 -22.516 -24.812 1 93.06 285 PRO B CA 1
ATOM 5054 C C . PRO B 1 285 ? -18.375 -21.438 -24.578 1 93.06 285 PRO B C 1
ATOM 5056 O O . PRO B 1 285 ? -18.406 -20.438 -25.297 1 93.06 285 PRO B O 1
ATOM 5059 N N . ARG B 1 286 ? -19.172 -21.641 -23.562 1 89.38 286 ARG B N 1
ATOM 5060 C CA . ARG B 1 286 ? -20.266 -20.719 -23.266 1 89.38 286 ARG B CA 1
ATOM 5061 C C . ARG B 1 286 ? -19.984 -19.891 -22.016 1 89.38 286 ARG B C 1
ATOM 5063 O O . ARG B 1 286 ? -20.594 -18.844 -21.797 1 89.38 286 ARG B O 1
ATOM 5070 N N . GLN B 1 287 ? -19.188 -20.344 -21.219 1 85.81 287 GLN B N 1
ATOM 5071 C CA . GLN B 1 287 ? -18.891 -19.688 -19.953 1 85.81 287 GLN B CA 1
ATOM 5072 C C . GLN B 1 287 ? -17.531 -19 -19.984 1 85.81 287 GLN B C 1
ATOM 5074 O O . GLN B 1 287 ? -16.578 -19.531 -20.562 1 85.81 287 GLN B O 1
ATOM 5079 N N . ASP B 1 288 ? -17.562 -17.781 -19.359 1 87.75 288 ASP B N 1
ATOM 5080 C CA . ASP B 1 288 ? -16.281 -17.078 -19.219 1 87.75 288 ASP B CA 1
ATOM 5081 C C . ASP B 1 288 ? -15.75 -17.172 -17.797 1 87.75 288 ASP B C 1
ATOM 5083 O O . ASP B 1 288 ? -16.531 -17.297 -16.844 1 87.75 288 ASP B O 1
ATOM 5087 N N . LEU B 1 289 ? -14.492 -17.188 -17.688 1 89.69 289 LEU B N 1
ATOM 5088 C CA . LEU B 1 289 ? -13.812 -17.359 -16.406 1 89.69 289 LEU B CA 1
ATOM 5089 C C . LEU B 1 289 ? -14.289 -16.328 -15.398 1 89.69 289 LEU B C 1
ATOM 5091 O O . LEU B 1 289 ? -14.555 -16.656 -14.242 1 89.69 289 LEU B O 1
ATOM 5095 N N . GLN B 1 290 ? -14.43 -15.07 -15.812 1 87.69 290 GLN B N 1
ATOM 5096 C CA . GLN B 1 290 ? -14.773 -13.969 -14.914 1 87.69 290 GLN B CA 1
ATOM 5097 C C . GLN B 1 290 ? -16.172 -14.148 -14.336 1 87.69 290 GLN B C 1
ATOM 5099 O O . GLN B 1 290 ? -16.438 -13.766 -13.195 1 87.69 290 GLN B O 1
ATOM 5104 N N . SER B 1 291 ? -17.016 -14.75 -15.117 1 89.25 291 SER B N 1
ATOM 5105 C CA . SER B 1 291 ? -18.391 -14.93 -14.688 1 89.25 291 SER B CA 1
ATOM 5106 C C . SER B 1 291 ? -18.5 -15.961 -13.57 1 89.25 291 SER B C 1
ATOM 5108 O O . SER B 1 291 ? -19.516 -16.047 -12.883 1 89.25 291 SER B O 1
ATOM 5110 N N . LEU B 1 292 ? -17.469 -16.766 -13.43 1 91.31 292 LEU B N 1
ATOM 5111 C CA . LEU B 1 292 ? -17.469 -17.828 -12.422 1 91.31 292 LEU B CA 1
ATOM 5112 C C . LEU B 1 292 ? -17.062 -17.281 -11.062 1 91.31 292 LEU B C 1
ATOM 5114 O O . LEU B 1 292 ? -17.266 -17.938 -10.031 1 91.31 292 LEU B O 1
ATOM 5118 N N . LEU B 1 293 ? -16.5 -16.094 -11.039 1 95 293 LEU B N 1
ATOM 5119 C CA . LEU B 1 293 ? -15.852 -15.586 -9.836 1 95 293 LEU B CA 1
ATOM 5120 C C . LEU B 1 293 ? -16.75 -14.594 -9.109 1 95 293 LEU B C 1
ATOM 5122 O O . LEU B 1 293 ? -17.578 -13.93 -9.742 1 95 293 LEU B O 1
ATOM 5126 N N . PRO B 1 294 ? -16.656 -14.492 -7.797 1 94.69 294 PRO B N 1
ATOM 5127 C CA . PRO B 1 294 ? -17.422 -13.492 -7.059 1 94.69 294 PRO B CA 1
ATOM 5128 C C . PRO B 1 294 ? -17.016 -12.062 -7.398 1 94.69 294 PRO B C 1
ATOM 5130 O O . PRO B 1 294 ? -15.938 -11.844 -7.957 1 94.69 294 PRO B O 1
ATOM 5133 N N . ILE B 1 295 ? -17.906 -11.141 -7.055 1 95.62 295 ILE B N 1
ATOM 5134 C CA . ILE B 1 295 ? -17.609 -9.727 -7.254 1 95.62 295 ILE B CA 1
ATOM 5135 C C . ILE B 1 295 ? -16.359 -9.336 -6.465 1 95.62 295 ILE B C 1
ATOM 5137 O O . ILE B 1 295 ? -16.234 -9.68 -5.285 1 95.62 295 ILE B O 1
ATOM 5141 N N . PRO B 1 296 ? -15.414 -8.727 -7.164 1 96.88 296 PRO B N 1
ATOM 5142 C CA . PRO B 1 296 ? -14.203 -8.344 -6.445 1 96.88 296 PRO B CA 1
ATOM 5143 C C . PRO B 1 296 ? -14.43 -7.203 -5.453 1 96.88 296 PRO B C 1
ATOM 5145 O O . PRO B 1 296 ? -15.438 -6.496 -5.547 1 96.88 296 PRO B O 1
ATOM 5148 N N . GLU B 1 297 ? -13.492 -6.992 -4.496 1 96.88 297 GLU B N 1
ATOM 5149 C CA . GLU B 1 297 ? -13.594 -5.977 -3.453 1 96.88 297 GLU B CA 1
ATOM 5150 C C . GLU B 1 297 ? -13.633 -4.57 -4.051 1 96.88 297 GLU B C 1
ATOM 5152 O O . GLU B 1 297 ? -14.297 -3.684 -3.508 1 96.88 297 GLU B O 1
ATOM 5157 N N . VAL B 1 298 ? -12.922 -4.34 -5.113 1 98.06 298 VAL B N 1
ATOM 5158 C CA . VAL B 1 298 ? -12.93 -3.109 -5.898 1 98.06 298 VAL B CA 1
ATOM 5159 C C . VAL B 1 298 ? -13.258 -3.43 -7.355 1 98.06 298 VAL B C 1
ATOM 5161 O O . VAL B 1 298 ? -12.547 -4.199 -8 1 98.06 298 VAL B O 1
ATOM 5164 N N . ARG B 1 299 ? -14.258 -2.787 -7.895 1 97.25 299 ARG B N 1
ATOM 5165 C CA . ARG B 1 299 ? -14.773 -3.156 -9.211 1 97.25 299 ARG B CA 1
ATOM 5166 C C . ARG B 1 299 ? -14.164 -2.279 -10.297 1 97.25 299 ARG B C 1
ATOM 5168 O O . ARG B 1 299 ? -13.766 -2.777 -11.352 1 97.25 299 ARG B O 1
ATOM 5175 N N . GLU B 1 300 ? -14.141 -0.946 -9.984 1 98.12 300 GLU B N 1
ATOM 5176 C CA . GLU B 1 300 ? -13.766 -0 -11.031 1 98.12 300 GLU B CA 1
ATOM 5177 C C . GLU B 1 300 ? -12.93 1.146 -10.461 1 98.12 300 GLU B C 1
ATOM 5179 O O . GLU B 1 300 ? -13.156 1.581 -9.328 1 98.12 300 GLU B O 1
ATOM 5184 N N . VAL B 1 301 ? -12.031 1.631 -11.242 1 98.62 301 VAL B N 1
ATOM 5185 C CA . VAL B 1 301 ? -11.25 2.826 -10.938 1 98.62 301 VAL B CA 1
ATOM 5186 C C . VAL B 1 301 ? -11.156 3.713 -12.172 1 98.62 301 VAL B C 1
ATOM 5188 O O . VAL B 1 301 ? -11.047 3.215 -13.297 1 98.62 301 VAL B O 1
ATOM 5191 N N . THR B 1 302 ? -11.266 4.965 -12.008 1 98.25 302 THR B N 1
ATOM 5192 C CA . THR B 1 302 ? -11.016 5.941 -13.062 1 98.25 302 THR B CA 1
ATOM 5193 C C . THR B 1 302 ? -9.758 6.754 -12.766 1 98.25 302 THR B C 1
ATOM 5195 O O . THR B 1 302 ? -9.781 7.648 -11.922 1 98.25 302 THR B O 1
ATOM 5198 N N . PRO B 1 303 ? -8.633 6.434 -13.469 1 97.88 303 PRO B N 1
ATOM 5199 C CA . PRO B 1 303 ? -7.449 7.273 -13.297 1 97.88 303 PRO B CA 1
ATOM 5200 C C . PRO B 1 303 ? -7.664 8.703 -13.797 1 97.88 303 PRO B C 1
ATOM 5202 O O . PRO B 1 303 ? -8.461 8.93 -14.711 1 97.88 303 PRO B O 1
ATOM 5205 N N . GLY B 1 304 ? -6.961 9.664 -13.211 1 96.94 304 GLY B N 1
ATOM 5206 C CA . GLY B 1 304 ? -7.102 11.062 -13.578 1 96.94 304 GLY B CA 1
ATOM 5207 C C . GLY B 1 304 ? -5.934 11.586 -14.391 1 96.94 304 GLY B C 1
ATOM 5208 O O . GLY B 1 304 ? -5.898 12.766 -14.758 1 96.94 304 GLY B O 1
ATOM 5209 N N . GLN B 1 305 ? -4.969 10.734 -14.68 1 96.06 305 GLN B N 1
ATOM 5210 C CA . GLN B 1 305 ? -3.791 11.086 -15.461 1 96.06 305 GLN B CA 1
ATOM 5211 C C . GLN B 1 305 ? -3.213 9.867 -16.172 1 96.06 305 GLN B C 1
ATOM 5213 O O . GLN B 1 305 ? -3.637 8.742 -15.922 1 96.06 305 GLN B O 1
ATOM 5218 N N . SER B 1 306 ? -2.293 10.133 -17.078 1 95.31 306 SER B N 1
ATOM 5219 C CA . SER B 1 306 ? -1.584 9.047 -17.734 1 95.31 306 SER B CA 1
ATOM 5220 C C . SER B 1 306 ? -0.762 8.234 -16.75 1 95.31 306 SER B C 1
ATOM 5222 O O . SER B 1 306 ? -0.263 8.773 -15.758 1 95.31 306 SER B O 1
ATOM 5224 N N . ALA B 1 307 ? -0.602 7.035 -17.078 1 95.25 307 ALA B N 1
ATOM 5225 C CA . ALA B 1 307 ? 0.07 6.113 -16.156 1 95.25 307 ALA B CA 1
ATOM 5226 C C . ALA B 1 307 ? 1.559 6.43 -16.062 1 95.25 307 ALA B C 1
ATOM 5228 O O . ALA B 1 307 ? 2.242 6.57 -17.078 1 95.25 307 ALA B O 1
ATOM 5229 N N . ASP B 1 308 ? 2.033 6.645 -14.938 1 96.31 308 ASP B N 1
ATOM 5230 C CA . ASP B 1 308 ? 3.449 6.598 -14.578 1 96.31 308 ASP B CA 1
ATOM 5231 C C . ASP B 1 308 ? 3.707 5.566 -13.484 1 96.31 308 ASP B C 1
ATOM 5233 O O . ASP B 1 308 ? 2.791 4.855 -13.062 1 96.31 308 ASP B O 1
ATOM 5237 N N . GLN B 1 309 ? 4.938 5.355 -13.086 1 97.62 309 GLN B N 1
ATOM 5238 C CA . GLN B 1 309 ? 5.293 4.305 -12.141 1 97.62 309 GLN B CA 1
ATOM 5239 C C . GLN B 1 309 ? 4.531 4.461 -10.828 1 97.62 309 GLN B C 1
ATOM 5241 O O . GLN B 1 309 ? 4.109 3.469 -10.227 1 97.62 309 GLN B O 1
ATOM 5246 N N . ALA B 1 310 ? 4.328 5.703 -10.414 1 96.88 310 ALA B N 1
ATOM 5247 C CA . ALA B 1 310 ? 3.639 5.965 -9.156 1 96.88 310 ALA B CA 1
ATOM 5248 C C . ALA B 1 310 ? 2.174 5.539 -9.234 1 96.88 310 ALA B C 1
ATOM 5250 O O . ALA B 1 310 ? 1.672 4.859 -8.336 1 96.88 310 ALA B O 1
ATOM 5251 N N . LEU B 1 311 ? 1.469 5.941 -10.289 1 97.56 311 LEU B N 1
ATOM 5252 C CA . LEU B 1 311 ? 0.069 5.562 -10.453 1 97.56 311 LEU B CA 1
ATOM 5253 C C . LEU B 1 311 ? -0.071 4.055 -10.609 1 97.56 311 LEU B C 1
ATOM 5255 O O . LEU B 1 311 ? -0.987 3.449 -10.047 1 97.56 311 LEU B O 1
ATOM 5259 N N . ILE B 1 312 ? 0.835 3.432 -11.352 1 98.56 312 ILE B N 1
ATOM 5260 C CA . ILE B 1 312 ? 0.81 1.985 -11.539 1 98.56 312 ILE B CA 1
ATOM 5261 C C . ILE B 1 312 ? 0.937 1.29 -10.188 1 98.56 312 ILE B C 1
ATOM 5263 O O . ILE B 1 312 ? 0.207 0.338 -9.898 1 98.56 312 ILE B O 1
ATOM 5267 N N . LYS B 1 313 ? 1.839 1.789 -9.336 1 98.5 313 LYS B N 1
ATOM 5268 C CA . LYS B 1 313 ? 1.997 1.228 -7.996 1 98.5 313 LYS B CA 1
ATOM 5269 C C . LYS B 1 313 ? 0.696 1.317 -7.203 1 98.5 313 LYS B C 1
ATOM 5271 O O . LYS B 1 313 ? 0.287 0.349 -6.559 1 98.5 313 LYS B O 1
ATOM 5276 N N . GLN B 1 314 ? 0.062 2.49 -7.281 1 98.25 314 GLN B N 1
ATOM 5277 C CA . GLN B 1 314 ? -1.198 2.689 -6.574 1 98.25 314 GLN B CA 1
ATOM 5278 C C . GLN B 1 314 ? -2.248 1.676 -7.023 1 98.25 314 GLN B C 1
ATOM 5280 O O . GLN B 1 314 ? -2.889 1.03 -6.191 1 98.25 314 GLN B O 1
ATOM 5285 N N . LEU B 1 315 ? -2.371 1.475 -8.32 1 98.69 315 LEU B N 1
ATOM 5286 C CA . LEU B 1 315 ? -3.398 0.604 -8.875 1 98.69 315 LEU B CA 1
ATOM 5287 C C . LEU B 1 315 ? -3.088 -0.86 -8.586 1 98.69 315 LEU B C 1
ATOM 5289 O O . LEU B 1 315 ? -3.98 -1.628 -8.219 1 98.69 315 LEU B O 1
ATOM 5293 N N . VAL B 1 316 ? -1.826 -1.275 -8.727 1 98.81 316 VAL B N 1
ATOM 5294 C CA . VAL B 1 316 ? -1.422 -2.658 -8.492 1 98.81 316 VAL B CA 1
ATOM 5295 C C . VAL B 1 316 ? -1.655 -3.029 -7.031 1 98.81 316 VAL B C 1
ATOM 5297 O O . VAL B 1 316 ? -2.256 -4.066 -6.738 1 98.81 316 VAL B O 1
ATOM 5300 N N . HIS B 1 317 ? -1.244 -2.141 -6.094 1 98.69 317 HIS B N 1
ATOM 5301 C CA . HIS B 1 317 ? -1.327 -2.449 -4.672 1 98.69 317 HIS B CA 1
ATOM 5302 C C . HIS B 1 317 ? -2.756 -2.307 -4.16 1 98.69 317 HIS B C 1
ATOM 5304 O O . HIS B 1 317 ? -3.08 -2.785 -3.07 1 98.69 317 HIS B O 1
ATOM 5310 N N . LEU B 1 318 ? -3.602 -1.684 -4.973 1 98.62 318 LEU B N 1
ATOM 5311 C CA . LEU B 1 318 ? -5.031 -1.685 -4.676 1 98.62 318 LEU B CA 1
ATOM 5312 C C . LEU B 1 318 ? -5.598 -3.098 -4.738 1 98.62 318 LEU B C 1
ATOM 5314 O O . LEU B 1 318 ? -6.469 -3.457 -3.941 1 98.62 318 LEU B O 1
ATOM 5318 N N . ILE B 1 319 ? -5.043 -3.891 -5.621 1 98.5 319 ILE B N 1
ATOM 5319 C CA . ILE B 1 319 ? -5.578 -5.227 -5.871 1 98.5 319 ILE B CA 1
ATOM 5320 C C . ILE B 1 319 ? -4.734 -6.266 -5.137 1 98.5 319 ILE B C 1
ATOM 5322 O O . ILE B 1 319 ? -5.273 -7.156 -4.477 1 98.5 319 ILE B O 1
ATOM 5326 N N . TYR B 1 320 ? -3.439 -6.086 -5.254 1 98.56 320 TYR B N 1
ATOM 5327 C CA . TYR B 1 320 ? -2.561 -7.039 -4.586 1 98.56 320 TYR B CA 1
ATOM 5328 C C . TYR B 1 320 ? -1.312 -6.352 -4.051 1 98.56 320 TYR B C 1
ATOM 5330 O O . TYR B 1 320 ? -0.462 -5.902 -4.828 1 98.56 320 TYR B O 1
ATOM 5338 N N . ASP B 1 321 ? -1.202 -6.254 -2.785 1 98.62 321 ASP B N 1
ATOM 5339 C CA . ASP B 1 321 ? -0.026 -5.777 -2.066 1 98.62 321 ASP B CA 1
ATOM 5340 C C . ASP B 1 321 ? 0.671 -6.922 -1.333 1 98.62 321 ASP B C 1
ATOM 5342 O O . ASP B 1 321 ? 0.174 -7.406 -0.314 1 98.62 321 ASP B O 1
ATOM 5346 N N . VAL B 1 322 ? 1.818 -7.316 -1.805 1 98.75 322 VAL B N 1
ATOM 5347 C CA . VAL B 1 322 ? 2.545 -8.492 -1.34 1 98.75 322 VAL B CA 1
ATOM 5348 C C . VAL B 1 322 ? 2.951 -8.312 0.12 1 98.75 322 VAL B C 1
ATOM 5350 O O . VAL B 1 322 ? 3.252 -9.281 0.816 1 98.75 322 VAL B O 1
ATOM 5353 N N . ARG B 1 323 ? 2.938 -7.066 0.635 1 98.56 323 ARG B N 1
ATOM 5354 C CA . ARG B 1 323 ? 3.387 -6.777 1.993 1 98.56 323 ARG B CA 1
ATOM 5355 C C . ARG B 1 323 ? 2.449 -7.398 3.023 1 98.56 323 ARG B C 1
ATOM 5357 O O . ARG B 1 323 ? 2.867 -7.715 4.141 1 98.56 323 ARG B O 1
ATOM 5364 N N . ARG B 1 324 ? 1.211 -7.602 2.635 1 97.88 324 ARG B N 1
ATOM 5365 C CA . ARG B 1 324 ? 0.285 -8.32 3.5 1 97.88 324 ARG B CA 1
ATOM 5366 C C . ARG B 1 324 ? 0.769 -9.742 3.756 1 97.88 324 ARG B C 1
ATOM 5368 O O . ARG B 1 324 ? 0.753 -10.219 4.895 1 97.88 324 ARG B O 1
ATOM 5375 N N . ASP B 1 325 ? 1.178 -10.414 2.705 1 98.56 325 ASP B N 1
ATOM 5376 C CA . ASP B 1 325 ? 1.647 -11.797 2.807 1 98.56 325 ASP B CA 1
ATOM 5377 C C . ASP B 1 325 ? 2.992 -11.867 3.525 1 98.56 325 ASP B C 1
ATOM 5379 O O . ASP B 1 325 ? 3.254 -12.805 4.273 1 98.56 325 ASP B O 1
ATOM 5383 N N . ASP B 1 326 ? 3.836 -10.883 3.254 1 98.69 326 ASP B N 1
ATOM 5384 C CA . ASP B 1 326 ? 5.102 -10.797 3.975 1 98.69 326 ASP B CA 1
ATOM 5385 C C . ASP B 1 326 ? 4.871 -10.695 5.48 1 98.69 326 ASP B C 1
ATOM 5387 O O . ASP B 1 326 ? 5.496 -11.414 6.258 1 98.69 326 ASP B O 1
ATOM 5391 N N . ALA B 1 327 ? 3.949 -9.812 5.875 1 98.38 327 ALA B N 1
ATOM 5392 C CA . ALA B 1 327 ? 3.643 -9.617 7.289 1 98.38 327 ALA B CA 1
ATOM 5393 C C . ALA B 1 327 ? 3.121 -10.906 7.922 1 98.38 327 ALA B C 1
ATOM 5395 O O . ALA B 1 327 ? 3.57 -11.297 9 1 98.38 327 ALA B O 1
ATOM 5396 N N . ARG B 1 328 ? 2.23 -11.562 7.281 1 97.75 328 ARG B N 1
ATOM 5397 C CA . ARG B 1 328 ? 1.647 -12.797 7.793 1 97.75 328 ARG B CA 1
ATOM 5398 C C . ARG B 1 328 ? 2.717 -13.867 7.984 1 97.75 328 ARG B C 1
ATOM 5400 O O . ARG B 1 328 ? 2.719 -14.578 8.992 1 97.75 328 ARG B O 1
ATOM 5407 N N . PHE B 1 329 ? 3.605 -13.93 7.023 1 98.5 329 PHE B N 1
ATOM 5408 C CA . PHE B 1 329 ? 4.66 -14.938 7.062 1 98.5 329 PHE B CA 1
ATOM 5409 C C . PHE B 1 329 ? 5.605 -14.68 8.234 1 98.5 329 PHE B C 1
ATOM 5411 O O . PHE B 1 329 ? 5.879 -15.578 9.023 1 98.5 329 PHE B O 1
ATOM 5418 N N . ARG B 1 330 ? 6.043 -13.422 8.375 1 97.81 330 ARG B N 1
ATOM 5419 C CA . ARG B 1 330 ? 6.992 -13.062 9.422 1 97.81 330 ARG B CA 1
ATOM 5420 C C . ARG B 1 330 ? 6.367 -13.211 10.805 1 97.81 330 ARG B C 1
ATOM 5422 O O . ARG B 1 330 ? 7.043 -13.609 11.758 1 97.81 330 ARG B O 1
ATOM 5429 N N . ASN B 1 331 ? 5.059 -12.93 10.93 1 97.31 331 ASN B N 1
ATOM 5430 C CA . ASN B 1 331 ? 4.375 -13.016 12.219 1 97.31 331 ASN B CA 1
ATOM 5431 C C . ASN B 1 331 ? 4.266 -14.453 12.703 1 97.31 331 ASN B C 1
ATOM 5433 O O . ASN B 1 331 ? 4.012 -14.703 13.883 1 97.31 331 ASN B O 1
ATOM 5437 N N . ARG B 1 332 ? 4.48 -15.383 11.82 1 97.06 332 ARG B N 1
ATOM 5438 C CA . ARG B 1 332 ? 4.332 -16.781 12.195 1 97.06 332 ARG B CA 1
ATOM 5439 C C . ARG B 1 332 ? 5.645 -17.531 12.016 1 97.06 332 ARG B C 1
ATOM 5441 O O . ARG B 1 332 ? 5.664 -18.766 12.008 1 97.06 332 ARG B O 1
ATOM 5448 N N . LEU B 1 333 ? 6.672 -16.75 11.828 1 93.94 333 LEU B N 1
ATOM 5449 C CA . LEU B 1 333 ? 7.98 -17.375 11.688 1 93.94 333 LEU B CA 1
ATOM 5450 C C . LEU B 1 333 ? 8.336 -18.188 12.93 1 93.94 333 LEU B C 1
ATOM 5452 O O . LEU B 1 333 ? 8.156 -17.719 14.055 1 93.94 333 LEU B O 1
ATOM 5456 N N . GLY B 1 334 ? 8.727 -19.391 12.859 1 91.19 334 GLY B N 1
ATOM 5457 C CA . GLY B 1 334 ? 9.125 -20.219 13.984 1 91.19 334 GLY B CA 1
ATOM 5458 C C . GLY B 1 334 ? 7.984 -21.047 14.539 1 91.19 334 GLY B C 1
ATOM 5459 O O . GLY B 1 334 ? 8.203 -21.906 15.398 1 91.19 334 GLY B O 1
ATOM 5460 N N . VAL B 1 335 ? 6.762 -20.688 14.117 1 94.81 335 VAL B N 1
ATOM 5461 C CA . VAL B 1 335 ? 5.613 -21.469 14.547 1 94.81 335 VAL B CA 1
ATOM 5462 C C . VAL B 1 335 ? 5.535 -22.766 13.734 1 94.81 335 VAL B C 1
ATOM 5464 O O . VAL B 1 335 ? 5.395 -22.734 12.508 1 94.81 335 VAL B O 1
ATOM 5467 N N . ALA B 1 336 ? 5.574 -23.844 14.43 1 94.12 336 ALA B N 1
ATOM 5468 C CA . ALA B 1 336 ? 5.582 -25.156 13.781 1 94.12 336 ALA B CA 1
ATOM 5469 C C . ALA B 1 336 ? 4.344 -25.344 12.914 1 94.12 336 ALA B C 1
ATOM 5471 O O . ALA B 1 336 ? 3.223 -25.062 13.344 1 94.12 336 ALA B O 1
ATOM 5472 N N . GLY B 1 337 ? 4.559 -25.75 11.719 1 95.88 337 GLY B N 1
ATOM 5473 C CA . GLY B 1 337 ? 3.463 -26.078 10.82 1 95.88 337 GLY B CA 1
ATOM 5474 C C . GLY B 1 337 ? 2.854 -24.859 10.148 1 95.88 337 GLY B C 1
ATOM 5475 O O . GLY B 1 337 ? 1.959 -24.984 9.312 1 95.88 337 GLY B O 1
ATOM 5476 N N . SER B 1 338 ? 3.385 -23.688 10.477 1 96.38 338 SER B N 1
ATOM 5477 C CA . SER B 1 338 ? 2.752 -22.453 10.023 1 96.38 338 SER B CA 1
ATOM 5478 C C . SER B 1 338 ? 2.883 -22.281 8.516 1 96.38 338 SER B C 1
ATOM 5480 O O . SER B 1 338 ? 1.992 -21.719 7.871 1 96.38 338 SER B O 1
ATOM 5482 N N . PHE B 1 339 ? 4.012 -22.766 7.984 1 96.88 339 PHE B N 1
ATOM 5483 C CA . PHE B 1 339 ? 4.223 -22.656 6.547 1 96.88 339 PHE B CA 1
ATOM 5484 C C . PHE B 1 339 ? 3.068 -23.281 5.777 1 96.88 339 PHE B C 1
ATOM 5486 O O . PHE B 1 339 ? 2.414 -22.609 4.973 1 96.88 339 PHE B O 1
ATOM 5493 N N . ASP B 1 340 ? 2.662 -24.453 6.023 1 95.56 340 ASP B N 1
ATOM 5494 C CA . ASP B 1 340 ? 1.575 -25.172 5.363 1 95.56 340 ASP B CA 1
ATOM 5495 C C . ASP B 1 340 ? 0.218 -24.578 5.738 1 95.56 340 ASP B C 1
ATOM 5497 O O . ASP B 1 340 ? -0.685 -24.516 4.902 1 95.56 340 ASP B O 1
ATOM 5501 N N . GLU B 1 341 ? 0.135 -24.203 6.98 1 96.5 341 GLU B N 1
ATOM 5502 C CA . GLU B 1 341 ? -1.127 -23.625 7.445 1 96.5 341 GLU B CA 1
ATOM 5503 C C . GLU B 1 341 ? -1.461 -22.344 6.699 1 96.5 341 GLU B C 1
ATOM 5505 O O . GLU B 1 341 ? -2.613 -22.125 6.32 1 96.5 341 GLU B O 1
ATOM 5510 N N . GLN B 1 342 ? -0.435 -21.531 6.551 1 97.06 342 GLN B N 1
ATOM 5511 C CA . GLN B 1 342 ? -0.639 -20.266 5.852 1 97.06 342 GLN B CA 1
ATOM 5512 C C . GLN B 1 342 ? -1.047 -20.5 4.398 1 97.06 342 GLN B C 1
ATOM 5514 O O . GLN B 1 342 ? -1.829 -19.734 3.836 1 97.06 342 GLN B O 1
ATOM 5519 N N . ARG B 1 343 ? -0.56 -21.562 3.84 1 95.44 343 ARG B N 1
ATOM 5520 C CA . ARG B 1 343 ? -0.916 -21.922 2.471 1 95.44 343 ARG B CA 1
ATOM 5521 C C . ARG B 1 343 ? -2.326 -22.5 2.402 1 95.44 343 ARG B C 1
ATOM 5523 O O . ARG B 1 343 ? -3.115 -22.109 1.533 1 95.44 343 ARG B O 1
ATOM 5530 N N . LYS B 1 344 ? -2.65 -23.297 3.299 1 92.25 344 LYS B N 1
ATOM 5531 C CA . LYS B 1 344 ? -3.955 -23.953 3.344 1 92.25 344 LYS B CA 1
ATOM 5532 C C . LYS B 1 344 ? -5.07 -22.938 3.568 1 92.25 344 LYS B C 1
ATOM 5534 O O . LYS B 1 344 ? -6.137 -23.031 2.957 1 92.25 344 LYS B O 1
ATOM 5539 N N . HIS B 1 345 ? -4.773 -21.938 4.395 1 95.06 345 HIS B N 1
ATOM 5540 C CA . HIS B 1 345 ? -5.789 -20.953 4.754 1 95.06 345 HIS B CA 1
ATOM 5541 C C . HIS B 1 345 ? -5.465 -19.578 4.16 1 95.06 345 HIS B C 1
ATOM 5543 O O . HIS B 1 345 ? -5.715 -18.562 4.789 1 95.06 345 HIS B O 1
ATOM 5549 N N . TYR B 1 346 ? -4.84 -19.688 3.043 1 96.19 346 TYR B N 1
ATOM 5550 C CA . TYR B 1 346 ? -4.449 -18.438 2.381 1 96.19 346 TYR B CA 1
ATOM 5551 C C . TYR B 1 346 ? -5.668 -17.562 2.113 1 96.19 346 TYR B C 1
ATOM 5553 O O . TYR B 1 346 ? -6.68 -18.031 1.597 1 96.19 346 TYR B O 1
ATOM 5561 N N . PRO B 1 347 ? -5.578 -16.266 2.5 1 94.75 347 PRO B N 1
ATOM 5562 C CA . PRO B 1 347 ? -6.707 -15.375 2.246 1 94.75 347 PRO B CA 1
ATOM 5563 C C . PRO B 1 347 ? -6.98 -15.172 0.756 1 94.75 347 PRO B C 1
ATOM 5565 O O . PRO B 1 347 ? -6.066 -15.297 -0.063 1 94.75 347 PRO B O 1
ATOM 5568 N N . GLU B 1 348 ? -8.219 -14.836 0.458 1 93.88 348 GLU B N 1
ATOM 5569 C CA . GLU B 1 348 ? -8.602 -14.625 -0.935 1 93.88 348 GLU B CA 1
ATOM 5570 C C . GLU B 1 348 ? -7.742 -13.539 -1.584 1 93.88 348 GLU B C 1
ATOM 5572 O O . GLU B 1 348 ? -7.477 -12.508 -0.974 1 93.88 348 GLU B O 1
ATOM 5577 N N . ARG B 1 349 ? -7.242 -13.797 -2.715 1 97.06 349 ARG B N 1
ATOM 5578 C CA . ARG B 1 349 ? -6.445 -12.891 -3.537 1 97.06 349 ARG B CA 1
ATOM 5579 C C . ARG B 1 349 ? -6.957 -12.859 -4.973 1 97.06 349 ARG B C 1
ATOM 5581 O O . ARG B 1 349 ? -7.246 -13.906 -5.559 1 97.06 349 ARG B O 1
ATOM 5588 N N . ARG B 1 350 ? -7.129 -11.688 -5.516 1 97.88 350 ARG B N 1
ATOM 5589 C CA . ARG B 1 350 ? -7.547 -11.508 -6.902 1 97.88 350 ARG B CA 1
ATOM 5590 C C . ARG B 1 350 ? -6.367 -11.117 -7.781 1 97.88 350 ARG B C 1
ATOM 5592 O O . ARG B 1 350 ? -5.332 -10.672 -7.277 1 97.88 350 ARG B O 1
ATOM 5599 N N . GLU B 1 351 ? -6.438 -11.367 -9.047 1 98.44 351 GLU B N 1
ATOM 5600 C CA . GLU B 1 351 ? -5.488 -10.883 -10.047 1 98.44 351 GLU B CA 1
ATOM 5601 C C . GLU B 1 351 ? -5.852 -9.484 -10.523 1 98.44 351 GLU B C 1
ATOM 5603 O O . GLU B 1 351 ? -6.969 -9.008 -10.289 1 98.44 351 GLU B O 1
ATOM 5608 N N . LEU B 1 352 ? -4.93 -8.805 -11.203 1 98.5 352 LEU B N 1
ATOM 5609 C CA . LEU B 1 352 ? -5.16 -7.449 -11.68 1 98.5 352 LEU B CA 1
ATOM 5610 C C . LEU B 1 352 ? -6.348 -7.402 -12.641 1 98.5 352 LEU B C 1
ATOM 5612 O O . LEU B 1 352 ? -7.023 -6.379 -12.742 1 98.5 352 LEU B O 1
ATOM 5616 N N . SER B 1 353 ? -6.648 -8.539 -13.242 1 97.25 353 SER B N 1
ATOM 5617 C CA . SER B 1 353 ? -7.738 -8.609 -14.211 1 97.25 353 SER B CA 1
ATOM 5618 C C . SER B 1 353 ? -9.094 -8.438 -13.531 1 97.25 353 SER B C 1
ATOM 5620 O O . SER B 1 353 ? -10.109 -8.234 -14.211 1 97.25 353 SER B O 1
ATOM 5622 N N . SER B 1 354 ? -9.148 -8.484 -12.234 1 97.56 354 SER B N 1
ATOM 5623 C CA . SER B 1 354 ? -10.406 -8.312 -11.516 1 97.56 354 SER B CA 1
ATOM 5624 C C . SER B 1 354 ? -10.852 -6.855 -11.508 1 97.56 354 SER B C 1
ATOM 5626 O O . SER B 1 354 ? -12 -6.555 -11.18 1 97.56 354 SER B O 1
ATOM 5628 N N . LEU B 1 355 ? -9.945 -5.949 -11.805 1 98 355 LEU B N 1
ATOM 5629 C CA . LEU B 1 355 ? -10.219 -4.516 -11.75 1 98 355 LEU B CA 1
ATOM 5630 C C . LEU B 1 355 ? -10.492 -3.963 -13.141 1 98 355 LEU B C 1
ATOM 5632 O O . LEU B 1 355 ? -9.703 -4.18 -14.07 1 98 355 LEU B O 1
ATOM 5636 N N . GLN B 1 356 ? -11.547 -3.254 -13.273 1 97.56 356 GLN B N 1
ATOM 5637 C CA . GLN B 1 356 ? -11.844 -2.531 -14.508 1 97.56 356 GLN B CA 1
ATOM 5638 C C . GLN B 1 356 ? -11.391 -1.077 -14.414 1 97.56 356 GLN B C 1
ATOM 5640 O O . GLN B 1 356 ? -11.812 -0.348 -13.508 1 97.56 356 GLN B O 1
ATOM 5645 N N . LEU B 1 357 ? -10.516 -0.656 -15.258 1 98.38 357 LEU B N 1
ATOM 5646 C CA . LEU B 1 357 ? -10.109 0.742 -15.375 1 98.38 357 LEU B CA 1
ATOM 5647 C C . LEU B 1 357 ? -10.922 1.454 -16.453 1 98.38 357 LEU B C 1
ATOM 5649 O O . LEU B 1 357 ? -11.078 0.94 -17.562 1 98.38 357 LEU B O 1
ATOM 5653 N N . LYS B 1 358 ? -11.422 2.592 -16.109 1 97.75 358 LYS B N 1
ATOM 5654 C CA . LYS B 1 358 ? -12.297 3.33 -17 1 97.75 358 LYS B CA 1
ATOM 5655 C C . LYS B 1 358 ? -11.75 4.727 -17.281 1 97.75 358 LYS B C 1
ATOM 5657 O O . LYS B 1 358 ? -10.93 5.242 -16.516 1 97.75 358 LYS B O 1
ATOM 5662 N N . GLY B 1 359 ? -12.258 5.352 -18.422 1 96.25 359 GLY B N 1
ATOM 5663 C CA . GLY B 1 359 ? -11.93 6.738 -18.719 1 96.25 359 GLY B CA 1
ATOM 5664 C C . GLY B 1 359 ? -10.797 6.879 -19.719 1 96.25 359 GLY B C 1
ATOM 5665 O O . GLY B 1 359 ? -10.266 5.879 -20.219 1 96.25 359 GLY B O 1
ATOM 5666 N N . PRO B 1 360 ? -10.391 8.023 -20 1 95.31 360 PRO B N 1
ATOM 5667 C CA . PRO B 1 360 ? -9.461 8.297 -21.109 1 95.31 360 PRO B CA 1
ATOM 5668 C C . PRO B 1 360 ? -8.039 7.824 -20.812 1 95.31 360 PRO B C 1
ATOM 5670 O O . PRO B 1 360 ? -7.25 7.617 -21.734 1 95.31 360 PRO B O 1
ATOM 5673 N N . PHE B 1 361 ? -7.777 7.594 -19.547 1 96 361 PHE B N 1
ATOM 5674 C CA . PHE B 1 361 ? -6.395 7.262 -19.219 1 96 361 PHE B CA 1
ATOM 5675 C C . PHE B 1 361 ? -6.23 5.758 -19.047 1 96 361 PHE B C 1
ATOM 5677 O O . PHE B 1 361 ? -5.133 5.281 -18.734 1 96 361 PHE B O 1
ATOM 5684 N N . ALA B 1 362 ? -7.398 4.992 -19.219 1 95.06 362 ALA B N 1
ATOM 5685 C CA . ALA B 1 362 ? -7.344 3.535 -19.172 1 95.06 362 ALA B CA 1
ATOM 5686 C C . ALA B 1 362 ? -6.816 2.965 -20.484 1 95.06 362 ALA B C 1
ATOM 5688 O O . ALA B 1 362 ? -7.582 2.43 -21.281 1 95.06 362 ALA B O 1
ATOM 5689 N N . GLY B 1 363 ? -5.512 3.008 -20.688 1 90.81 363 GLY B N 1
ATOM 5690 C CA . GLY B 1 363 ? -4.957 2.713 -22 1 90.81 363 GLY B CA 1
ATOM 5691 C C . GLY B 1 363 ? -4.207 1.396 -22.047 1 90.81 363 GLY B C 1
ATOM 5692 O O . GLY B 1 363 ? -4.309 0.584 -21.125 1 90.81 363 GLY B O 1
ATOM 5693 N N . ALA B 1 364 ? -3.518 1.205 -23.125 1 90.19 364 ALA B N 1
ATOM 5694 C CA . ALA B 1 364 ? -2.859 -0.048 -23.484 1 90.19 364 ALA B CA 1
ATOM 5695 C C . ALA B 1 364 ? -1.75 -0.387 -22.5 1 90.19 364 ALA B C 1
ATOM 5697 O O . ALA B 1 364 ? -1.508 -1.561 -22.203 1 90.19 364 ALA B O 1
ATOM 5698 N N . ALA B 1 365 ? -1.154 0.666 -21.953 1 91.19 365 ALA B N 1
ATOM 5699 C CA . ALA B 1 365 ? -0.063 0.436 -21 1 91.19 365 ALA B CA 1
ATOM 5700 C C . ALA B 1 365 ? -0.558 -0.29 -19.766 1 91.19 365 ALA B C 1
ATOM 5702 O O . ALA B 1 365 ? 0.081 -1.234 -19.281 1 91.19 365 ALA B O 1
ATOM 5703 N N . LEU B 1 366 ? -1.696 0.151 -19.281 1 97.38 366 LEU B N 1
ATOM 5704 C CA . LEU B 1 366 ? -2.277 -0.47 -18.094 1 97.38 366 LEU B CA 1
ATOM 5705 C C . LEU B 1 366 ? -2.832 -1.853 -18.422 1 97.38 366 LEU B C 1
ATOM 5707 O O . LEU B 1 366 ? -2.738 -2.773 -17.609 1 97.38 366 LEU B O 1
ATOM 5711 N N . ALA B 1 367 ? -3.322 -2.012 -19.641 1 97.31 367 ALA B N 1
ATOM 5712 C CA . ALA B 1 367 ? -3.828 -3.311 -20.078 1 97.31 367 ALA B CA 1
ATOM 5713 C C . ALA B 1 367 ? -2.705 -4.344 -20.156 1 97.31 367 ALA B C 1
ATOM 5715 O O . ALA B 1 367 ? -2.908 -5.512 -19.812 1 97.31 367 ALA B O 1
ATOM 5716 N N . ARG B 1 368 ? -1.553 -3.963 -20.547 1 97.19 368 ARG B N 1
ATOM 5717 C CA . ARG B 1 368 ? -0.409 -4.859 -20.688 1 97.19 368 ARG B CA 1
ATOM 5718 C C . ARG B 1 368 ? 0.061 -5.352 -19.312 1 97.19 368 ARG B C 1
ATOM 5720 O O . ARG B 1 368 ? 0.722 -6.387 -19.219 1 97.19 368 ARG B O 1
ATOM 5727 N N . LEU B 1 369 ? -0.29 -4.605 -18.297 1 98.31 369 LEU B N 1
ATOM 5728 C CA . LEU B 1 369 ? 0.071 -5.016 -16.938 1 98.31 369 LEU B CA 1
ATOM 5729 C C . LEU B 1 369 ? -0.89 -6.082 -16.422 1 98.31 369 LEU B C 1
ATOM 5731 O O . LEU B 1 369 ? -0.598 -6.758 -15.43 1 98.31 369 LEU B O 1
ATOM 5735 N N . GLY B 1 370 ? -2.068 -6.176 -17.062 1 97.81 370 GLY B N 1
ATOM 5736 C CA . GLY B 1 370 ? -3.01 -7.207 -16.672 1 97.81 370 GLY B CA 1
ATOM 5737 C C . GLY B 1 370 ? -4.359 -6.656 -16.25 1 97.81 370 GLY B C 1
ATOM 5738 O O . GLY B 1 370 ? -5.266 -7.414 -15.906 1 97.81 370 GLY B O 1
ATOM 5739 N N . PHE B 1 371 ? -4.543 -5.301 -16.281 1 98.19 371 PHE B N 1
ATOM 5740 C CA . PHE B 1 371 ? -5.832 -4.703 -15.945 1 98.19 371 PHE B CA 1
ATOM 5741 C C . PHE B 1 371 ? -6.805 -4.824 -17.109 1 98.19 371 PHE B C 1
ATOM 5743 O O . PHE B 1 371 ? -6.391 -4.961 -18.266 1 98.19 371 PHE B O 1
ATOM 5750 N N . VAL B 1 372 ? -8.078 -4.855 -16.797 1 97 372 VAL B N 1
ATOM 5751 C CA . VAL B 1 372 ? -9.109 -4.727 -17.812 1 97 372 VAL B CA 1
ATOM 5752 C C . VAL B 1 372 ? -9.414 -3.252 -18.062 1 97 372 VAL B C 1
ATOM 5754 O O . VAL B 1 372 ? -9.82 -2.533 -17.141 1 97 372 VAL B O 1
ATOM 5757 N N . CYS B 1 373 ? -9.18 -2.768 -19.266 1 97.06 373 CYS B N 1
ATOM 5758 C CA . CYS B 1 373 ? -9.297 -1.344 -19.547 1 97.06 373 CYS B CA 1
ATOM 5759 C C . CYS B 1 373 ? -10.453 -1.078 -20.5 1 97.06 373 CYS B C 1
ATOM 5761 O O . CYS B 1 373 ? -10.625 -1.792 -21.5 1 97.06 373 CYS B O 1
ATOM 5763 N N . GLN B 1 374 ? -11.266 -0.154 -20.188 1 92.62 374 GLN B N 1
ATOM 5764 C CA . GLN B 1 374 ? -12.336 0.362 -21.031 1 92.62 374 GLN B CA 1
ATOM 5765 C C . GLN B 1 374 ? -12.133 1.847 -21.328 1 92.62 374 GLN B C 1
ATOM 5767 O O . GLN B 1 374 ? -12.68 2.701 -20.625 1 92.62 374 GLN B O 1
ATOM 5772 N N . PRO B 1 375 ? -11.414 2.107 -22.391 1 85.31 375 PRO B N 1
ATOM 5773 C CA . PRO B 1 375 ? -11.18 3.512 -22.719 1 85.31 375 PRO B CA 1
ATOM 5774 C C . PRO B 1 375 ? -12.445 4.23 -23.188 1 85.31 375 PRO B C 1
ATOM 5776 O O . PRO B 1 375 ? -13.406 3.582 -23.609 1 85.31 375 PRO B O 1
ATOM 5779 N N . ASP B 1 376 ? -12.688 5.543 -22.938 1 74.25 376 ASP B N 1
ATOM 5780 C CA . ASP B 1 376 ? -13.836 6.258 -23.484 1 74.25 376 ASP B CA 1
ATOM 5781 C C . ASP B 1 376 ? -13.875 6.133 -25 1 74.25 376 ASP B C 1
ATOM 5783 O O . ASP B 1 376 ? -12.836 5.996 -25.656 1 74.25 376 ASP B O 1
#

Organism: Aeromonas hydrophila subsp. hydrophila (strain ATCC 7966 / DSM 30187 / BCRC 13018 / CCUG 14551 / JCM 1027 / KCTC 2358 / NCIMB 9240 / NCTC 8049) (NCBI:txid380703)

Foldseek 3Di:
DEEEEALPQACLCVLCVVVHHYHHDHQQPQFLVNQQDHQEYEYEQNHQADCGNVVHHVNHAEYEYLDQDDPSHPVVVCVVVNHDYYFQHLLLLLLLLLLVLLLVLVVCVVVVNQLLDFEEEEADCPSNSVLNQLLSVLQNHHYAYADVVCLVVDPPVVNVRHDHDVVNLQTLEYEYADEAACDDPPHQQQCVPLVNLVVHFAAREYEYLHEQRSHDQVSLLVQLPDPRHYAYHYQYAPPPPQHPLSCLVSYPFYALNCSSDAPSSSLSSSVVSSVVVCVVVVHDRDDDSLVSDDQDPAAEDEDPDADHSVVLNVLSVVQPNRVVRRVLCNVCRPPPPVSVVCVVCPDHGHGQCRYEYEEQNQDPSSVSNPYHYDYD/DEAEEALPQACLCVLCVVVHHYHHDHQQPQFLVNQQDHQEYEYEQNHQADCGNVVHHVNHAEYEYLDQDDPSHDVVVCVVVNHDYYFQHLLLLLLLLLLVLLLVLVVCVVVVNQLLDFEEEEADCPSNSVLNQLLSVLQNHHYAYADVVCLVVDDPVVNVRHDHDVVNLQTLEYEYADEAACDDPPHQQQCVPLVNLVVHFAAREYEYLHEQRSHDQVSLLVQLPDPRHYAYHYQYAPPPPQHPLSSLVSYPFYALNCSSDAPSSSLSSSVVSSVVVCVVVVHDRDDDSLVSDDQDPAAEDEDPDADHSVVLNVLSVVQPNRVVRRVLCNVCRPPPPVSVVCVVCPDHGHGQCRYEYEEQNQDPSSVSNPYHYDYD

Solvent-accessible surface area (backbone atoms only — not comparable to full-atom values): 38521 Å² total; per-residue (Å²): 84,32,32,37,31,28,58,81,49,52,63,45,61,75,70,47,42,87,61,33,52,64,45,68,37,59,42,79,70,66,48,21,78,75,29,46,71,19,30,30,42,38,37,47,79,68,29,64,44,41,69,72,41,56,66,41,35,86,53,48,54,36,38,30,33,49,29,64,72,59,87,42,44,47,61,66,62,32,55,75,70,69,29,52,74,45,61,14,71,51,33,28,15,64,27,33,21,49,42,52,51,30,46,50,46,51,48,25,50,55,68,70,51,64,58,48,81,34,33,37,13,25,38,21,59,49,59,42,19,41,39,37,44,46,34,42,43,50,58,44,25,48,70,41,33,22,33,67,74,56,38,71,69,36,54,77,83,60,26,71,64,42,46,53,68,72,65,32,70,66,34,56,26,34,38,40,38,44,75,81,34,82,64,73,96,78,38,23,55,35,62,45,26,57,69,56,58,69,67,51,61,62,58,37,36,39,34,36,70,47,48,19,50,29,39,35,58,70,45,46,38,56,43,45,72,45,97,53,30,56,37,34,36,34,24,39,42,40,62,66,77,56,51,62,68,86,40,53,84,60,37,77,39,40,37,64,64,50,41,48,57,24,58,57,23,53,38,37,10,41,47,46,44,50,49,50,51,23,55,76,69,72,44,79,80,84,77,56,75,71,78,74,49,76,79,39,67,50,38,36,38,26,48,49,44,74,80,46,75,68,56,48,40,32,57,45,43,49,58,41,49,58,64,53,49,24,22,55,40,61,75,38,61,89,45,84,67,36,44,58,48,50,54,74,65,49,72,91,37,59,44,55,58,57,32,35,28,29,38,82,43,24,39,69,58,52,34,52,59,38,34,36,53,45,52,111,82,32,32,36,31,27,58,82,48,54,63,44,62,74,68,47,41,88,62,35,51,64,46,70,37,59,40,80,69,66,46,20,80,74,29,47,72,19,29,29,41,38,36,46,80,68,29,63,45,39,70,73,40,57,66,40,33,87,53,46,54,37,39,30,33,49,29,63,73,59,86,42,44,45,61,65,62,33,56,74,70,68,28,53,74,47,62,15,70,50,33,28,16,61,26,33,22,48,43,52,51,31,46,50,46,53,49,24,49,54,68,70,51,62,58,48,81,33,34,37,14,26,37,22,58,49,59,42,19,42,39,37,46,46,34,40,44,49,57,44,25,50,72,41,33,23,34,68,73,56,37,71,70,36,54,77,84,60,26,72,63,43,46,53,68,71,62,33,70,67,34,56,26,34,36,39,39,45,73,82,35,84,63,75,98,76,38,23,57,35,62,44,27,56,68,57,57,69,69,51,62,63,58,37,36,39,34,36,71,47,46,20,50,30,39,36,58,70,46,48,38,55,41,46,73,45,98,54,31,56,37,33,35,31,23,38,42,40,62,66,76,56,51,62,67,85,40,55,83,59,37,77,39,41,38,63,63,52,42,50,56,24,56,58,23,54,38,36,10,41,48,46,44,50,50,50,51,23,56,76,69,72,45,80,77,84,76,56,75,72,77,75,50,76,80,40,68,50,39,36,36,26,49,49,44,75,80,45,75,67,57,48,42,32,57,47,43,50,58,41,48,57,63,54,49,22,22,55,40,62,75,38,60,89,43,85,66,36,45,58,46,51,54,75,64,51,74,93,38,59,44,55,57,58,30,35,29,30,38,84,42,24,39,68,57,53,34,54,60,39,34,36,54,47,51,111

Sequence (752 aa):
MKIVVDENMPHARELFAEFGEVIPLPGRQMLATDLQEADVLLVRSVTRVDAALLASCPRLSFVGTATIGTDHVDKGLLAERGIPFFSAPGCNKYSVGDYVLSALLVLAERHELNLGAMSLAVIGAGNTGECVAGKAEALGMRVLRCDPPRARAAEANEAAQFVDYQQALEADIVSFHVPITRQGPDATFHLLDAAQIAARPAGQILINASRGEVWDNQALLARQQSQAPLRLVMDVWEGEPEPLQALVPHTELATPHIAGYSLEGKARGTWMLYEALCRQLRRTPRQDLQSLLPIPEVREVTPGQSADQALIKQLVHLIYDVRRDDARFRNRLGVAGSFDEQRKHYPERRELSSLQLKGPFAGAALARLGFVCQPDMKIVVDENMPHARELFAEFGEVIPLPGRQMLATDLQEADVLLVRSVTRVDAALLASCPRLSFVGTATIGTDHVDKGLLAERGIPFFSAPGCNKYSVGDYVLSALLVLAERHELNLGAMSLAVIGAGNTGECVAGKAEALGMRVLRCDPPRARAAEANEAAQFVDYQQALEADIVSFHVPITRQGPDATFHLLDAAQIAARPAGQILINASRGEVWDNQALLARQQSQAPLRLVMDVWEGEPEPLQALVPHTELATPHIAGYSLEGKARGTWMLYEALCRQLRRTPRQDLQSLLPIPEVREVTPGQSADQALIKQLVHLIYDVRRDDARFRNRLGVAGSFDEQRKHYPERRELSSLQLKGPFAGAALARLGFVCQPD

pLDDT: mean 96.15, std 4.11, range [67.19, 98.94]

Radius of gyration: 30.87 Å; Cα contacts (8 Å, |Δi|>4): 1546; chains: 2; bounding box: 57×105×70 Å

Secondary structure (DSSP, 8-state):
-EEEEETTSTTHHHHHGGGSEEEEE-GGG--GGGGTT-SEEEE-TTS-BSTTTTTT-TT--EEEESSS--TTB-HHHHHHTT--EE--TTTTHHHHHHHHHHHHHHHHHHTT--GGGSEEEEES-SHHHHHHHHHHHHTT-EEEEE-HHHHHHS-HHHHTTB--HHHHTTSSEEEE------SSTT--TTSB-HHHHHHSPTT-EEEE-S-GGGB-HHHHHHHHTSSS--EEEES--TTTTS--GGGGGGSSEE-SS-TT--HHHHHHHHHHHHHHHHHHTT------GGGGSPPPSEEEEEESS---HHHHHHHHHHH--THHHHHHHHHTTT-TTHHHHHHHTPPP---GGGPEEESTT--HHHHHTT-EEE--/-EEEEETTSTTHHHHHGGGSEEEEE-GGG--GGGGTT-SEEEE-TTS-BSTTTTTT-TT--EEEESSS--TTB-HHHHHHTT--EE--TTTTHHHHHHHHHHHHHHHHHHTT--GGGSEEEEES-SHHHHHHHHHHHHTT-EEEEE-HHHHHHS-HHHHTTB--HHHHHTSSEEEE------SSTT--TTSB-HHHHHHSPTT-EEEE-S-GGGB-HHHHHHHHTSSS--EEEES--TTTTS--GGGGGGSSEE-SS-TT--HHHHHHHHHHHHHHHHHHTT------GGGGSPPPSEEEEEESS---HHHHHHHHHHH--THHHHHHHHHTTT-TTHHHHHHHTPPP---GGGPEEESTT--HHHHHHT-EEE--

Nearest PDB structures (foldseek):
  3oet-assembly1_H  TM=9.626E-01  e=2.213E-42  Salmonella enterica subsp. enterica serovar Typhimurium str. LT2
  5dt9-assembly1_A-2  TM=9.575E-01  e=5.417E-41  Vibrio cholerae O1 biovar El Tor str. N16961
  3oet-assembly4_G  TM=9.559E-01  e=8.847E-42  Salmonella enterica subsp. enterica serovar Typhimurium str. LT2
  3oet-assembly8_D  TM=9.329E-01  e=6.778E-42  Salmonella enterica subsp. enterica serovar Typhimurium str. LT2
  2o4c-assembly1_B  TM=9.073E-01  e=1.025E-35  Pseudomonas aeruginosa

InterPro domains:
  IPR006139 D-isomer specific 2-hydroxyacid dehydrogenase, catalytic domain [PF00389] (9-267)
  IPR006140 D-isomer specific 2-hydroxyacid dehydrogenase, NAD-binding domain [PF02826] (113-259)
  IPR020921 Erythronate-4-phosphate dehydrogenase [MF_01825] (1-360)
  IPR020921 Erythronate-4-phosphate dehydrogenase [cd12158] (2-347)
  IPR024531 Erythronate-4-phosphate dehydrogenase, dimerisation domain [PF11890] (292-367)
  IPR036291 NAD(P)-binding domain superfamily [SSF51735] (93-260)
  IPR038251 PdxB, dimerisation domain superfamily [G3DSA:3.30.1370.170] (296-375)